Protein AF-A0A016V9F6-F1 (afdb_monomer)

Structure (mmCIF, N/CA/C/O backbone):
data_AF-A0A016V9F6-F1
#
_entry.id   AF-A0A016V9F6-F1
#
loop_
_atom_site.group_PDB
_atom_site.id
_atom_site.type_symbol
_atom_site.label_atom_id
_atom_site.label_alt_id
_atom_site.label_comp_id
_atom_site.label_asym_id
_atom_site.label_entity_id
_atom_site.label_seq_id
_atom_site.pdbx_PDB_ins_code
_atom_site.Cartn_x
_atom_site.Cartn_y
_atom_site.Cartn_z
_atom_site.occupancy
_atom_site.B_iso_or_equiv
_atom_site.auth_seq_id
_atom_site.auth_comp_id
_atom_site.auth_asym_id
_atom_site.auth_atom_id
_atom_site.pdbx_PDB_model_num
ATOM 1 N N . MET A 1 1 ? -0.367 -0.754 9.811 1.00 34.16 1 MET A N 1
ATOM 2 C CA . MET A 1 1 ? 0.838 -0.299 10.542 1.00 34.16 1 MET A CA 1
ATOM 3 C C . MET A 1 1 ? 1.544 -1.482 11.205 1.00 34.16 1 MET A C 1
ATOM 5 O O . MET A 1 1 ? 1.581 -1.570 12.423 1.00 34.16 1 MET A O 1
ATOM 9 N N . LEU A 1 2 ? 2.086 -2.411 10.419 1.00 29.98 2 LEU A N 1
ATOM 10 C CA . LEU A 1 2 ? 2.986 -3.448 10.928 1.00 29.98 2 LEU A CA 1
ATOM 11 C C . LEU A 1 2 ? 4.143 -3.531 9.937 1.00 29.98 2 LEU A C 1
ATOM 13 O O . LEU A 1 2 ? 3.992 -4.063 8.842 1.00 29.98 2 LEU A O 1
ATOM 17 N N . THR A 1 3 ? 5.252 -2.882 10.278 1.00 47.59 3 THR A N 1
ATOM 18 C CA . THR A 1 3 ? 6.504 -2.954 9.521 1.00 47.59 3 THR A CA 1
ATOM 19 C C . THR A 1 3 ? 7.244 -4.230 9.907 1.00 47.59 3 THR A C 1
ATOM 21 O O . THR A 1 3 ? 7.181 -4.657 11.057 1.00 4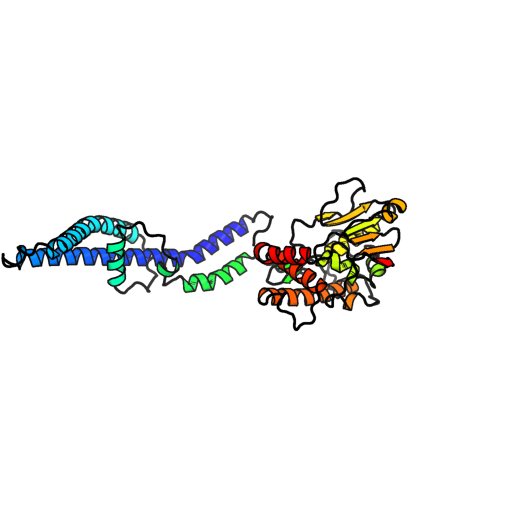7.59 3 THR A O 1
ATOM 24 N N . SER A 1 4 ? 7.976 -4.830 8.969 1.00 40.75 4 SER A N 1
ATOM 25 C CA . SER A 1 4 ? 8.853 -5.980 9.242 1.00 40.75 4 SER A CA 1
ATOM 26 C C . SER A 1 4 ? 10.066 -5.620 10.110 1.00 40.75 4 SER A C 1
ATOM 28 O O . SER A 1 4 ? 10.746 -6.502 10.627 1.00 40.75 4 SER A O 1
ATOM 30 N N . GLU A 1 5 ? 10.352 -4.327 10.266 1.00 51.44 5 GLU A N 1
ATOM 31 C CA . GLU A 1 5 ? 11.409 -3.826 11.136 1.00 51.44 5 GLU A CA 1
ATOM 32 C C . GLU A 1 5 ? 10.956 -3.827 12.598 1.00 51.44 5 GLU A C 1
ATOM 34 O O . GLU A 1 5 ? 9.880 -3.326 12.940 1.00 51.44 5 GLU A O 1
ATOM 39 N N . ARG A 1 6 ? 11.801 -4.394 13.468 1.00 54.88 6 ARG A N 1
ATOM 40 C CA . ARG A 1 6 ? 11.580 -4.412 14.916 1.00 54.88 6 ARG A CA 1
ATOM 41 C C . ARG A 1 6 ? 11.499 -2.966 15.427 1.00 54.88 6 ARG A C 1
ATOM 43 O O . ARG A 1 6 ? 12.432 -2.203 15.174 1.00 54.88 6 ARG A O 1
ATOM 50 N N . PRO A 1 7 ? 10.445 -2.590 16.171 1.00 64.38 7 PRO A N 1
ATOM 51 C CA . PRO A 1 7 ? 10.341 -1.246 16.717 1.00 64.38 7 PRO A CA 1
ATOM 52 C C . PRO A 1 7 ? 11.495 -0.980 17.685 1.00 64.38 7 PRO A C 1
ATOM 54 O O . PRO A 1 7 ? 11.875 -1.833 18.491 1.00 64.38 7 PRO A O 1
ATOM 57 N N . THR A 1 8 ? 12.064 0.218 17.594 1.00 74.88 8 THR A N 1
ATOM 58 C CA . THR A 1 8 ? 13.152 0.648 18.476 1.00 74.88 8 THR A CA 1
ATOM 59 C C . THR A 1 8 ? 12.672 0.787 19.925 1.00 74.88 8 THR A C 1
ATOM 61 O O . THR A 1 8 ? 11.487 0.989 20.200 1.00 74.88 8 THR A O 1
ATOM 64 N N . SER A 1 9 ? 13.604 0.723 20.882 1.00 74.69 9 SER A N 1
ATOM 65 C CA . SER A 1 9 ? 13.296 0.901 22.313 1.00 74.69 9 SER A CA 1
ATOM 66 C C . SER A 1 9 ? 12.624 2.253 22.605 1.00 74.69 9 SER A C 1
ATOM 68 O O . SER A 1 9 ? 11.676 2.334 23.388 1.00 74.69 9 SER A O 1
ATOM 70 N N . SER A 1 10 ? 13.044 3.317 21.913 1.00 72.06 10 SER A N 1
ATOM 71 C CA . SER A 1 10 ? 12.430 4.644 22.015 1.00 72.06 10 SER A CA 1
ATOM 72 C C . SER A 1 10 ? 10.992 4.662 21.487 1.00 72.06 10 SER A C 1
ATOM 74 O O . SER A 1 10 ? 10.120 5.225 22.149 1.00 72.06 10 SER A O 1
ATOM 76 N N . GLN A 1 11 ? 10.716 4.007 20.354 1.00 71.00 11 GLN A N 1
ATOM 77 C CA . GLN A 1 11 ? 9.364 3.883 19.794 1.00 71.00 11 GLN A CA 1
ATOM 78 C C . GLN A 1 11 ? 8.435 3.083 20.710 1.00 71.00 11 GLN A C 1
ATOM 80 O O . GLN A 1 11 ? 7.315 3.517 20.974 1.00 71.00 11 GLN A O 1
ATOM 85 N N . LEU A 1 12 ? 8.911 1.963 21.262 1.00 76.44 12 LEU A N 1
ATOM 86 C CA . LEU A 1 12 ? 8.154 1.163 22.229 1.00 76.44 12 LEU A CA 1
ATOM 87 C C . LEU A 1 12 ? 7.858 1.948 23.512 1.00 76.44 12 LEU A C 1
ATOM 89 O O . LEU A 1 12 ? 6.730 1.924 24.002 1.00 76.44 12 LEU A O 1
ATOM 93 N N . SER A 1 13 ? 8.842 2.685 24.035 1.00 78.75 13 SER A N 1
ATOM 94 C CA . SER A 1 13 ? 8.665 3.540 25.214 1.00 78.75 13 SER A CA 1
ATOM 95 C C . SER A 1 13 ? 7.653 4.664 24.958 1.00 78.75 13 SER A C 1
ATOM 97 O O . SER A 1 13 ? 6.744 4.884 25.764 1.00 78.75 13 SER A O 1
ATOM 99 N N . ARG A 1 14 ? 7.742 5.328 23.797 1.00 76.38 14 ARG A N 1
ATOM 100 C CA . ARG A 1 14 ? 6.819 6.392 23.376 1.00 76.38 14 ARG A CA 1
ATOM 101 C C . ARG A 1 14 ? 5.394 5.875 23.210 1.00 76.38 14 ARG A C 1
ATOM 103 O O . ARG A 1 14 ? 4.471 6.470 23.763 1.00 76.38 14 ARG A O 1
ATOM 110 N N . PHE A 1 15 ? 5.227 4.751 22.514 1.00 80.75 15 PHE A N 1
ATOM 111 C CA . PHE A 1 15 ? 3.939 4.085 22.345 1.00 80.75 15 PHE A CA 1
ATOM 112 C C . PHE A 1 15 ? 3.355 3.670 23.698 1.00 80.75 15 PHE A C 1
ATOM 114 O O . PHE A 1 15 ? 2.237 4.050 24.026 1.00 80.75 15 PHE A O 1
ATOM 121 N N . SER A 1 16 ? 4.132 2.978 24.536 1.00 79.38 16 SER A N 1
ATOM 122 C CA . SER A 1 16 ? 3.697 2.538 25.868 1.00 79.38 16 SER A CA 1
ATOM 123 C C . SER A 1 16 ? 3.287 3.705 26.772 1.00 79.38 16 SER A C 1
ATOM 125 O O . SER A 1 16 ? 2.298 3.617 27.502 1.00 79.38 16 SER A O 1
ATOM 127 N N . SER A 1 17 ? 4.036 4.808 26.744 1.00 83.44 17 SER A N 1
ATOM 128 C CA . SER A 1 17 ? 3.712 6.018 27.503 1.00 83.44 17 SER A CA 1
ATOM 129 C C . SER A 1 17 ? 2.434 6.681 26.981 1.00 83.44 17 SER A C 1
ATOM 131 O O . SER A 1 17 ? 1.561 7.051 27.765 1.00 83.44 17 SER A O 1
ATOM 133 N N . GLY A 1 18 ? 2.282 6.783 25.660 1.00 83.94 18 GLY A N 1
ATOM 134 C CA . GLY A 1 18 ? 1.107 7.391 25.046 1.00 83.94 18 GLY A CA 1
ATOM 135 C C . GLY A 1 18 ? -0.168 6.560 25.202 1.00 83.94 18 GLY A C 1
ATOM 136 O O . GLY A 1 18 ? -1.189 7.125 25.577 1.00 83.94 18 GLY A O 1
ATOM 137 N N . VAL A 1 19 ? -0.104 5.230 25.055 1.00 85.50 19 VAL A N 1
ATOM 138 C CA . VAL A 1 19 ? -1.236 4.331 25.353 1.00 85.50 19 VAL A CA 1
ATOM 139 C C . VAL A 1 19 ? -1.656 4.471 26.811 1.00 85.50 19 VAL A C 1
ATOM 141 O O . VAL A 1 19 ? -2.841 4.617 27.091 1.00 85.50 19 VAL A O 1
ATOM 144 N N . ARG A 1 20 ? -0.700 4.494 27.751 1.00 84.25 20 ARG A N 1
ATOM 145 C CA . ARG A 1 20 ? -1.017 4.696 29.173 1.00 84.25 20 ARG A CA 1
ATOM 146 C C . ARG A 1 20 ? -1.746 6.014 29.416 1.00 84.25 20 ARG A C 1
ATOM 148 O O . ARG A 1 20 ? -2.721 6.025 30.158 1.00 84.25 20 ARG A O 1
ATOM 155 N N . LYS A 1 21 ? -1.319 7.103 28.773 1.00 85.56 21 LYS A N 1
ATOM 156 C CA . LYS A 1 21 ? -2.002 8.404 28.868 1.00 85.56 21 LYS A CA 1
ATOM 157 C C . LYS A 1 21 ? -3.390 8.385 28.228 1.00 85.56 21 LYS A C 1
ATOM 159 O O . LYS A 1 21 ? -4.309 8.956 28.800 1.00 85.56 21 LYS A O 1
ATOM 164 N N . LEU A 1 22 ? -3.534 7.728 27.079 1.00 86.88 22 LEU A N 1
ATOM 165 C CA . LEU A 1 22 ? -4.787 7.651 26.330 1.00 86.88 22 LEU A CA 1
ATOM 166 C C . LEU A 1 22 ? -5.844 6.808 27.060 1.00 86.88 22 LEU A C 1
ATOM 168 O O . LEU A 1 22 ? -7.011 7.177 27.082 1.00 86.88 22 LEU A O 1
ATOM 172 N N . VAL A 1 23 ? -5.438 5.696 27.680 1.00 87.12 23 VAL A N 1
ATOM 173 C CA . VAL A 1 23 ? -6.340 4.745 28.355 1.00 87.12 23 VAL A CA 1
ATOM 174 C C . VAL A 1 23 ? -6.606 5.125 29.819 1.00 87.12 23 VAL A C 1
ATOM 176 O O . VAL A 1 23 ? -7.637 4.749 30.372 1.00 87.12 23 VAL A O 1
ATOM 179 N N . ALA A 1 24 ? -5.731 5.901 30.468 1.00 85.62 24 ALA A N 1
ATOM 180 C CA . ALA A 1 24 ? -5.909 6.295 31.870 1.00 85.62 24 ALA A CA 1
ATOM 181 C C . ALA A 1 24 ? -7.284 6.929 32.197 1.00 85.62 24 ALA A C 1
ATOM 183 O O . ALA A 1 24 ? -7.848 6.564 33.231 1.00 85.62 24 ALA A O 1
ATOM 184 N N . PRO A 1 25 ? -7.865 7.819 31.363 1.00 85.69 25 PRO A N 1
ATOM 185 C CA . PRO A 1 25 ? -9.209 8.351 31.587 1.00 85.69 25 PRO A CA 1
ATOM 186 C C . PRO A 1 25 ? -10.303 7.276 31.578 1.00 85.69 25 PRO A C 1
ATOM 188 O O . PRO A 1 25 ? -11.200 7.336 32.415 1.00 85.69 25 PRO A O 1
ATOM 191 N N . LEU A 1 26 ? -10.202 6.269 30.699 1.00 86.62 26 LEU A N 1
ATOM 192 C CA . LEU A 1 26 ? -11.137 5.138 30.657 1.00 86.62 26 LEU A CA 1
ATOM 193 C C . LEU A 1 26 ? -11.077 4.336 31.959 1.00 86.62 26 LEU A C 1
ATOM 195 O O . LEU A 1 26 ? -12.101 4.095 32.586 1.00 86.62 26 LEU A O 1
ATOM 199 N N . ILE A 1 27 ? -9.868 3.993 32.415 1.00 85.12 27 ILE A N 1
ATOM 200 C CA . ILE A 1 27 ? -9.667 3.244 33.667 1.00 85.12 27 ILE A CA 1
ATOM 201 C C . ILE A 1 27 ? -10.224 4.028 34.864 1.00 85.12 27 ILE A C 1
ATOM 203 O O . ILE A 1 27 ? -10.894 3.458 35.724 1.00 85.12 27 ILE A O 1
ATOM 207 N N . LYS A 1 28 ? -9.965 5.342 34.918 1.00 83.75 28 LYS A N 1
ATOM 208 C CA . LYS A 1 28 ? -10.503 6.235 35.955 1.00 83.75 28 LYS A CA 1
ATOM 209 C C . LYS A 1 28 ? -12.036 6.256 35.941 1.00 83.75 28 LYS A C 1
ATOM 211 O O . LYS A 1 28 ? -12.647 6.091 36.993 1.00 83.75 28 LYS A O 1
ATOM 216 N N . CYS A 1 29 ? -12.636 6.437 34.765 1.00 85.62 29 CYS A N 1
ATOM 217 C CA . CYS A 1 29 ? -14.086 6.483 34.577 1.00 85.62 29 CYS A CA 1
ATOM 218 C C . CYS A 1 29 ? -14.744 5.160 34.986 1.00 85.62 29 CYS A C 1
ATOM 220 O O . CYS A 1 29 ? -15.615 5.174 35.849 1.00 85.62 29 CYS A O 1
ATOM 222 N N . ASN A 1 30 ? -14.246 4.025 34.487 1.00 85.75 30 ASN A N 1
ATOM 223 C CA . ASN A 1 30 ? -14.770 2.702 34.825 1.00 85.75 30 ASN A CA 1
ATOM 224 C C . ASN A 1 30 ? -14.713 2.420 36.328 1.00 85.75 30 ASN A C 1
ATOM 226 O O . ASN A 1 30 ? -15.702 2.012 36.927 1.00 85.75 30 ASN A O 1
ATOM 230 N N . ARG A 1 31 ? -13.570 2.696 36.966 1.00 80.44 31 ARG A N 1
ATOM 231 C CA . ARG A 1 31 ? -13.414 2.473 38.407 1.00 80.44 31 ARG A CA 1
ATOM 232 C C . ARG A 1 31 ? -14.354 3.357 39.226 1.00 80.44 31 ARG A C 1
ATOM 234 O O . ARG A 1 31 ? -14.890 2.899 40.232 1.00 80.44 31 ARG A O 1
ATOM 241 N N . ARG A 1 32 ? -14.567 4.611 38.810 1.00 82.31 32 ARG A N 1
ATOM 242 C CA . ARG A 1 32 ? -15.510 5.520 39.474 1.00 82.31 32 ARG A CA 1
ATOM 243 C C . ARG A 1 32 ? -16.956 5.069 39.287 1.00 82.31 32 ARG A C 1
ATOM 245 O O . ARG A 1 32 ? -17.702 5.088 40.261 1.00 82.31 32 ARG A O 1
ATOM 252 N N . PHE A 1 33 ? -17.321 4.656 38.078 1.00 82.56 33 PHE A N 1
ATOM 253 C CA . PHE A 1 33 ? -18.639 4.117 37.762 1.00 82.56 33 PHE A CA 1
ATOM 254 C C . PHE A 1 33 ? -18.942 2.870 38.597 1.00 82.56 33 PHE A C 1
ATOM 256 O O . PHE A 1 33 ? -19.960 2.814 39.279 1.00 82.56 33 PHE A O 1
ATOM 263 N N . PHE A 1 34 ? -17.992 1.938 38.666 1.00 81.12 34 PHE A N 1
ATOM 264 C CA . PHE A 1 34 ? -18.120 0.730 39.473 1.00 81.12 34 PHE A CA 1
ATOM 265 C C . PHE A 1 34 ? -18.254 1.035 40.973 1.00 81.12 34 PHE A C 1
ATOM 267 O O . PHE A 1 34 ? -19.146 0.515 41.635 1.00 81.12 34 PHE A O 1
ATOM 274 N N . LEU A 1 35 ? -17.423 1.931 41.523 1.00 80.50 35 LEU A N 1
ATOM 275 C CA . LEU A 1 35 ? -17.548 2.379 42.919 1.00 80.50 35 LEU A CA 1
ATOM 276 C C . LEU A 1 35 ? -18.912 3.022 43.208 1.00 80.50 35 LEU A C 1
ATOM 278 O O . LEU A 1 35 ? -19.456 2.842 44.297 1.00 80.50 35 LEU A O 1
ATOM 282 N N . ARG A 1 36 ? -19.462 3.771 42.247 1.00 80.94 36 ARG A N 1
ATOM 283 C CA . ARG A 1 36 ? -20.794 4.367 42.365 1.00 80.94 36 ARG A CA 1
ATOM 284 C C . ARG A 1 36 ? -21.874 3.290 42.410 1.00 80.94 36 ARG A C 1
ATOM 286 O O . ARG A 1 36 ? -22.661 3.295 43.350 1.00 80.94 36 ARG A O 1
ATOM 293 N N . GLN A 1 37 ? -21.845 2.336 41.483 1.00 78.06 37 GLN A N 1
ATOM 294 C CA . GLN A 1 37 ? -22.777 1.205 41.474 1.00 78.06 37 GLN A CA 1
ATOM 295 C C . GLN A 1 37 ? -22.705 0.392 42.772 1.00 78.06 37 GLN A C 1
ATOM 297 O O . GLN A 1 37 ? -23.738 0.080 43.354 1.00 78.06 37 GLN A O 1
ATOM 302 N N . LEU A 1 38 ? -21.500 0.123 43.289 1.00 78.75 38 LEU A N 1
ATOM 303 C CA . LEU A 1 38 ? -21.328 -0.528 44.592 1.00 78.75 38 LEU A CA 1
ATOM 304 C C . LEU A 1 38 ? -21.996 0.263 45.724 1.00 78.75 38 LEU A C 1
ATOM 306 O O . LEU A 1 38 ? -22.672 -0.325 46.564 1.00 78.75 38 LEU A O 1
ATOM 310 N N . SER A 1 39 ? -21.833 1.590 45.745 1.00 82.00 39 SER A N 1
ATOM 311 C CA . SER A 1 39 ? -22.467 2.443 46.754 1.00 82.00 39 SER A CA 1
ATOM 312 C C . SER A 1 39 ? -23.992 2.418 46.661 1.00 82.00 39 SER A C 1
ATOM 314 O O . SER A 1 39 ? -24.650 2.378 47.701 1.00 82.00 39 SER A O 1
ATOM 316 N N . ASP A 1 40 ? -24.550 2.439 45.452 1.00 80.25 40 ASP A N 1
ATOM 317 C CA . ASP A 1 40 ? -25.999 2.406 45.233 1.00 80.25 40 ASP A CA 1
ATOM 318 C C . ASP A 1 40 ? -26.569 1.033 45.623 1.00 80.25 40 ASP A C 1
ATOM 320 O O . ASP A 1 40 ? -27.589 0.955 46.305 1.00 80.25 40 ASP A O 1
ATOM 324 N N . ILE A 1 41 ? -25.841 -0.048 45.330 1.00 76.19 41 ILE A N 1
ATOM 325 C CA . ILE A 1 41 ? -26.182 -1.411 45.755 1.00 76.19 41 ILE A CA 1
ATOM 326 C C . ILE A 1 41 ? -26.195 -1.553 47.281 1.00 76.19 41 ILE A C 1
ATOM 328 O O . ILE A 1 41 ? -27.092 -2.192 47.838 1.00 76.19 41 ILE A O 1
ATOM 332 N N . ILE A 1 42 ? -25.217 -0.963 47.972 1.00 80.19 42 ILE A N 1
ATOM 333 C CA . ILE A 1 42 ? -25.174 -0.959 49.440 1.00 80.19 42 ILE A CA 1
ATOM 334 C C . ILE A 1 42 ? -26.379 -0.188 49.992 1.00 80.19 42 ILE A C 1
ATOM 336 O O . ILE A 1 42 ? -27.083 -0.713 50.846 1.00 80.19 42 ILE A O 1
ATOM 340 N N . LYS A 1 43 ? -26.691 0.997 49.452 1.00 80.69 43 LYS A N 1
ATOM 341 C CA . LYS A 1 43 ? -27.868 1.781 49.868 1.00 80.69 43 LYS A CA 1
ATOM 342 C C . LYS A 1 43 ? -29.182 1.030 49.665 1.00 80.69 43 LYS A C 1
ATOM 344 O O . LYS A 1 43 ? -30.016 1.030 50.564 1.00 80.69 43 LYS A O 1
ATOM 349 N N . ILE A 1 44 ? -29.356 0.377 48.516 1.00 76.31 44 ILE A N 1
ATOM 350 C CA . ILE A 1 44 ? -30.533 -0.457 48.239 1.00 76.31 44 ILE A CA 1
ATOM 351 C C . ILE A 1 44 ? -30.590 -1.627 49.225 1.00 76.31 44 ILE A C 1
ATOM 353 O O . ILE A 1 44 ? -31.652 -1.906 49.773 1.00 76.31 44 ILE A O 1
ATOM 357 N N . SER A 1 45 ? -29.458 -2.283 49.504 1.00 74.38 45 SER A N 1
ATOM 358 C CA . SER A 1 45 ? -29.399 -3.374 50.488 1.00 74.38 45 SER A CA 1
ATOM 359 C C . SER A 1 45 ? -29.836 -2.913 51.879 1.00 74.38 45 SER A C 1
ATOM 361 O O . SER A 1 45 ? -30.606 -3.609 52.540 1.00 74.38 45 SER A O 1
ATOM 363 N N . ASP A 1 46 ? -29.372 -1.736 52.297 1.00 77.50 46 ASP A N 1
ATOM 364 C CA . ASP A 1 46 ? -29.670 -1.131 53.595 1.00 77.50 46 ASP A CA 1
ATOM 365 C C . ASP A 1 46 ? -31.142 -0.712 53.694 1.00 77.50 46 ASP A C 1
ATOM 367 O O . ASP A 1 46 ? -31.785 -0.950 54.716 1.00 77.50 46 ASP A O 1
ATOM 371 N N . ALA A 1 47 ? -31.693 -0.139 52.619 1.00 77.94 47 ALA A N 1
ATOM 372 C CA . ALA A 1 47 ? -33.103 0.229 52.527 1.00 77.94 47 ALA A CA 1
ATOM 373 C C . ALA A 1 47 ? -34.010 -1.008 52.571 1.00 77.94 47 ALA A C 1
ATOM 375 O O . ALA A 1 47 ? -34.939 -1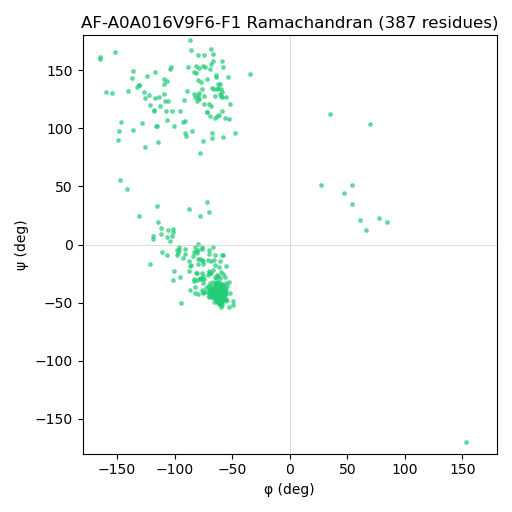.052 53.372 1.00 77.94 47 ALA A O 1
ATOM 376 N N . VAL A 1 48 ? -33.692 -2.053 51.797 1.00 72.50 48 VAL A N 1
ATOM 377 C CA . VAL A 1 48 ? -34.419 -3.330 51.839 1.00 72.50 48 VAL A CA 1
ATOM 378 C C . VAL A 1 48 ? -34.376 -3.916 53.248 1.00 72.50 48 VAL A C 1
ATOM 380 O O . VAL A 1 48 ? -35.407 -4.348 53.752 1.00 72.50 48 VAL A O 1
ATOM 383 N N . GLU A 1 49 ? -33.225 -3.917 53.920 1.00 69.62 49 GLU A N 1
ATOM 384 C CA . GLU A 1 49 ? -33.110 -4.410 55.297 1.00 69.62 49 GLU A CA 1
ATOM 385 C C . GLU A 1 49 ? -33.976 -3.596 56.274 1.00 69.62 49 GLU A C 1
ATOM 387 O O . GLU A 1 49 ? -34.754 -4.186 57.029 1.00 69.62 49 GLU A O 1
ATOM 392 N N . SER A 1 50 ? -33.910 -2.263 56.207 1.00 72.44 50 SER A N 1
ATOM 393 C CA . SER A 1 50 ? -34.723 -1.355 57.025 1.00 72.44 50 SER A CA 1
ATOM 394 C C . SER A 1 50 ? -36.224 -1.560 56.801 1.00 72.44 50 SER A C 1
ATOM 396 O O . SER A 1 50 ? -36.970 -1.741 57.764 1.00 72.44 50 SER A O 1
ATOM 398 N N . ASP A 1 51 ? -36.669 -1.609 55.546 1.00 68.62 51 ASP A N 1
ATOM 399 C CA . ASP A 1 51 ? -38.079 -1.762 55.184 1.00 68.62 51 ASP A CA 1
ATOM 400 C C . ASP A 1 51 ? -38.606 -3.155 55.539 1.00 68.62 51 ASP A C 1
ATOM 402 O O . ASP A 1 51 ? -39.743 -3.289 55.994 1.00 68.62 51 ASP A O 1
ATOM 406 N N . THR A 1 52 ? -37.787 -4.205 55.403 1.00 64.00 52 THR A N 1
ATOM 407 C CA . THR A 1 52 ? -38.169 -5.569 55.810 1.00 64.00 52 THR A CA 1
ATOM 408 C C . THR A 1 52 ? -38.354 -5.650 57.326 1.00 64.00 52 THR A C 1
ATOM 410 O O . THR A 1 52 ? -39.320 -6.248 57.799 1.00 64.00 52 THR A O 1
ATOM 413 N N . ILE A 1 53 ? -37.455 -5.024 58.095 1.00 61.09 53 ILE A N 1
ATOM 414 C CA . ILE A 1 53 ? -37.551 -4.923 59.557 1.00 61.09 53 ILE A CA 1
ATOM 415 C C . ILE A 1 53 ? -38.798 -4.123 59.943 1.00 61.09 53 ILE A C 1
ATOM 417 O O . ILE A 1 53 ? -39.605 -4.585 60.747 1.00 61.09 53 ILE A O 1
ATOM 421 N N . GLN A 1 54 ? -39.003 -2.956 59.337 1.00 59.47 54 GLN A N 1
ATOM 422 C CA . GLN A 1 54 ? -40.145 -2.095 59.624 1.00 59.47 54 GLN A CA 1
ATOM 423 C C . GLN A 1 54 ? -41.468 -2.791 59.290 1.00 59.47 54 GLN A C 1
ATOM 425 O O . GLN A 1 54 ? -42.376 -2.781 60.114 1.00 59.47 54 GLN A O 1
ATOM 430 N N . THR A 1 55 ? -41.555 -3.482 58.153 1.00 59.34 55 THR A N 1
ATOM 431 C CA . THR A 1 55 ? -42.716 -4.296 57.754 1.00 59.34 55 THR A CA 1
ATOM 432 C C . THR A 1 55 ? -42.959 -5.449 58.735 1.00 59.34 55 THR A C 1
ATOM 434 O O . THR A 1 55 ? -44.093 -5.685 59.140 1.00 59.34 55 THR A O 1
ATOM 437 N N . TYR A 1 56 ? -41.910 -6.133 59.204 1.00 55.62 56 TYR A N 1
ATOM 438 C CA . TYR A 1 56 ? -42.038 -7.196 60.210 1.00 55.62 56 TYR A CA 1
ATOM 439 C C . TYR A 1 56 ? -42.618 -6.692 61.544 1.00 55.62 56 TYR A C 1
ATOM 441 O O . TYR A 1 56 ? -43.410 -7.391 62.171 1.00 55.62 56 TYR A O 1
ATOM 449 N N . TYR A 1 57 ? -42.263 -5.473 61.960 1.00 55.84 57 TYR A N 1
ATOM 450 C CA . TYR A 1 57 ? -42.73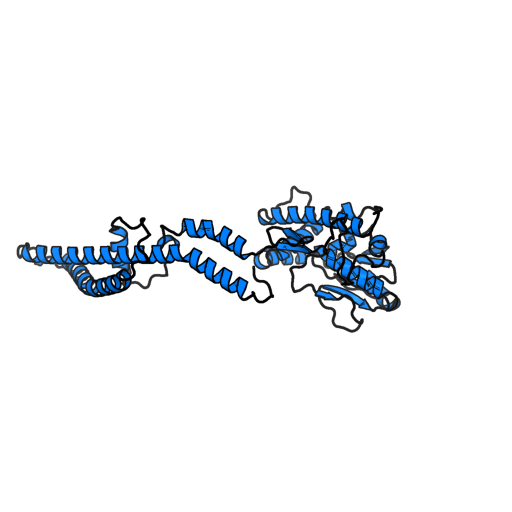7 -4.869 63.212 1.00 55.84 57 TYR A CA 1
ATOM 451 C C . TYR A 1 57 ? -44.027 -4.038 63.076 1.00 55.84 57 TYR A C 1
ATOM 453 O O . TYR A 1 57 ? -44.580 -3.624 64.093 1.00 55.84 57 TYR A O 1
ATOM 461 N N . THR A 1 58 ? -44.523 -3.793 61.856 1.00 60.12 58 THR A N 1
ATOM 462 C CA . THR A 1 58 ? -45.746 -2.999 61.597 1.00 60.12 58 THR A CA 1
ATOM 463 C C . THR A 1 58 ? -46.933 -3.813 61.077 1.00 60.12 58 THR A C 1
ATOM 465 O O . THR A 1 58 ? -48.031 -3.268 60.974 1.00 60.12 58 THR A O 1
ATOM 468 N N . LEU A 1 59 ? -46.762 -5.105 60.775 1.00 50.81 59 LEU A N 1
ATOM 469 C CA . LEU A 1 59 ? -47.841 -5.942 60.249 1.00 50.81 59 LEU A CA 1
ATOM 470 C C . LEU A 1 59 ? -48.674 -6.646 61.332 1.00 50.81 59 LEU A C 1
ATOM 472 O O . LEU A 1 59 ? -48.156 -7.337 62.208 1.00 50.81 59 LEU A O 1
ATOM 476 N N . ASP A 1 60 ? -49.993 -6.527 61.170 1.00 54.16 60 ASP A N 1
ATOM 477 C CA . ASP A 1 60 ? -51.030 -7.354 61.788 1.00 54.16 60 ASP A CA 1
ATOM 478 C C . ASP A 1 60 ? -50.920 -8.817 61.298 1.00 54.16 60 ASP A C 1
ATOM 480 O O . ASP A 1 60 ? -50.570 -9.080 60.139 1.00 54.16 60 ASP A O 1
ATOM 484 N N . ALA A 1 61 ? -51.225 -9.785 62.167 1.00 53.12 61 ALA A N 1
ATOM 485 C CA . ALA A 1 61 ? -50.918 -11.215 61.991 1.00 53.12 61 ALA A CA 1
ATOM 486 C C . ALA A 1 61 ? -51.557 -11.870 60.741 1.00 53.12 61 ALA A C 1
ATOM 488 O O . ALA A 1 61 ? -51.166 -12.963 60.322 1.00 53.12 61 ALA A O 1
ATOM 489 N N . GLU A 1 62 ? -52.533 -11.204 60.125 1.00 52.19 62 GLU A N 1
ATOM 490 C CA . GLU A 1 62 ? -53.256 -11.636 58.925 1.00 52.19 62 GLU A CA 1
ATOM 491 C C . GLU A 1 62 ? -52.443 -11.460 57.623 1.00 52.19 62 GLU A C 1
ATOM 493 O O . GLU A 1 62 ? -52.583 -12.263 56.698 1.00 52.19 62 GLU A O 1
ATOM 498 N N . VAL A 1 63 ? -51.534 -10.478 57.540 1.00 54.56 63 VAL A N 1
ATOM 499 C CA . VAL A 1 63 ? -50.761 -10.186 56.307 1.00 54.56 63 VAL A CA 1
ATOM 500 C C . VAL A 1 63 ? -49.633 -11.203 56.073 1.00 54.56 63 VAL A C 1
ATOM 502 O O . VAL A 1 63 ? -49.263 -11.497 54.932 1.00 54.56 63 VAL A O 1
ATOM 505 N N . LEU A 1 64 ? -49.157 -11.849 57.141 1.00 51.69 64 LEU A N 1
ATOM 506 C CA . LEU A 1 64 ? -48.181 -12.945 57.087 1.00 51.69 64 LEU A CA 1
ATOM 507 C C . LEU A 1 64 ? -48.727 -14.216 56.400 1.00 51.69 64 LEU A C 1
ATOM 509 O O . LEU A 1 64 ? -47.944 -15.093 56.033 1.00 51.69 64 LEU A O 1
ATOM 513 N N . LYS A 1 65 ? -50.048 -14.326 56.177 1.00 52.50 65 LYS A N 1
ATOM 514 C CA . LYS A 1 65 ? -50.693 -15.506 55.566 1.00 52.50 65 LYS A CA 1
ATOM 515 C C . LYS A 1 65 ? -50.673 -15.522 54.027 1.00 52.50 65 LYS A C 1
ATOM 517 O O . LYS A 1 65 ? -50.996 -16.553 53.436 1.00 52.50 65 LYS A O 1
ATOM 522 N N . GLN A 1 66 ? -50.278 -14.440 53.345 1.00 52.59 66 GLN A N 1
ATOM 523 C CA . GLN A 1 66 ? -50.194 -14.412 51.874 1.00 52.59 66 GLN A CA 1
ATOM 524 C C . GLN A 1 66 ? -48.843 -14.969 51.379 1.00 52.59 66 GLN A C 1
ATOM 526 O O . GLN A 1 66 ? -47.817 -14.291 51.347 1.00 52.59 66 GLN A O 1
ATOM 531 N N . SER A 1 67 ? -48.840 -16.245 50.992 1.00 52.78 67 SER A N 1
ATOM 532 C CA . SER A 1 67 ? -47.646 -17.091 50.818 1.00 52.78 67 SER A CA 1
ATOM 533 C C . SER A 1 67 ? -46.873 -16.936 49.492 1.00 52.78 67 SER A C 1
ATOM 535 O O . SER A 1 67 ? -45.799 -17.519 49.341 1.00 52.78 67 SER A O 1
ATOM 537 N N . GLY A 1 68 ? -47.367 -16.144 48.532 1.00 54.19 68 GLY A N 1
ATOM 538 C CA . GLY A 1 68 ? -46.754 -16.004 47.198 1.00 54.19 68 GLY A CA 1
ATOM 539 C C . GLY A 1 68 ? -45.788 -14.820 47.036 1.00 54.19 68 GLY A C 1
ATOM 540 O O . GLY A 1 68 ? -44.662 -14.997 46.571 1.00 54.19 68 GLY A O 1
ATOM 541 N N . SER A 1 69 ? -46.214 -13.612 47.423 1.00 52.38 69 SER A N 1
ATOM 542 C CA . SER A 1 69 ? -45.440 -12.364 47.250 1.00 52.38 69 SER A CA 1
ATOM 543 C C . SER A 1 69 ? -44.301 -12.233 48.275 1.00 52.38 69 SER A C 1
ATOM 545 O O . SER A 1 69 ? -43.167 -11.898 47.924 1.00 52.38 69 SER A O 1
ATOM 547 N N . ASN A 1 70 ? -44.560 -12.642 49.524 1.00 57.53 70 ASN A N 1
ATOM 548 C CA . ASN A 1 70 ? -43.590 -12.599 50.623 1.00 57.53 70 ASN A CA 1
ATOM 549 C C . ASN A 1 70 ? -42.335 -13.447 50.370 1.00 57.53 70 ASN A C 1
ATOM 551 O O . ASN A 1 70 ? -41.255 -13.106 50.843 1.00 57.53 70 ASN A O 1
ATOM 555 N N . ARG A 1 71 ? -42.434 -14.527 49.584 1.00 58.41 71 ARG A N 1
ATOM 556 C CA . ARG A 1 71 ? -41.281 -15.388 49.280 1.00 58.41 71 ARG A CA 1
ATOM 557 C C . ARG A 1 71 ? -40.273 -14.708 48.350 1.00 58.41 71 ARG A C 1
ATOM 559 O O . ARG A 1 71 ? -39.075 -14.889 48.525 1.00 58.41 71 ARG A O 1
ATOM 566 N N . LYS A 1 72 ? -40.738 -13.901 47.388 1.00 56.94 72 LYS A N 1
ATOM 567 C CA . LYS A 1 72 ? -39.851 -13.127 46.500 1.00 56.94 72 LYS A CA 1
ATOM 568 C C . LYS A 1 72 ? -39.159 -11.998 47.262 1.00 56.94 72 LYS A C 1
ATOM 570 O O . LYS A 1 72 ? -37.945 -11.877 47.159 1.00 56.94 72 LYS A O 1
ATOM 575 N N . LEU A 1 73 ? -39.909 -11.255 48.077 1.00 59.25 73 LEU A N 1
ATOM 576 C CA . LEU A 1 73 ? -39.366 -10.220 48.967 1.00 59.25 73 LEU A CA 1
ATOM 577 C C . LEU A 1 73 ? -38.337 -10.794 49.951 1.00 59.25 73 LEU A C 1
ATOM 579 O O . LEU A 1 73 ? -37.244 -10.257 50.086 1.00 59.25 73 LEU A O 1
ATOM 583 N N . SER A 1 74 ? -38.639 -11.940 50.566 1.00 60.69 74 SER A N 1
ATOM 584 C CA . SER A 1 74 ? -37.717 -12.641 51.466 1.00 60.69 74 SER A CA 1
ATOM 585 C C . SER A 1 74 ? -36.433 -13.088 50.757 1.00 60.69 74 SER A C 1
ATOM 587 O O . SER A 1 74 ? -35.344 -12.882 51.292 1.00 60.69 74 SER A O 1
ATOM 589 N N . ASN A 1 75 ? -36.536 -13.615 49.532 1.00 63.00 75 ASN A N 1
ATOM 590 C CA . ASN A 1 75 ? -35.370 -13.998 48.732 1.00 63.00 75 ASN A CA 1
ATOM 591 C C . ASN A 1 75 ? -34.494 -12.787 48.368 1.00 63.00 75 ASN A C 1
ATOM 593 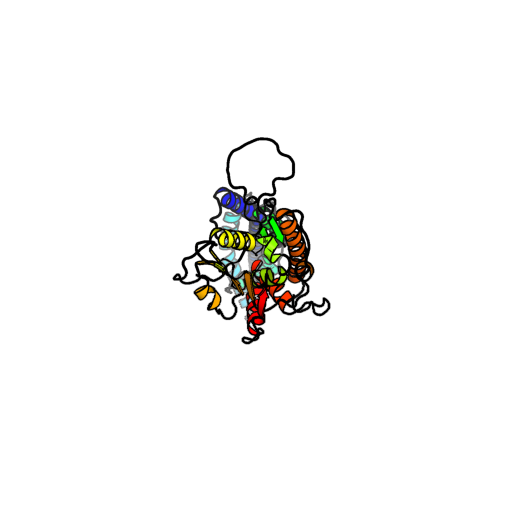O O . ASN A 1 75 ? -33.273 -12.874 48.479 1.00 63.00 75 ASN A O 1
ATOM 597 N N . VAL A 1 76 ? -35.099 -11.662 47.969 1.00 64.06 76 VAL A N 1
ATOM 598 C CA . VAL A 1 76 ? -34.375 -10.414 47.661 1.00 64.06 76 VAL A CA 1
ATOM 599 C C . VAL A 1 76 ? -33.684 -9.871 48.915 1.00 64.06 76 VAL A C 1
ATOM 601 O O . VAL A 1 76 ? -32.496 -9.562 48.875 1.00 64.06 76 VAL A O 1
ATOM 604 N N . ALA A 1 77 ? -34.373 -9.851 50.058 1.00 65.25 77 ALA A N 1
ATOM 605 C CA . ALA A 1 77 ? -33.805 -9.412 51.332 1.00 65.25 77 ALA A CA 1
ATOM 606 C C . ALA A 1 77 ? -32.674 -10.328 51.841 1.00 65.25 77 ALA A C 1
ATOM 608 O O . ALA A 1 77 ? -31.730 -9.870 52.487 1.00 65.25 77 ALA A O 1
ATOM 609 N N . GLU A 1 78 ? -32.741 -11.637 51.586 1.00 68.19 78 GLU A N 1
ATOM 610 C CA . GLU A 1 78 ? -31.655 -12.567 51.914 1.00 68.19 78 GLU A CA 1
ATOM 611 C C . GLU A 1 78 ? -30.448 -12.393 50.978 1.00 68.19 78 GLU A C 1
ATOM 613 O O . GLU A 1 78 ? -29.299 -12.459 51.423 1.00 68.19 78 GLU A O 1
ATOM 618 N N . GLN A 1 79 ? -30.686 -12.126 49.692 1.00 67.81 79 GLN A N 1
ATOM 619 C CA . GLN A 1 79 ? -29.627 -11.835 48.724 1.00 67.81 79 GLN A CA 1
ATOM 620 C C . GLN A 1 79 ? -28.918 -10.513 49.030 1.00 67.81 79 GLN A C 1
ATOM 622 O O . GLN A 1 79 ? -27.687 -10.494 49.066 1.00 67.81 79 GLN A O 1
ATOM 627 N N . ALA A 1 80 ? -29.668 -9.454 49.343 1.00 68.56 80 ALA A N 1
ATOM 628 C CA . ALA A 1 80 ? -29.128 -8.170 49.785 1.00 68.56 80 ALA A CA 1
ATOM 629 C C . ALA A 1 80 ? -28.198 -8.339 51.000 1.00 68.56 80 ALA A C 1
ATOM 631 O O . ALA A 1 80 ? -27.044 -7.905 50.971 1.00 68.56 80 ALA A O 1
ATOM 632 N N . ARG A 1 81 ? -28.634 -9.094 52.021 1.00 71.31 81 ARG A N 1
ATOM 633 C CA . ARG A 1 81 ? -27.813 -9.407 53.208 1.00 71.31 81 ARG A CA 1
ATOM 634 C C . ARG A 1 81 ? -26.529 -10.173 52.880 1.00 71.31 81 ARG A C 1
ATOM 636 O O . ARG A 1 81 ? -25.501 -9.934 53.508 1.00 71.31 81 ARG A O 1
ATOM 643 N N . LYS A 1 82 ? -26.554 -11.086 51.903 1.00 72.94 82 LYS A N 1
ATOM 644 C CA . LYS A 1 82 ? -25.363 -11.850 51.478 1.00 72.94 82 LYS A CA 1
ATOM 645 C C . LYS A 1 82 ? -24.393 -11.024 50.630 1.00 72.94 82 LYS A C 1
ATOM 647 O O . LYS A 1 82 ? -23.186 -11.259 50.695 1.00 72.94 82 LYS A O 1
ATOM 652 N N . LEU A 1 83 ? -24.901 -10.093 49.822 1.00 71.06 83 LEU A N 1
ATOM 653 C CA . LEU A 1 83 ? -24.095 -9.277 48.911 1.00 71.06 83 LEU A CA 1
ATOM 654 C C . LEU A 1 83 ? -23.460 -8.074 49.615 1.00 71.06 83 LEU A C 1
ATOM 656 O O . LEU A 1 83 ? -22.298 -7.775 49.341 1.00 71.06 83 LEU A O 1
ATOM 660 N N . ARG A 1 84 ? -24.159 -7.444 50.567 1.00 80.06 84 ARG A N 1
ATOM 661 C CA . ARG A 1 84 ? -23.707 -6.227 51.261 1.00 80.06 84 ARG A CA 1
ATOM 662 C C . ARG A 1 84 ? -22.269 -6.308 51.808 1.00 80.06 84 ARG A C 1
ATOM 664 O O . ARG A 1 84 ? -21.475 -5.446 51.436 1.00 80.06 84 ARG A O 1
ATOM 671 N N . PRO A 1 85 ? -21.853 -7.329 52.592 1.00 78.62 85 PRO A N 1
ATOM 672 C CA . PRO A 1 85 ? -20.488 -7.381 53.127 1.00 78.62 85 PRO A CA 1
ATOM 673 C C . PRO A 1 85 ? -19.419 -7.507 52.034 1.00 78.62 85 PRO A C 1
ATOM 675 O O . PRO A 1 85 ? -18.325 -6.964 52.166 1.00 78.62 85 PRO A O 1
ATOM 678 N N . ARG A 1 86 ? -19.736 -8.211 50.937 1.00 78.81 86 ARG A N 1
ATOM 679 C CA . ARG A 1 86 ? -18.824 -8.387 49.795 1.00 78.81 86 ARG A CA 1
ATOM 680 C C . ARG A 1 86 ? -18.649 -7.082 49.026 1.00 78.81 86 ARG A C 1
ATOM 682 O O . ARG A 1 86 ? -17.522 -6.722 48.701 1.00 78.81 86 ARG A O 1
ATOM 689 N N . MET A 1 87 ? -19.749 -6.372 48.777 1.00 79.25 87 MET A N 1
ATOM 690 C CA . MET A 1 87 ? -19.729 -5.084 48.082 1.00 79.25 87 MET A CA 1
ATOM 691 C C . MET A 1 87 ? -19.030 -4.011 48.914 1.00 79.25 87 MET A C 1
ATOM 693 O O . MET A 1 87 ? -18.226 -3.264 48.365 1.00 79.25 87 MET A O 1
ATOM 697 N N . GLN A 1 88 ? -19.246 -3.997 50.234 1.00 80.06 88 GLN A N 1
ATOM 698 C CA . GLN A 1 88 ? -18.543 -3.097 51.149 1.00 80.06 88 GLN A CA 1
ATOM 699 C C . GLN A 1 88 ? -17.030 -3.347 51.129 1.00 80.06 88 GLN A C 1
ATOM 701 O O . GLN A 1 88 ? -16.262 -2.416 50.925 1.00 80.06 88 GLN A O 1
ATOM 706 N N . ALA A 1 89 ? -16.595 -4.607 51.231 1.00 81.50 89 ALA A N 1
ATOM 707 C CA . ALA A 1 89 ? -15.172 -4.943 51.177 1.00 81.50 89 ALA A CA 1
ATOM 708 C C . ALA A 1 89 ? -14.521 -4.536 49.839 1.00 81.50 89 ALA A C 1
ATOM 710 O O . ALA A 1 89 ? -13.407 -4.015 49.820 1.00 81.50 89 ALA A O 1
ATOM 711 N N . MET A 1 90 ? -15.214 -4.744 48.710 1.00 78.69 90 MET A N 1
ATOM 712 C CA . MET A 1 90 ? -14.736 -4.303 47.392 1.00 78.69 90 MET A CA 1
ATOM 713 C C . MET A 1 90 ? -14.686 -2.776 47.286 1.00 78.69 90 MET A C 1
ATOM 715 O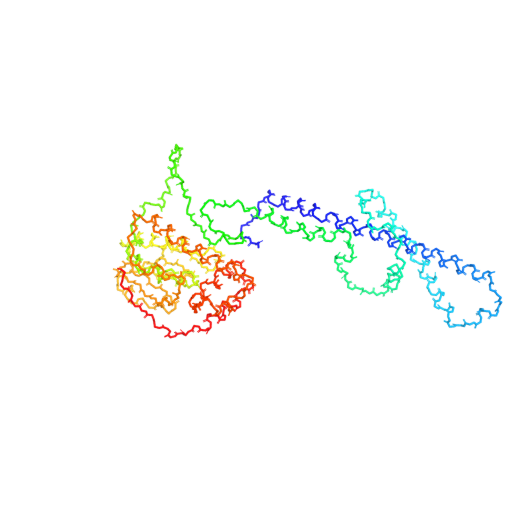 O . MET A 1 90 ? -13.727 -2.235 46.735 1.00 78.69 90 MET A O 1
ATOM 719 N N . TYR A 1 91 ? -15.692 -2.086 47.824 1.00 81.00 91 TYR A N 1
ATOM 720 C CA . TYR A 1 91 ? -15.739 -0.630 47.868 1.00 81.00 91 TYR A CA 1
ATOM 721 C C . TYR A 1 91 ? -14.562 -0.070 48.671 1.00 81.00 91 TYR A C 1
ATOM 723 O O . TYR A 1 91 ? -13.836 0.781 48.159 1.00 81.00 91 TYR A O 1
ATOM 731 N N . ASP A 1 92 ? -14.307 -0.599 49.868 1.00 80.62 92 ASP A N 1
ATOM 732 C CA . ASP A 1 92 ? -13.234 -0.145 50.755 1.00 80.62 92 ASP A CA 1
ATOM 733 C C . ASP A 1 92 ? -11.866 -0.266 50.063 1.00 80.62 92 ASP A C 1
ATOM 735 O O . ASP A 1 92 ? -11.181 0.742 49.878 1.00 80.62 92 ASP A O 1
ATOM 739 N N . VAL A 1 93 ? -11.536 -1.448 49.524 1.00 79.38 93 VAL A N 1
ATOM 740 C CA . VAL A 1 93 ? -10.281 -1.701 48.783 1.00 79.38 93 VAL A CA 1
ATOM 741 C C . VAL A 1 93 ? -10.116 -0.764 47.583 1.00 79.38 93 VAL A C 1
ATOM 743 O O . VAL A 1 93 ? -9.021 -0.280 47.282 1.00 79.38 93 VAL A O 1
ATOM 746 N N . LEU A 1 94 ? -11.198 -0.508 46.847 1.00 72.88 94 LEU A N 1
ATOM 747 C CA . LEU A 1 94 ? -11.133 0.308 45.641 1.00 72.88 94 LEU A CA 1
ATOM 748 C C . LEU A 1 94 ? -11.126 1.812 45.944 1.00 72.88 94 LEU A C 1
ATOM 750 O O . LEU A 1 94 ? -10.590 2.566 45.123 1.00 72.88 94 LEU A O 1
ATOM 754 N N . SER A 1 95 ? -11.661 2.226 47.095 1.00 72.50 95 SER A N 1
ATOM 755 C CA . SER A 1 95 ? -11.806 3.622 47.523 1.00 72.50 95 SER A CA 1
ATOM 756 C C . SER A 1 95 ? -10.537 4.237 48.125 1.00 72.50 95 SER A C 1
ATOM 758 O O . SER A 1 95 ? -10.352 5.451 48.027 1.00 72.50 95 SER A O 1
ATOM 760 N N . GLU A 1 96 ? -9.618 3.430 48.669 1.00 66.19 96 GLU A N 1
ATOM 761 C CA . GLU A 1 96 ? -8.362 3.909 49.280 1.00 66.19 96 GLU A CA 1
ATOM 762 C C . GLU A 1 96 ? -7.445 4.656 48.296 1.00 66.19 96 GLU A C 1
ATOM 764 O O . GLU A 1 96 ? -6.578 5.446 48.682 1.00 66.19 96 GLU A O 1
ATOM 769 N N . SER A 1 97 ? -7.651 4.465 46.995 1.00 62.12 97 SER A N 1
ATOM 770 C CA . SER A 1 97 ? -6.838 5.104 45.973 1.00 62.12 97 SER A CA 1
ATOM 771 C C . SER A 1 97 ? -7.427 6.451 45.533 1.00 62.12 97 SER A C 1
ATOM 773 O O . SER A 1 97 ? -8.290 6.540 44.662 1.00 62.12 97 SER A O 1
ATOM 775 N N . ARG A 1 98 ? -6.923 7.541 46.130 1.00 56.09 98 ARG A N 1
ATOM 776 C CA . ARG A 1 98 ? -7.358 8.932 45.862 1.00 56.09 98 ARG A CA 1
ATOM 777 C C . ARG A 1 98 ? -7.082 9.443 44.437 1.00 56.09 98 ARG A C 1
ATOM 779 O O . ARG A 1 98 ? -7.549 10.516 44.076 1.00 56.09 98 ARG A O 1
ATOM 786 N N . THR A 1 99 ? -6.339 8.709 43.612 1.00 56.09 99 THR A N 1
ATOM 787 C CA . THR A 1 99 ? -5.909 9.122 42.260 1.00 56.09 99 THR A CA 1
ATOM 788 C C . THR A 1 99 ? -7.002 9.038 41.185 1.00 56.09 99 THR A C 1
ATOM 790 O O . THR A 1 99 ? -6.761 9.429 40.039 1.00 56.09 99 THR A O 1
ATOM 793 N N . TYR A 1 100 ? -8.198 8.545 41.526 1.00 55.62 100 TYR A N 1
ATOM 794 C CA . TYR A 1 100 ? -9.282 8.243 40.578 1.00 55.62 100 TYR A CA 1
ATOM 795 C C . TYR A 1 100 ? -10.513 9.164 40.701 1.00 55.62 100 TYR A C 1
ATOM 797 O O . TYR A 1 100 ? -11.535 8.907 40.070 1.00 55.62 100 TYR A O 1
ATOM 805 N N . LEU A 1 101 ? -10.427 10.236 41.495 1.00 55.59 101 LEU A N 1
ATOM 806 C CA . LEU A 1 101 ? -11.565 11.098 41.852 1.00 55.59 101 LEU A CA 1
ATOM 807 C C . LEU A 1 101 ? -11.931 12.172 40.806 1.00 55.59 101 LEU A C 1
ATOM 809 O O . LEU A 1 101 ? -12.925 12.866 40.985 1.00 55.59 101 LEU A O 1
ATOM 813 N N . ASP A 1 102 ? -11.193 12.288 39.699 1.00 60.53 102 ASP A N 1
ATOM 814 C CA . ASP A 1 102 ? -11.376 13.375 38.715 1.00 60.53 102 ASP A CA 1
ATOM 815 C C . ASP A 1 102 ? -12.556 13.168 37.739 1.00 60.53 102 ASP A C 1
ATOM 817 O O . ASP A 1 102 ? -12.767 13.979 36.839 1.00 60.53 102 ASP A O 1
ATOM 821 N N . CYS A 1 103 ? -13.312 12.071 37.856 1.00 71.00 103 CYS A N 1
ATOM 822 C CA . CYS A 1 103 ? -14.465 11.813 36.992 1.00 71.00 103 CYS A CA 1
ATOM 823 C C . CYS A 1 103 ? -15.748 12.376 37.625 1.00 71.00 103 CYS A C 1
ATOM 825 O O . CYS A 1 103 ? -16.280 11.814 38.584 1.00 71.00 103 CYS A O 1
ATOM 827 N N . THR A 1 104 ? -16.249 13.489 37.081 1.00 66.38 104 THR A N 1
ATOM 828 C CA . THR A 1 104 ? -17.420 14.219 37.602 1.00 66.38 104 THR A CA 1
ATOM 829 C C . THR A 1 104 ? -18.762 13.724 37.059 1.00 66.38 104 THR A C 1
ATOM 831 O O . THR A 1 104 ? -19.799 14.041 37.636 1.00 66.38 104 THR A O 1
ATOM 834 N N . GLY A 1 105 ? -18.770 12.924 35.988 1.00 66.94 105 GLY A N 1
ATOM 835 C CA . GLY A 1 105 ? -20.006 12.494 35.320 1.00 66.94 105 GLY A CA 1
ATOM 836 C C . GLY A 1 105 ? -20.800 11.395 36.039 1.00 66.94 105 GLY A C 1
ATOM 837 O O . GLY A 1 105 ? -21.882 11.046 35.587 1.00 66.94 105 GLY A O 1
ATOM 838 N N . HIS A 1 106 ? -20.310 10.885 37.174 1.00 73.81 106 HIS A N 1
ATOM 839 C CA . HIS A 1 106 ? -20.961 9.829 37.968 1.00 73.81 106 HIS A CA 1
ATOM 840 C C . HIS A 1 106 ? -21.391 10.309 39.367 1.00 73.81 106 HIS A C 1
ATOM 842 O O . HIS A 1 106 ? -21.297 9.570 40.346 1.00 73.81 106 HIS A O 1
ATOM 848 N N . ALA A 1 107 ? -21.782 11.582 39.495 1.00 61.91 107 ALA A N 1
ATOM 849 C CA . ALA A 1 107 ? -22.193 12.166 40.775 1.00 61.91 107 ALA A CA 1
ATOM 850 C C . ALA A 1 107 ? -23.646 11.823 41.170 1.00 61.91 107 ALA A C 1
ATOM 852 O O . ALA A 1 107 ? -23.940 11.707 42.359 1.00 61.91 107 ALA A O 1
ATOM 853 N N . GLY A 1 108 ? -24.546 11.629 40.198 1.00 64.12 108 GLY A N 1
ATOM 854 C CA . GLY A 1 108 ? -25.957 11.271 40.425 1.00 64.12 108 GLY A CA 1
ATOM 855 C C . GLY A 1 108 ? -26.150 9.804 40.819 1.00 64.12 108 GLY A C 1
ATOM 856 O O . GLY A 1 108 ? -25.274 8.984 40.550 1.00 64.12 108 GLY A O 1
ATOM 857 N N . GLU A 1 109 ? -27.230 9.501 41.543 1.00 69.12 109 GLU A N 1
ATOM 858 C CA . GLU A 1 109 ? -27.654 8.117 41.833 1.00 69.12 109 GLU A CA 1
ATOM 859 C C . GLU A 1 109 ? -28.325 7.537 40.590 1.00 69.12 109 GLU A C 1
ATOM 861 O O . GLU A 1 109 ? -29.078 8.252 39.928 1.00 69.12 109 GLU A O 1
ATOM 866 N N . ASP A 1 110 ? -28.064 6.266 40.287 1.00 70.62 110 ASP A N 1
ATOM 867 C CA . ASP A 1 110 ? -28.696 5.559 39.169 1.00 70.62 110 ASP A CA 1
ATOM 868 C C . ASP A 1 110 ? -29.344 4.266 39.672 1.00 70.62 110 ASP A C 1
ATOM 870 O O . ASP A 1 110 ? -28.757 3.181 39.660 1.00 70.62 110 ASP A O 1
ATOM 874 N N . GLN A 1 111 ? -30.567 4.411 40.185 1.00 66.94 111 GLN A N 1
ATOM 875 C CA . GLN A 1 111 ? -31.327 3.300 40.759 1.00 66.94 111 GLN A CA 1
ATOM 876 C C . GLN A 1 111 ? -31.639 2.218 39.722 1.00 66.94 111 GLN A C 1
ATOM 878 O O . GLN A 1 111 ? -31.526 1.039 40.041 1.00 66.94 111 GLN A O 1
ATOM 883 N N . ALA A 1 112 ? -31.961 2.595 38.482 1.00 69.75 112 ALA A N 1
ATOM 884 C CA . ALA A 1 112 ? -32.305 1.639 37.433 1.00 69.75 112 ALA A CA 1
ATOM 885 C C . ALA A 1 112 ? -31.107 0.746 37.069 1.00 69.75 112 ALA A C 1
ATOM 887 O O . ALA A 1 112 ? -31.244 -0.476 37.012 1.00 69.75 112 ALA A O 1
ATOM 888 N N . ALA A 1 113 ? -29.918 1.336 36.904 1.00 68.81 113 ALA A N 1
ATOM 889 C CA . ALA A 1 113 ? -28.702 0.572 36.633 1.00 68.81 113 ALA A CA 1
ATOM 890 C C . ALA A 1 113 ? -28.294 -0.320 37.821 1.00 68.81 113 ALA A C 1
ATOM 892 O O . ALA A 1 113 ? -27.820 -1.441 37.630 1.00 68.81 113 ALA A O 1
ATOM 893 N N . ALA A 1 114 ? -28.484 0.151 39.058 1.00 67.56 114 ALA A N 1
ATOM 894 C CA . ALA A 1 114 ? -28.197 -0.637 40.255 1.00 67.56 114 ALA A CA 1
ATOM 895 C C . ALA A 1 114 ? -29.158 -1.832 40.413 1.00 67.56 114 ALA A C 1
ATOM 897 O O . ALA A 1 114 ? -28.722 -2.927 40.774 1.00 67.56 114 ALA A O 1
ATOM 898 N N . GLU A 1 115 ? -30.445 -1.648 40.109 1.00 67.50 115 GLU A N 1
ATOM 899 C CA . GLU A 1 115 ? -31.455 -2.714 40.090 1.00 67.50 115 GLU A CA 1
ATOM 900 C C . GLU A 1 115 ? -31.155 -3.770 39.018 1.00 67.50 115 GLU A C 1
ATOM 902 O O . GLU A 1 115 ? -31.190 -4.970 39.303 1.00 67.50 115 GLU A O 1
ATOM 907 N N . GLU A 1 116 ? -30.794 -3.346 37.805 1.00 70.50 116 GLU A N 1
ATOM 908 C CA . GLU A 1 116 ? -30.389 -4.249 36.723 1.00 70.50 116 GLU A CA 1
ATOM 909 C C . GLU A 1 116 ? -29.155 -5.074 37.114 1.00 70.50 116 GLU A C 1
ATOM 911 O O . GLU A 1 116 ? -29.127 -6.295 36.928 1.00 70.50 116 GLU A O 1
ATOM 916 N N . MET A 1 117 ? -28.166 -4.436 37.744 1.00 66.88 117 MET A N 1
ATOM 917 C CA . MET A 1 117 ? -26.969 -5.108 38.246 1.00 66.88 117 MET A CA 1
ATOM 918 C C . MET A 1 117 ? -27.303 -6.139 39.335 1.00 66.88 117 MET A C 1
ATOM 920 O O . MET A 1 117 ? -26.788 -7.257 39.318 1.00 66.88 117 MET A O 1
ATOM 924 N N . PHE A 1 118 ? -28.211 -5.805 40.258 1.00 64.56 118 PHE A N 1
ATOM 925 C CA . PHE A 1 118 ? -28.713 -6.729 41.281 1.00 64.56 118 PHE A CA 1
ATOM 926 C C . PHE A 1 118 ? -29.324 -8.000 40.683 1.00 64.56 118 PHE A C 1
ATOM 928 O O . PHE A 1 118 ? -29.118 -9.096 41.211 1.00 64.56 118 PHE A O 1
ATOM 935 N N . LEU A 1 119 ? -30.061 -7.860 39.580 1.00 66.75 119 LEU A N 1
ATOM 936 C CA . LEU A 1 119 ? -30.709 -8.970 38.884 1.00 66.75 119 LEU A CA 1
ATOM 937 C C . LEU A 1 119 ? -29.723 -9.782 38.026 1.00 66.75 119 LEU A C 1
ATOM 939 O O . LEU A 1 119 ? -29.918 -10.989 37.850 1.00 66.75 119 LEU A O 1
ATOM 943 N N . SER A 1 120 ? -28.653 -9.156 37.526 1.00 64.12 120 SER A N 1
ATOM 944 C CA . SER A 1 120 ? -27.670 -9.784 36.635 1.00 64.12 120 SER A CA 1
ATOM 945 C C . SER A 1 120 ? -26.550 -10.548 37.354 1.00 64.12 120 SER A C 1
ATOM 947 O O . SER A 1 120 ? -25.959 -11.437 36.746 1.00 64.12 120 SER A O 1
ATOM 949 N N . PHE A 1 121 ? -26.314 -10.321 38.656 1.00 61.91 121 PHE A N 1
ATOM 950 C CA . PHE A 1 121 ? -25.287 -11.020 39.463 1.00 61.91 121 PHE A CA 1
ATOM 951 C C . PHE A 1 121 ? -25.381 -12.560 39.468 1.00 61.91 121 PHE A C 1
ATOM 953 O O . PHE A 1 121 ? -24.423 -13.238 39.844 1.00 61.91 121 PHE A O 1
ATOM 960 N N . LEU A 1 122 ? -26.537 -13.120 39.102 1.00 56.50 122 LEU A N 1
ATOM 961 C CA . LEU A 1 122 ? -26.784 -14.567 39.042 1.00 56.50 122 LEU A CA 1
ATOM 962 C C . LEU A 1 122 ? -26.622 -15.158 37.637 1.00 56.50 122 LEU A C 1
ATOM 964 O O . LEU A 1 122 ? -26.694 -16.376 37.470 1.00 56.50 122 LEU A O 1
ATOM 968 N N . GLN A 1 123 ? -26.428 -14.313 36.632 1.00 59.28 123 GLN A N 1
ATOM 969 C CA . GLN A 1 123 ? -26.191 -14.713 35.254 1.00 59.28 123 GLN A CA 1
ATOM 970 C C . GLN A 1 123 ? -24.696 -14.552 34.956 1.00 59.28 123 GLN A C 1
ATOM 972 O O . GLN A 1 123 ? -24.029 -13.755 35.601 1.00 59.28 123 GLN A O 1
ATOM 977 N N . ASN A 1 124 ? -24.146 -15.333 34.022 1.00 55.12 124 ASN A N 1
ATOM 978 C CA . ASN A 1 124 ? -22.813 -15.082 33.462 1.00 55.12 124 ASN A CA 1
ATOM 979 C C . ASN A 1 124 ? -23.009 -14.182 32.239 1.00 55.12 124 ASN A C 1
ATOM 981 O O . ASN A 1 124 ? -23.297 -14.720 31.164 1.00 55.12 124 ASN A O 1
ATOM 985 N N . PRO A 1 125 ? -22.923 -12.847 32.359 1.00 60.41 125 PRO A N 1
ATOM 986 C CA . PRO A 1 125 ? -23.150 -11.980 31.223 1.00 60.41 125 PRO A CA 1
ATOM 987 C C . PRO A 1 125 ? -21.886 -11.978 30.358 1.00 60.41 125 PRO A C 1
ATOM 989 O O . PRO A 1 125 ? -20.765 -12.179 30.839 1.00 60.41 125 PRO A O 1
ATOM 992 N N . SER A 1 126 ? -22.055 -11.754 29.059 1.00 67.81 126 SER A N 1
ATOM 993 C CA . SER A 1 126 ? -20.953 -11.309 28.207 1.00 67.81 126 SER A CA 1
ATOM 994 C C . SER A 1 126 ? -20.377 -9.994 28.741 1.00 67.81 126 SER A C 1
ATOM 996 O O . SER A 1 126 ? -21.094 -9.223 29.367 1.00 67.81 126 SER A O 1
ATOM 998 N N . LEU A 1 127 ? -19.096 -9.723 28.480 1.00 74.19 127 LEU A N 1
ATOM 999 C CA . LEU A 1 127 ? -18.495 -8.429 28.817 1.00 74.19 127 LEU A CA 1
ATOM 1000 C C . LEU A 1 127 ? -19.235 -7.290 28.102 1.00 74.19 127 LEU A C 1
ATOM 1002 O O . LEU A 1 127 ? -19.453 -7.376 26.891 1.00 74.19 127 LEU A O 1
ATOM 1006 N N . ASP A 1 128 ? -19.553 -6.229 28.840 1.00 76.75 128 ASP A N 1
ATOM 1007 C CA . ASP A 1 128 ? -20.203 -5.043 28.286 1.00 76.75 128 ASP A CA 1
ATOM 1008 C C . ASP A 1 128 ? -19.263 -4.246 27.361 1.00 76.75 128 ASP A C 1
ATOM 1010 O O . ASP A 1 128 ? -18.034 -4.248 27.547 1.00 76.75 128 ASP A O 1
ATOM 1014 N N . PRO A 1 129 ? -19.811 -3.533 26.361 1.00 83.31 129 PRO A N 1
ATOM 1015 C CA . PRO A 1 129 ? -19.057 -2.585 25.552 1.00 83.31 129 PRO A CA 1
ATOM 1016 C C . PRO A 1 129 ? -18.313 -1.543 26.402 1.00 83.31 129 PRO A C 1
ATOM 1018 O O . PRO A 1 129 ? -18.818 -1.036 27.401 1.00 83.31 129 PRO A O 1
ATOM 1021 N N . ILE A 1 130 ? -17.112 -1.146 25.959 1.00 82.88 130 ILE A N 1
ATOM 1022 C CA . ILE A 1 130 ? -16.288 -0.143 26.666 1.00 82.88 130 ILE A CA 1
ATOM 1023 C C . ILE A 1 130 ? -17.033 1.193 26.817 1.00 82.88 130 ILE A C 1
ATOM 1025 O O . ILE A 1 130 ? -16.861 1.867 27.832 1.00 82.88 130 ILE A O 1
ATOM 1029 N N . SER A 1 131 ? -17.860 1.570 25.837 1.00 86.12 131 SER A N 1
ATOM 1030 C CA . SER A 1 131 ? -18.700 2.775 25.880 1.00 86.12 131 SER A CA 1
ATOM 1031 C C . SER A 1 131 ? -19.605 2.816 27.105 1.00 86.12 131 SER A C 1
ATOM 1033 O O . SER A 1 131 ? -19.739 3.864 27.731 1.00 86.12 131 SER A O 1
ATOM 1035 N N . ASP A 1 132 ? -20.146 1.664 27.483 1.00 83.25 132 ASP A N 1
ATOM 1036 C CA . ASP A 1 132 ? -21.206 1.550 28.482 1.00 83.25 132 ASP A CA 1
ATOM 1037 C C . ASP A 1 132 ? -20.600 1.565 29.887 1.00 83.25 132 ASP A C 1
ATOM 1039 O O . ASP A 1 132 ? -21.150 2.137 30.824 1.00 83.25 132 ASP A O 1
ATOM 1043 N N . VAL A 1 133 ? -19.382 1.034 30.012 1.00 83.88 133 VAL A N 1
ATOM 1044 C CA . VAL A 1 133 ? -18.626 1.017 31.267 1.00 83.88 133 VAL A CA 1
ATOM 1045 C C . VAL A 1 133 ? -17.709 2.233 31.455 1.00 83.88 133 VAL A C 1
ATOM 1047 O O . VAL A 1 133 ? -17.060 2.343 32.499 1.00 83.88 133 VAL A O 1
ATOM 1050 N N . THR A 1 134 ? -17.610 3.134 30.463 1.00 88.12 134 THR A N 1
ATOM 1051 C CA . THR A 1 134 ? -16.815 4.382 30.525 1.00 88.12 134 THR A CA 1
ATOM 1052 C C . THR A 1 134 ? -17.475 5.600 29.853 1.00 88.12 134 THR A C 1
ATOM 1054 O O . THR A 1 134 ? -16.808 6.347 29.122 1.00 88.12 134 THR A O 1
ATOM 1057 N N . PRO A 1 135 ? -18.760 5.886 30.111 1.00 85.25 135 PRO A N 1
ATOM 1058 C CA . PRO A 1 135 ? -19.532 6.843 29.314 1.00 85.25 135 PRO A CA 1
ATOM 1059 C C . PRO A 1 135 ? -18.981 8.277 29.374 1.00 85.25 135 PRO A C 1
ATOM 1061 O O . PRO A 1 135 ? -19.118 9.037 28.423 1.00 85.25 135 PRO A O 1
ATOM 1064 N N . CYS A 1 136 ? -18.282 8.664 30.447 1.00 86.69 136 CYS A N 1
ATOM 1065 C CA . CYS A 1 136 ? -17.706 10.009 30.566 1.00 86.69 136 CYS A CA 1
ATOM 1066 C C . CYS A 1 136 ? -16.389 10.200 29.799 1.00 86.69 136 CYS A C 1
ATOM 1068 O O . CYS A 1 136 ? -15.937 11.331 29.631 1.00 86.69 136 CYS A O 1
ATOM 1070 N N . ALA A 1 137 ? -15.725 9.112 29.404 1.00 87.31 137 ALA A N 1
ATOM 1071 C CA . ALA A 1 137 ? -14.384 9.150 28.822 1.00 87.31 137 ALA A CA 1
ATOM 1072 C C . ALA A 1 137 ? -14.313 8.537 27.416 1.00 87.31 137 ALA A C 1
ATOM 1074 O O . ALA A 1 137 ? -13.345 8.809 26.702 1.00 87.31 137 ALA A O 1
ATOM 1075 N N . TYR A 1 138 ? -15.312 7.749 27.011 1.00 87.94 138 TYR A N 1
ATOM 1076 C CA . TYR A 1 138 ? -15.316 7.014 25.749 1.00 87.94 138 TYR A CA 1
ATOM 1077 C C . TYR A 1 138 ? -15.193 7.919 24.515 1.00 87.94 138 TYR A C 1
ATOM 1079 O O . TYR A 1 138 ? -14.262 7.749 23.726 1.00 87.94 138 TYR A O 1
ATOM 1087 N N . ASP A 1 139 ? -16.053 8.930 24.378 1.00 86.62 139 ASP A N 1
ATOM 1088 C CA . ASP A 1 139 ? -16.039 9.818 23.204 1.00 86.62 139 ASP A CA 1
ATOM 1089 C C . ASP A 1 139 ? -14.716 10.581 23.082 1.00 86.62 139 ASP A C 1
ATOM 1091 O O . ASP A 1 139 ? -14.127 10.692 22.005 1.00 86.62 139 ASP A O 1
ATOM 1095 N N . CYS A 1 140 ? -14.193 11.046 24.219 1.00 84.56 140 CYS A N 1
ATOM 1096 C CA . CYS A 1 140 ? -12.897 11.712 24.288 1.00 84.56 140 CYS A CA 1
ATOM 1097 C C . CYS A 1 140 ? -11.752 10.753 23.919 1.00 84.56 140 CYS A C 1
ATOM 1099 O O . CYS A 1 140 ? -10.828 11.137 23.199 1.00 84.56 140 CYS A O 1
ATOM 1101 N N . PHE A 1 141 ? -11.807 9.495 24.362 1.00 88.75 141 PHE A N 1
ATOM 1102 C CA . PHE A 1 141 ? -10.841 8.469 23.975 1.00 88.75 141 PHE A CA 1
ATOM 1103 C C . PHE A 1 141 ? -10.853 8.223 22.461 1.00 88.75 141 PHE A C 1
ATOM 1105 O O . PHE A 1 141 ? -9.793 8.277 21.835 1.00 88.75 141 PHE A O 1
ATOM 1112 N N . ILE A 1 142 ? -12.030 8.020 21.859 1.00 86.62 142 ILE A N 1
ATOM 1113 C CA . ILE A 1 142 ? -12.171 7.775 20.417 1.00 86.62 142 ILE A CA 1
ATOM 1114 C C . ILE A 1 142 ? -11.680 8.977 19.603 1.00 86.62 142 ILE A C 1
ATOM 1116 O O . ILE A 1 142 ? -10.896 8.803 18.666 1.00 86.62 142 ILE A O 1
ATOM 1120 N N . ALA A 1 143 ? -12.053 10.198 19.996 1.00 84.25 143 ALA A N 1
ATOM 1121 C CA . ALA A 1 143 ? -11.605 11.422 19.332 1.00 84.25 143 ALA A CA 1
ATOM 1122 C C . ALA A 1 143 ? -10.071 11.574 19.352 1.00 84.25 143 ALA A C 1
ATOM 1124 O O . ALA A 1 143 ? -9.463 12.006 18.370 1.00 84.25 143 ALA A O 1
ATOM 1125 N N . ASN A 1 144 ? -9.422 11.177 20.451 1.00 83.06 144 ASN A N 1
ATOM 1126 C CA . ASN A 1 144 ? -7.973 11.290 20.609 1.00 83.06 144 ASN A CA 1
ATOM 1127 C C . ASN A 1 144 ? -7.186 10.096 20.049 1.00 83.06 144 ASN A C 1
ATOM 1129 O O . ASN A 1 144 ? -5.990 10.235 19.776 1.00 83.06 144 ASN A O 1
ATOM 1133 N N . LEU A 1 145 ? -7.832 8.948 19.824 1.00 82.88 145 LEU A N 1
ATOM 1134 C CA . LEU A 1 145 ? -7.191 7.736 19.311 1.00 82.88 145 LEU A CA 1
ATOM 1135 C C . LEU A 1 145 ? -6.548 7.975 17.942 1.00 82.88 145 LEU A C 1
ATOM 1137 O O . LEU A 1 145 ? -5.393 7.609 17.734 1.00 82.88 145 LEU A O 1
ATOM 1141 N N . HIS A 1 146 ? -7.253 8.644 17.026 1.00 73.31 146 HIS A N 1
ATOM 1142 C CA . HIS A 1 146 ? -6.712 8.937 15.698 1.00 73.31 146 HIS A CA 1
ATOM 1143 C C . HIS A 1 146 ? -5.469 9.836 15.777 1.00 73.31 146 HIS A C 1
ATOM 1145 O O . HIS A 1 146 ? -4.440 9.531 15.178 1.00 73.31 146 HIS A O 1
ATOM 1151 N N . SER A 1 147 ? -5.530 10.914 16.564 1.00 76.25 147 SER A N 1
ATOM 1152 C CA . SER A 1 147 ? -4.392 11.821 16.772 1.00 76.25 147 SER A CA 1
ATOM 1153 C C . SER A 1 147 ? -3.190 11.095 17.386 1.00 76.25 147 SER A C 1
ATOM 1155 O O . SER A 1 147 ? -2.060 11.246 16.919 1.00 76.25 147 SER A O 1
ATOM 1157 N N . PHE A 1 148 ? -3.429 10.230 18.375 1.00 80.12 148 PHE A N 1
ATOM 1158 C CA . PHE A 1 148 ? -2.394 9.400 18.986 1.00 80.12 148 PHE A CA 1
ATOM 1159 C C . PHE A 1 148 ? -1.746 8.434 17.984 1.00 80.12 148 PHE A C 1
ATOM 1161 O O . PHE A 1 148 ? -0.518 8.338 17.933 1.00 80.12 148 PHE A O 1
ATOM 1168 N N . LEU A 1 149 ? -2.544 7.752 17.158 1.00 72.50 149 LEU A N 1
ATOM 1169 C CA . LEU A 1 149 ? -2.041 6.849 16.120 1.00 72.50 149 LEU A CA 1
ATOM 1170 C C . LEU A 1 149 ? -1.214 7.605 15.073 1.00 72.50 149 LEU A C 1
ATOM 1172 O O . LEU A 1 149 ? -0.152 7.130 14.676 1.00 72.50 149 LEU A O 1
ATOM 1176 N N . VAL A 1 150 ? -1.634 8.815 14.691 1.00 68.62 150 VAL A N 1
ATOM 1177 C CA . VAL A 1 150 ? -0.858 9.701 13.809 1.00 68.62 150 VAL A CA 1
ATOM 1178 C C . VAL A 1 150 ? 0.466 10.113 14.461 1.00 68.62 150 VAL A C 1
ATOM 1180 O O . VAL A 1 150 ? 1.507 10.041 13.813 1.00 68.62 150 VAL A O 1
ATOM 1183 N N . GLN A 1 151 ? 0.480 10.478 15.744 1.00 68.31 151 GLN A N 1
ATOM 1184 C CA . GLN A 1 151 ? 1.719 10.817 16.460 1.00 68.31 151 GLN A CA 1
ATOM 1185 C C . GLN A 1 151 ? 2.666 9.620 16.606 1.00 68.31 151 GLN A C 1
ATOM 1187 O O . GLN A 1 151 ? 3.882 9.780 16.501 1.00 68.31 151 GLN A O 1
ATOM 1192 N N . CYS A 1 152 ? 2.121 8.421 16.823 1.00 63.06 152 CYS A N 1
ATOM 1193 C CA . CYS A 1 152 ? 2.893 7.179 16.851 1.00 63.06 152 CYS A CA 1
ATOM 1194 C C . CYS A 1 152 ? 3.409 6.779 15.477 1.00 63.06 152 CYS A C 1
ATOM 1196 O O . CYS A 1 152 ? 4.390 6.047 15.392 1.00 63.06 152 CYS A O 1
ATOM 1198 N N . SER A 1 153 ? 2.762 7.254 14.410 1.00 62.62 153 SER A N 1
ATOM 1199 C CA . SER A 1 153 ? 3.123 6.861 13.058 1.00 62.62 153 SER A CA 1
ATOM 1200 C C . SER A 1 153 ? 4.463 7.405 12.579 1.00 62.62 153 SER A C 1
ATOM 1202 O O . SER A 1 153 ? 4.861 7.003 11.494 1.00 62.62 153 SER A O 1
ATOM 1204 N N . GLU A 1 154 ? 5.144 8.264 13.364 1.00 52.09 154 GLU A N 1
ATOM 1205 C CA . GLU A 1 154 ? 6.477 8.836 13.090 1.00 52.09 154 GLU A CA 1
ATOM 1206 C C . GLU A 1 154 ? 6.785 8.927 11.592 1.00 52.09 154 GLU A C 1
ATOM 1208 O O . GLU A 1 154 ? 7.835 8.502 11.113 1.00 52.09 154 GLU A O 1
ATOM 1213 N N . ASN A 1 155 ? 5.872 9.516 10.821 1.00 52.59 155 ASN A N 1
ATOM 1214 C CA . ASN A 1 155 ? 6.191 9.879 9.460 1.00 52.59 155 ASN A CA 1
ATOM 1215 C C . ASN A 1 155 ? 7.010 11.157 9.542 1.00 52.59 155 ASN A C 1
ATOM 1217 O O . ASN A 1 155 ? 6.518 12.256 9.292 1.00 52.59 155 ASN A O 1
ATOM 1221 N N . GLN A 1 156 ? 8.295 11.016 9.870 1.00 49.38 156 GLN A N 1
ATOM 1222 C CA . GLN A 1 156 ? 9.264 11.897 9.244 1.00 49.38 156 GLN A CA 1
ATOM 1223 C C . GLN A 1 156 ? 9.094 11.670 7.744 1.00 49.38 156 GLN A C 1
ATOM 1225 O O . GLN A 1 156 ? 9.638 10.716 7.193 1.00 49.38 156 GLN A O 1
ATOM 1230 N N . LEU A 1 157 ? 8.250 12.491 7.112 1.00 51.31 157 LEU A N 1
ATOM 1231 C CA . LEU A 1 157 ? 8.084 12.509 5.670 1.00 51.31 157 LEU A CA 1
ATOM 1232 C C . LEU A 1 157 ? 9.487 12.661 5.089 1.00 51.31 157 LEU A C 1
ATOM 1234 O O . LEU A 1 157 ? 10.141 13.696 5.241 1.00 51.31 157 LEU A O 1
ATOM 1238 N N . GLN A 1 158 ? 9.998 11.584 4.506 1.00 48.88 158 GLN A N 1
ATOM 1239 C CA . GLN A 1 158 ? 11.343 11.568 3.977 1.00 48.88 158 GLN A CA 1
ATOM 1240 C C . GLN A 1 158 ? 11.329 12.372 2.682 1.00 48.88 158 GLN A C 1
ATOM 1242 O O . GLN A 1 158 ? 10.506 12.143 1.792 1.00 48.88 158 GLN A O 1
ATOM 1247 N N . LYS A 1 159 ? 12.241 13.345 2.568 1.00 45.72 159 LYS A N 1
ATOM 1248 C CA . LYS A 1 159 ? 12.428 14.085 1.316 1.00 45.72 159 LYS A CA 1
ATOM 1249 C C . LYS A 1 159 ? 12.703 13.091 0.194 1.00 45.72 159 LYS A C 1
ATOM 1251 O O . LYS A 1 159 ? 13.618 12.278 0.299 1.00 45.72 159 LYS A O 1
ATOM 1256 N N . GLY A 1 160 ? 11.928 13.200 -0.878 1.00 48.00 160 GLY A N 1
ATOM 1257 C CA . GLY A 1 160 ? 11.983 12.246 -1.972 1.00 48.00 160 GLY A CA 1
ATOM 1258 C C . GLY A 1 160 ? 11.121 11.012 -1.742 1.00 48.00 160 GLY A C 1
ATOM 1259 O O . GLY A 1 160 ? 11.332 10.036 -2.418 1.00 48.00 160 GLY A O 1
ATOM 1260 N N . VAL A 1 161 ? 10.135 10.996 -0.854 1.00 50.81 161 VAL A N 1
ATOM 1261 C CA . VAL A 1 161 ? 9.179 9.882 -0.778 1.00 50.81 161 VAL A CA 1
ATOM 1262 C C . VAL A 1 161 ? 7.785 10.409 -1.099 1.00 50.81 161 VAL A C 1
ATOM 1264 O O . VAL A 1 161 ? 7.349 11.401 -0.520 1.00 50.81 161 VAL A O 1
ATOM 1267 N N . LEU A 1 162 ? 7.113 9.796 -2.075 1.00 52.47 162 LEU A N 1
ATOM 1268 C CA . LEU A 1 162 ? 5.711 10.053 -2.372 1.00 52.47 162 LEU A CA 1
ATOM 1269 C C . LEU A 1 162 ? 4.864 9.259 -1.388 1.00 52.47 162 LEU A C 1
ATOM 1271 O O . LEU A 1 162 ? 4.979 8.034 -1.313 1.00 52.47 162 LEU A O 1
ATOM 1275 N N . TYR A 1 163 ? 4.000 9.957 -0.665 1.00 55.00 163 TYR A N 1
ATOM 1276 C CA . TYR A 1 163 ? 3.074 9.357 0.279 1.00 55.00 163 TYR A CA 1
ATOM 1277 C C . TYR A 1 163 ? 1.652 9.442 -0.266 1.00 55.00 163 TYR A C 1
ATOM 1279 O O . TYR A 1 163 ? 1.263 10.462 -0.830 1.00 55.00 163 TYR A O 1
ATOM 1287 N N . SER A 1 164 ? 0.861 8.404 -0.026 1.00 44.81 164 SER A N 1
ATOM 1288 C CA . SER A 1 164 ? -0.598 8.489 -0.067 1.00 44.81 164 SER A CA 1
ATOM 1289 C C . SER A 1 164 ? -1.121 8.046 1.280 1.00 44.81 164 SER A C 1
ATOM 1291 O O . SER A 1 164 ? -0.705 7.008 1.792 1.00 44.81 164 SER A O 1
ATOM 1293 N N . ALA A 1 165 ? -1.988 8.859 1.883 1.00 46.56 165 ALA A N 1
ATOM 1294 C CA . ALA A 1 165 ? -2.557 8.578 3.197 1.00 46.56 165 ALA A CA 1
ATOM 1295 C C . ALA A 1 165 ? -1.515 8.154 4.248 1.00 46.56 165 ALA A C 1
ATOM 1297 O O . ALA A 1 165 ? -1.733 7.192 4.981 1.00 46.56 165 ALA A O 1
ATOM 1298 N N . ASN A 1 166 ? -0.376 8.855 4.312 1.00 47.28 166 ASN A N 1
ATOM 1299 C CA . ASN A 1 166 ? 0.701 8.567 5.264 1.00 47.28 166 ASN A CA 1
ATOM 1300 C C . ASN A 1 166 ? 1.419 7.215 5.043 1.00 47.28 166 ASN A C 1
ATOM 1302 O O . ASN A 1 166 ? 2.209 6.796 5.885 1.00 47.28 166 ASN A O 1
ATOM 1306 N N . THR A 1 167 ? 1.213 6.544 3.907 1.00 45.16 167 THR A N 1
ATOM 1307 C CA . THR A 1 167 ? 1.966 5.351 3.489 1.00 45.16 167 THR A CA 1
ATOM 1308 C C . THR A 1 167 ? 2.886 5.701 2.316 1.00 45.16 167 THR A C 1
ATOM 1310 O O . THR A 1 167 ? 2.425 6.319 1.353 1.00 45.16 167 THR A O 1
ATOM 1313 N N . PRO A 1 168 ? 4.188 5.365 2.376 1.00 50.62 168 PRO A N 1
ATOM 1314 C CA . PRO A 1 168 ? 5.113 5.641 1.283 1.00 50.62 168 PRO A CA 1
ATOM 1315 C C . PRO A 1 168 ? 4.781 4.752 0.079 1.00 50.62 168 PRO A C 1
ATOM 1317 O O . PRO A 1 168 ? 5.008 3.548 0.126 1.00 50.62 168 PRO A O 1
ATOM 1320 N N . ILE A 1 169 ? 4.270 5.346 -1.000 1.00 52.81 169 ILE A N 1
ATOM 1321 C CA . ILE A 1 169 ? 3.970 4.637 -2.252 1.00 52.81 169 ILE A CA 1
ATOM 1322 C C . ILE A 1 169 ? 5.212 4.578 -3.153 1.00 52.81 169 ILE A C 1
ATOM 1324 O O . ILE A 1 169 ? 5.479 3.540 -3.751 1.00 52.81 169 ILE A O 1
ATOM 1328 N N . LEU A 1 170 ? 6.017 5.649 -3.222 1.00 51.34 170 LEU A N 1
ATOM 1329 C CA . LEU A 1 170 ? 7.247 5.691 -4.034 1.00 51.34 170 LEU A CA 1
ATOM 1330 C C . LEU A 1 170 ? 8.395 6.341 -3.267 1.00 51.34 170 LEU A C 1
ATOM 1332 O O . LEU A 1 170 ? 8.186 7.313 -2.553 1.00 51.34 170 LEU A O 1
ATOM 1336 N N . ARG A 1 171 ? 9.628 5.854 -3.442 1.00 49.75 171 ARG A N 1
ATOM 1337 C CA . ARG A 1 171 ? 10.838 6.474 -2.868 1.00 49.75 171 ARG A CA 1
ATOM 1338 C C . ARG A 1 171 ? 11.770 6.959 -3.982 1.00 49.75 171 ARG A C 1
ATOM 1340 O O . ARG A 1 171 ? 12.496 6.148 -4.554 1.00 49.75 171 ARG A O 1
ATOM 1347 N N . PHE A 1 172 ? 11.759 8.266 -4.234 1.00 44.84 172 PHE A N 1
ATOM 1348 C CA . PHE A 1 172 ? 12.776 9.043 -4.948 1.00 44.84 172 PHE A CA 1
ATOM 1349 C C . PHE A 1 172 ? 14.127 9.044 -4.184 1.00 44.84 172 PHE A C 1
ATOM 1351 O O . PHE A 1 172 ? 14.096 9.059 -2.950 1.00 44.84 172 PHE A O 1
ATOM 1358 N N . PRO A 1 173 ? 15.335 9.025 -4.803 1.00 39.91 173 PRO A N 1
ATOM 1359 C CA . PRO A 1 173 ? 16.561 9.054 -4.035 1.00 39.91 173 PRO A CA 1
ATOM 1360 C C . PRO A 1 173 ? 16.678 10.494 -3.531 1.00 39.91 173 PRO A C 1
ATOM 1362 O O . PRO A 1 173 ? 16.005 11.401 -4.034 1.00 39.91 173 PRO A O 1
ATOM 1365 N N . LYS A 1 174 ? 17.524 10.721 -2.531 1.00 40.94 174 LYS A N 1
ATOM 1366 C CA . LYS A 1 174 ? 17.808 12.054 -1.992 1.00 40.94 174 LYS A CA 1
ATOM 1367 C C . LYS A 1 174 ? 18.081 13.042 -3.135 1.00 40.94 174 LYS A C 1
ATOM 1369 O O . LYS A 1 174 ? 19.204 13.141 -3.616 1.00 40.94 174 LYS A O 1
ATOM 1374 N N . ARG A 1 175 ? 17.060 13.794 -3.562 1.00 34.78 175 ARG A N 1
ATOM 1375 C CA . ARG A 1 175 ? 17.241 14.980 -4.391 1.00 34.78 175 ARG A CA 1
ATOM 1376 C C . ARG A 1 175 ? 17.936 15.982 -3.494 1.00 34.78 175 ARG A C 1
ATOM 1378 O O . ARG A 1 175 ? 17.306 16.647 -2.672 1.00 34.78 175 ARG A O 1
ATOM 1385 N N . THR A 1 176 ? 19.253 16.040 -3.610 1.00 30.61 176 THR A N 1
ATOM 1386 C CA . THR A 1 176 ? 20.010 17.217 -3.225 1.00 30.61 176 THR A CA 1
ATOM 1387 C C . THR A 1 176 ? 19.418 18.387 -4.014 1.00 30.61 176 THR A C 1
ATOM 1389 O O . THR A 1 176 ? 19.480 18.452 -5.238 1.00 30.61 176 THR A O 1
ATOM 1392 N N . SER A 1 177 ? 18.723 19.257 -3.283 1.00 26.02 177 SER A N 1
ATOM 1393 C CA . SER A 1 177 ? 18.219 20.548 -3.757 1.00 26.02 177 SER A CA 1
ATOM 1394 C C . SER A 1 177 ? 19.399 21.419 -4.243 1.00 26.02 177 SER A C 1
ATOM 1396 O O . SER A 1 177 ? 20.529 21.184 -3.807 1.00 26.02 177 SER A O 1
ATOM 1398 N N . PRO A 1 178 ? 19.185 22.427 -5.110 1.00 29.06 178 PRO A N 1
ATOM 1399 C CA . PRO A 1 178 ? 20.163 22.959 -6.064 1.00 29.06 178 PRO A CA 1
ATOM 1400 C C . PRO A 1 178 ? 21.219 23.905 -5.467 1.00 29.06 178 PRO A C 1
ATOM 1402 O O . PRO A 1 178 ? 21.807 24.712 -6.179 1.00 29.06 178 PRO A O 1
ATOM 1405 N N . MET A 1 179 ? 21.515 23.802 -4.175 1.00 25.25 179 MET A N 1
ATOM 1406 C CA . MET A 1 179 ? 22.592 24.562 -3.550 1.00 25.25 179 MET A CA 1
ATOM 1407 C C . MET A 1 179 ? 23.668 23.606 -3.051 1.00 25.25 179 MET A C 1
ATOM 1409 O O . MET A 1 179 ? 23.542 22.978 -2.001 1.00 25.25 179 MET A O 1
ATOM 1413 N N . LYS A 1 180 ? 24.765 23.513 -3.811 1.00 40.62 180 LYS A N 1
ATOM 1414 C CA . LYS A 1 180 ? 26.049 23.075 -3.262 1.00 40.62 180 LYS A CA 1
ATOM 1415 C C . LYS A 1 180 ? 26.352 23.917 -2.020 1.00 40.62 180 LYS A C 1
ATOM 1417 O O . LYS A 1 180 ? 26.551 25.121 -2.136 1.00 40.62 180 LYS A O 1
ATOM 1422 N N . ALA A 1 181 ? 26.511 23.266 -0.874 1.00 28.42 181 ALA A N 1
ATOM 1423 C CA . ALA A 1 181 ? 27.396 23.740 0.179 1.00 28.42 181 ALA A CA 1
ATOM 1424 C C . ALA A 1 181 ? 27.985 22.544 0.945 1.00 28.42 181 ALA A C 1
ATOM 1426 O O . ALA A 1 181 ? 27.372 21.996 1.850 1.00 28.42 181 ALA A O 1
ATOM 1427 N N . LYS A 1 182 ? 29.213 22.204 0.533 1.00 29.52 182 LYS A N 1
ATOM 1428 C CA . LYS A 1 182 ? 30.317 21.622 1.317 1.00 29.52 182 LYS A CA 1
ATOM 1429 C C . LYS A 1 182 ? 30.200 20.167 1.813 1.00 29.52 182 LYS A C 1
ATOM 1431 O O . LYS A 1 182 ? 29.558 19.851 2.801 1.00 29.52 182 LYS A O 1
ATOM 1436 N N . SER A 1 183 ? 30.949 19.330 1.089 1.00 35.72 183 SER A N 1
ATOM 1437 C CA . SER A 1 183 ? 31.743 18.166 1.513 1.00 35.72 183 SER A CA 1
ATOM 1438 C C . SER A 1 183 ? 31.238 17.289 2.665 1.00 35.72 183 SER A C 1
ATOM 1440 O O . SER A 1 183 ? 31.390 17.617 3.838 1.00 35.72 183 SER A O 1
ATOM 1442 N N . SER A 1 184 ? 30.878 16.056 2.326 1.00 26.83 184 SER A N 1
ATOM 1443 C CA . SER A 1 184 ? 31.479 14.881 2.969 1.00 26.83 184 SER A CA 1
ATOM 1444 C C . SER A 1 184 ? 31.398 13.696 2.006 1.00 26.83 184 SER A C 1
ATOM 1446 O O . SER A 1 184 ? 30.376 13.453 1.366 1.00 26.83 184 SER A O 1
ATOM 1448 N N . ASN A 1 185 ? 32.535 13.026 1.833 1.00 33.91 185 ASN A N 1
ATOM 1449 C CA . ASN A 1 185 ? 32.729 11.909 0.921 1.00 33.91 185 ASN A CA 1
ATOM 1450 C C . ASN A 1 185 ? 31.839 10.722 1.310 1.00 33.91 185 ASN A C 1
ATOM 1452 O O . ASN A 1 185 ? 32.092 10.046 2.300 1.00 33.91 185 ASN A O 1
ATOM 1456 N N . SER A 1 186 ? 30.837 10.431 0.486 1.00 28.78 186 SER A N 1
ATOM 1457 C CA . SER A 1 186 ? 30.372 9.063 0.254 1.00 28.78 186 SER A CA 1
ATOM 1458 C C . SER A 1 186 ? 29.897 8.974 -1.195 1.00 28.78 186 SER A C 1
ATOM 1460 O O . SER A 1 186 ? 28.885 9.547 -1.597 1.00 28.78 186 SER A O 1
ATOM 1462 N N . SER A 1 187 ? 30.706 8.325 -2.022 1.00 33.78 187 SER A N 1
ATOM 1463 C CA . SER A 1 187 ? 30.434 8.059 -3.429 1.00 33.78 187 SER A CA 1
ATOM 1464 C C . SER A 1 187 ? 29.268 7.076 -3.555 1.00 33.78 187 SER A C 1
ATOM 1466 O O . SER A 1 187 ? 29.457 5.866 -3.537 1.00 33.78 187 SER A O 1
ATOM 1468 N N . SER A 1 188 ? 28.049 7.596 -3.660 1.00 32.47 188 SER A N 1
ATOM 1469 C CA . SER A 1 188 ? 26.887 6.863 -4.181 1.00 32.47 188 SER A CA 1
ATOM 1470 C C . SER A 1 188 ? 25.956 7.834 -4.910 1.00 32.47 188 SER A C 1
ATOM 1472 O O . SER A 1 188 ? 24.782 8.004 -4.593 1.00 32.47 188 SER A O 1
ATOM 1474 N N . SER A 1 189 ? 26.507 8.542 -5.895 1.00 33.69 189 SER A N 1
ATOM 1475 C CA . SER A 1 189 ? 25.709 9.298 -6.855 1.00 33.69 189 SER A CA 1
ATOM 1476 C C . SER A 1 189 ? 25.072 8.326 -7.853 1.00 33.69 189 SER A C 1
ATOM 1478 O O . SER A 1 189 ? 25.634 8.073 -8.917 1.00 33.69 189 SER A O 1
ATOM 1480 N N . SER A 1 190 ? 23.881 7.810 -7.547 1.00 43.50 190 SER A N 1
ATOM 1481 C CA . SER A 1 190 ? 23.031 7.029 -8.468 1.00 43.50 190 SER A CA 1
ATOM 1482 C C . SER A 1 190 ? 22.411 7.867 -9.605 1.00 43.50 190 SER A C 1
ATOM 1484 O O . SER A 1 190 ? 21.355 7.558 -10.143 1.00 43.50 190 SER A O 1
ATOM 1486 N N . THR A 1 191 ? 23.079 8.949 -10.003 1.00 43.12 191 THR A N 1
ATOM 1487 C CA . THR A 1 191 ? 22.724 9.812 -11.141 1.00 43.12 191 THR A CA 1
ATOM 1488 C C . THR A 1 191 ? 23.816 9.853 -12.213 1.00 43.12 191 THR A C 1
ATOM 1490 O O . THR A 1 191 ? 23.711 10.649 -13.138 1.00 43.12 191 THR A O 1
ATOM 1493 N N . GLY A 1 192 ? 24.861 9.024 -12.090 1.00 38.72 192 GLY A N 1
ATOM 1494 C CA . GLY A 1 192 ? 25.954 8.901 -13.067 1.00 38.72 192 GLY A CA 1
ATOM 1495 C C . GLY A 1 192 ? 25.914 7.631 -13.929 1.00 38.72 192 GLY A C 1
ATOM 1496 O O . GLY A 1 192 ? 26.921 7.306 -14.546 1.00 38.72 192 GLY A O 1
ATOM 1497 N N . GLY A 1 193 ? 24.802 6.888 -13.923 1.00 50.34 193 GLY A N 1
ATOM 1498 C CA . GLY A 1 193 ? 24.612 5.694 -14.754 1.00 50.34 193 GLY A CA 1
ATOM 1499 C C . GLY A 1 193 ? 24.199 6.042 -16.185 1.00 50.34 193 GLY A C 1
ATOM 1500 O O . GLY A 1 193 ? 23.615 7.101 -16.416 1.00 50.34 193 GLY A O 1
ATOM 1501 N N . GLU A 1 194 ? 24.515 5.143 -17.121 1.00 55.84 194 GLU A N 1
ATOM 1502 C CA . GLU A 1 194 ? 24.182 5.184 -18.553 1.00 55.84 194 GLU A CA 1
ATOM 1503 C C . GLU A 1 194 ? 22.803 5.820 -18.855 1.00 55.84 194 GLU A C 1
ATOM 1505 O O . GLU A 1 194 ? 21.838 5.661 -18.106 1.00 55.84 194 GLU A O 1
ATOM 1510 N N . GLU A 1 195 ? 22.655 6.508 -19.991 1.00 64.38 195 GLU A N 1
ATOM 1511 C CA . GLU A 1 195 ? 21.385 7.110 -20.449 1.00 64.38 195 GLU A CA 1
ATOM 1512 C C . GLU A 1 195 ? 20.346 6.066 -20.931 1.00 64.38 195 GLU A C 1
ATOM 1514 O O . GLU A 1 195 ? 19.578 6.292 -21.860 1.00 64.38 195 GLU A O 1
ATOM 1519 N N . THR A 1 196 ? 20.280 4.902 -20.288 1.00 71.69 196 THR A N 1
ATOM 1520 C CA . THR A 1 196 ? 19.447 3.750 -20.680 1.00 71.69 196 THR A CA 1
ATOM 1521 C C . THR A 1 196 ? 17.953 4.055 -20.722 1.00 71.69 196 THR A C 1
ATOM 1523 O O . THR A 1 196 ? 17.245 3.553 -21.581 1.00 71.69 196 THR A O 1
ATOM 1526 N N . LEU A 1 197 ? 17.441 4.926 -19.847 1.00 69.62 197 LEU A N 1
ATOM 1527 C CA . LEU A 1 197 ? 16.028 5.311 -19.898 1.00 69.62 197 LEU A CA 1
ATOM 1528 C C . LEU A 1 197 ? 15.697 6.136 -21.147 1.00 69.62 197 LEU A C 1
ATOM 1530 O O . LEU A 1 197 ? 14.544 6.130 -21.577 1.00 69.62 197 LEU A O 1
ATOM 1534 N N . HIS A 1 198 ? 16.682 6.819 -21.746 1.00 72.31 198 HIS A N 1
ATOM 1535 C CA . HIS A 1 198 ? 16.447 7.573 -22.972 1.00 72.31 198 HIS A CA 1
ATOM 1536 C C . HIS A 1 198 ? 16.114 6.655 -24.151 1.00 72.31 198 HIS A C 1
ATOM 1538 O O . HIS A 1 198 ? 15.279 7.032 -24.979 1.00 72.31 198 HIS A O 1
ATOM 1544 N N . THR A 1 199 ? 16.676 5.442 -24.193 1.00 73.06 199 THR A N 1
ATOM 1545 C CA . THR A 1 199 ? 16.395 4.475 -25.265 1.00 73.06 199 THR A CA 1
ATOM 1546 C C . THR A 1 199 ? 14.972 3.932 -25.197 1.00 73.06 199 THR A C 1
ATOM 1548 O O . THR A 1 199 ? 14.414 3.591 -26.225 1.00 73.06 199 THR A O 1
ATOM 1551 N N . ILE A 1 200 ? 14.335 3.941 -24.023 1.00 78.81 200 ILE A N 1
ATOM 1552 C CA . ILE A 1 200 ? 12.972 3.414 -23.837 1.00 78.81 200 ILE A CA 1
ATOM 1553 C C . ILE A 1 200 ? 11.902 4.504 -23.661 1.00 78.81 200 ILE A C 1
ATOM 1555 O O . ILE A 1 200 ? 10.740 4.192 -23.411 1.00 78.81 200 ILE A O 1
ATOM 1559 N N . THR A 1 201 ? 12.265 5.785 -23.817 1.00 81.50 201 THR A N 1
ATOM 1560 C CA . THR A 1 201 ? 11.400 6.945 -23.498 1.00 81.50 201 THR A CA 1
ATOM 1561 C C . THR A 1 201 ? 10.036 6.916 -24.190 1.00 81.50 201 THR A C 1
ATOM 1563 O O . THR A 1 201 ? 9.051 7.376 -23.626 1.00 81.50 201 THR A O 1
ATOM 1566 N N . GLN A 1 202 ? 9.980 6.410 -25.422 1.00 82.81 202 GLN A N 1
ATOM 1567 C CA . GLN A 1 202 ? 8.769 6.385 -26.252 1.00 82.81 202 GLN A CA 1
ATOM 1568 C C . GLN A 1 202 ? 7.804 5.236 -25.905 1.00 82.81 202 GLN A C 1
ATOM 1570 O O . GLN A 1 202 ? 6.691 5.202 -26.417 1.00 82.81 202 GLN A O 1
ATOM 1575 N N . HIS A 1 203 ? 8.213 4.312 -25.030 1.00 88.75 203 HIS A N 1
ATOM 1576 C CA . HIS A 1 203 ? 7.435 3.132 -24.637 1.00 88.75 203 HIS A CA 1
ATOM 1577 C C . HIS A 1 203 ? 7.367 2.961 -23.112 1.00 88.75 203 HIS A C 1
ATOM 1579 O O . HIS A 1 203 ? 7.188 1.853 -22.604 1.00 88.75 203 HIS A O 1
ATOM 1585 N N . LEU A 1 204 ? 7.528 4.057 -22.361 1.00 89.19 204 LEU A N 1
ATOM 1586 C CA . LEU A 1 204 ? 7.540 4.024 -20.897 1.00 89.19 204 LEU A CA 1
ATOM 1587 C C . LEU A 1 204 ? 6.207 3.579 -20.299 1.00 89.19 204 LEU A C 1
ATOM 1589 O O . LEU A 1 204 ? 6.200 2.984 -19.229 1.00 89.19 204 LEU A O 1
ATOM 1593 N N . ASP A 1 205 ? 5.096 3.825 -20.984 1.00 92.56 205 ASP A N 1
ATOM 1594 C CA . ASP A 1 205 ? 3.786 3.280 -20.635 1.00 92.56 205 ASP A CA 1
ATOM 1595 C C . ASP A 1 205 ? 3.816 1.743 -20.555 1.00 92.56 205 ASP A C 1
ATOM 1597 O O . ASP A 1 205 ? 3.435 1.160 -19.542 1.00 92.56 205 ASP A O 1
ATOM 1601 N N . ASN A 1 206 ? 4.373 1.094 -21.576 1.00 93.25 206 ASN A N 1
ATOM 1602 C CA . ASN A 1 206 ? 4.455 -0.359 -21.698 1.00 93.25 206 ASN A CA 1
ATOM 1603 C C . ASN A 1 206 ? 5.527 -0.974 -20.787 1.00 93.25 206 ASN A C 1
ATOM 1605 O O . ASN A 1 206 ? 5.395 -2.127 -20.378 1.00 93.25 206 ASN A O 1
ATOM 1609 N N . VAL A 1 207 ? 6.578 -0.217 -20.453 1.00 91.44 207 VAL A N 1
ATOM 1610 C CA . VAL A 1 207 ? 7.599 -0.632 -19.476 1.00 91.44 207 VAL A CA 1
ATOM 1611 C C . VAL A 1 207 ? 7.070 -0.515 -18.044 1.00 91.44 207 VAL A C 1
ATOM 1613 O O . VAL A 1 207 ? 7.307 -1.395 -17.221 1.00 91.44 207 VAL A O 1
ATOM 1616 N N . LEU A 1 208 ? 6.350 0.559 -17.718 1.00 90.75 208 LEU A N 1
ATOM 1617 C CA . LEU A 1 208 ? 5.891 0.806 -16.352 1.00 90.75 208 LEU A CA 1
ATOM 1618 C C . LEU A 1 208 ? 4.604 0.065 -16.011 1.00 90.75 208 LEU A C 1
ATOM 1620 O O . LEU A 1 208 ? 4.427 -0.299 -14.851 1.00 90.75 208 LEU A O 1
ATOM 1624 N N . PHE A 1 209 ? 3.726 -0.190 -16.982 1.00 92.00 209 PHE A N 1
ATOM 1625 C CA . PHE A 1 209 ? 2.453 -0.859 -16.728 1.00 92.00 209 PHE A CA 1
ATOM 1626 C C . PHE A 1 209 ? 2.595 -2.197 -15.979 1.00 92.00 209 PHE A C 1
ATOM 1628 O O . PHE A 1 209 ? 1.986 -2.304 -14.912 1.00 92.00 209 PHE A O 1
ATOM 1635 N N . PRO A 1 210 ? 3.416 -3.175 -16.427 1.00 90.00 210 PRO A N 1
ATOM 1636 C CA . PRO A 1 210 ? 3.557 -4.452 -15.722 1.00 90.00 210 PRO A CA 1
ATOM 1637 C C . PRO A 1 210 ? 3.977 -4.245 -14.265 1.00 90.00 210 PRO A C 1
ATOM 1639 O O . PRO A 1 210 ? 3.415 -4.825 -13.345 1.00 90.00 210 PRO A O 1
ATOM 1642 N N . VAL A 1 211 ? 4.909 -3.323 -14.041 1.00 88.44 211 VAL A N 1
ATOM 1643 C CA . VAL A 1 211 ? 5.477 -3.028 -12.726 1.00 88.44 211 VAL A CA 1
ATOM 1644 C C . VAL A 1 211 ? 4.448 -2.369 -11.799 1.00 88.44 211 VAL A C 1
ATOM 1646 O O . VAL A 1 211 ? 4.346 -2.725 -10.626 1.00 88.44 211 VAL A O 1
ATOM 1649 N N . LEU A 1 212 ? 3.658 -1.427 -12.315 1.00 88.44 212 LEU A N 1
ATOM 1650 C CA . LEU A 1 212 ? 2.626 -0.713 -11.558 1.00 88.44 212 LEU A CA 1
ATOM 1651 C C . LEU A 1 212 ? 1.386 -1.577 -11.299 1.00 88.44 212 LEU A C 1
ATOM 1653 O O . LEU A 1 212 ? 0.745 -1.414 -10.262 1.00 88.44 212 LEU A O 1
ATOM 1657 N N . ALA A 1 213 ? 1.079 -2.513 -12.197 1.00 88.69 213 ALA A N 1
ATOM 1658 C CA . ALA A 1 213 ? 0.020 -3.508 -12.040 1.00 88.69 213 ALA A CA 1
ATOM 1659 C C . ALA A 1 213 ? 0.434 -4.703 -11.154 1.00 88.69 213 ALA A C 1
ATOM 1661 O O . ALA A 1 213 ? -0.402 -5.553 -10.849 1.00 88.69 213 ALA A O 1
ATOM 1662 N N . GLY A 1 214 ? 1.699 -4.764 -10.718 1.00 84.12 214 GLY A N 1
ATOM 1663 C CA . GLY A 1 214 ? 2.218 -5.829 -9.854 1.00 84.12 214 GLY A CA 1
ATOM 1664 C C . GLY A 1 214 ? 2.520 -7.139 -10.586 1.00 84.12 214 GLY A C 1
ATOM 1665 O O . GLY A 1 214 ? 2.528 -8.195 -9.958 1.00 84.12 214 GLY A O 1
ATOM 1666 N N . GLU A 1 215 ? 2.739 -7.081 -11.900 1.00 87.38 215 GLU A N 1
ATOM 1667 C CA . GLU A 1 215 ? 3.201 -8.195 -12.726 1.00 87.38 215 GLU A CA 1
ATOM 1668 C C . GLU A 1 215 ? 4.722 -8.401 -12.612 1.00 87.38 215 GLU A C 1
ATOM 1670 O O . GLU A 1 215 ? 5.480 -7.527 -12.175 1.00 87.38 215 GLU A O 1
ATOM 1675 N N . ASP A 1 216 ? 5.178 -9.580 -13.033 1.00 88.25 216 ASP A N 1
ATOM 1676 C CA . ASP A 1 216 ? 6.599 -9.904 -13.097 1.00 88.25 216 ASP A CA 1
ATOM 1677 C C . ASP A 1 216 ? 7.239 -9.303 -14.358 1.00 88.25 216 ASP A C 1
ATOM 1679 O O . ASP A 1 216 ? 6.659 -9.316 -15.451 1.00 88.25 216 ASP A O 1
ATOM 1683 N N . MET A 1 217 ? 8.470 -8.816 -14.213 1.00 91.44 217 MET A N 1
ATOM 1684 C CA . MET A 1 217 ? 9.272 -8.299 -15.317 1.00 91.44 217 MET A CA 1
ATOM 1685 C C . MET A 1 217 ? 10.687 -8.874 -15.278 1.00 91.44 217 MET A C 1
ATOM 1687 O O . MET A 1 217 ? 11.342 -8.910 -14.238 1.00 91.44 217 MET A O 1
ATOM 1691 N N . VAL A 1 218 ? 11.177 -9.278 -16.443 1.00 92.75 218 VAL A N 1
ATOM 1692 C CA . VAL A 1 218 ? 12.545 -9.746 -16.649 1.00 92.75 218 VAL A CA 1
ATOM 1693 C C . VAL A 1 218 ? 13.274 -8.755 -17.531 1.00 92.75 218 VAL A C 1
ATOM 1695 O O . VAL A 1 218 ? 12.810 -8.448 -18.625 1.00 92.75 218 VAL A O 1
ATOM 1698 N N . VAL A 1 219 ? 14.427 -8.289 -17.073 1.00 93.06 219 VAL A N 1
ATOM 1699 C CA . VAL A 1 219 ? 15.366 -7.519 -17.886 1.00 93.06 219 VAL A CA 1
ATOM 1700 C C . VAL A 1 219 ? 16.542 -8.437 -18.182 1.00 93.06 219 VAL A C 1
ATOM 1702 O O . VAL A 1 219 ? 17.227 -8.870 -17.261 1.00 93.06 219 VAL A O 1
ATOM 1705 N N . CYS A 1 220 ? 16.757 -8.798 -19.441 1.00 92.56 220 CYS A N 1
ATOM 1706 C CA . CYS A 1 220 ? 17.811 -9.738 -19.808 1.00 92.56 220 CYS A CA 1
ATOM 1707 C C . CYS A 1 220 ? 18.861 -9.102 -20.714 1.00 92.56 220 CYS A C 1
ATOM 1709 O O . CYS A 1 220 ? 18.573 -8.209 -21.511 1.00 92.56 220 CYS A O 1
ATOM 1711 N N . GLY A 1 221 ? 20.094 -9.572 -20.578 1.00 92.62 221 GLY A N 1
ATOM 1712 C CA . GLY A 1 221 ? 21.229 -9.143 -21.383 1.00 92.62 221 GLY A CA 1
ATOM 1713 C C . GLY A 1 221 ? 22.386 -10.118 -21.227 1.00 92.62 221 GLY A C 1
ATOM 1714 O O . GLY A 1 221 ? 22.435 -10.868 -20.254 1.00 92.62 221 GLY A O 1
ATOM 1715 N N . SER A 1 222 ? 23.311 -10.116 -22.182 1.00 93.00 222 SER A N 1
ATOM 1716 C CA . SER A 1 222 ? 24.550 -10.885 -22.065 1.00 93.00 222 SER A CA 1
ATOM 1717 C C . SER A 1 222 ? 25.442 -10.299 -20.969 1.00 93.00 222 SER A C 1
ATOM 1719 O O . SER A 1 222 ? 25.232 -9.165 -20.529 1.00 93.00 222 SER A O 1
ATOM 1721 N N . GLU A 1 223 ? 26.498 -11.012 -20.573 1.00 91.44 223 GLU A N 1
ATOM 1722 C CA . GLU A 1 223 ? 27.492 -10.482 -19.622 1.00 91.44 223 GLU A CA 1
ATOM 1723 C C . GLU A 1 223 ? 28.066 -9.119 -20.059 1.00 91.44 223 GLU A C 1
ATOM 1725 O O . GLU A 1 223 ? 28.306 -8.237 -19.237 1.00 91.44 223 GLU A O 1
ATOM 1730 N N . GLN A 1 224 ? 28.184 -8.873 -21.369 1.00 90.88 224 GLN A N 1
ATOM 1731 C CA . GLN A 1 224 ? 28.629 -7.578 -21.907 1.00 90.88 224 GLN A CA 1
ATOM 1732 C C . GLN A 1 224 ? 27.633 -6.433 -21.649 1.00 90.88 224 GLN A C 1
ATOM 1734 O O . GLN A 1 224 ? 28.013 -5.265 -21.675 1.00 90.88 224 GLN A O 1
ATOM 1739 N N . ARG A 1 225 ? 26.354 -6.750 -21.416 1.00 89.25 225 ARG A N 1
ATOM 1740 C CA . ARG A 1 225 ? 25.260 -5.803 -21.139 1.00 89.25 225 ARG A CA 1
ATOM 1741 C C . ARG A 1 225 ? 24.882 -5.738 -19.661 1.00 89.25 225 ARG A C 1
ATOM 1743 O O . ARG A 1 225 ? 23.918 -5.055 -19.315 1.00 89.25 225 ARG A O 1
ATOM 1750 N N . LYS A 1 226 ? 25.641 -6.394 -18.781 1.00 90.88 226 LYS A N 1
ATOM 1751 C CA . LYS A 1 226 ? 25.371 -6.464 -17.341 1.00 90.88 226 LYS A CA 1
ATOM 1752 C C . LYS A 1 226 ? 25.103 -5.106 -16.702 1.00 90.88 226 LYS A C 1
ATOM 1754 O O . LYS A 1 226 ? 24.106 -4.942 -16.005 1.00 90.88 226 LYS A O 1
ATOM 1759 N N . GLN A 1 227 ? 25.949 -4.111 -16.974 1.00 89.88 227 GLN A N 1
ATOM 1760 C CA . GLN A 1 227 ? 25.798 -2.787 -16.368 1.00 89.88 227 GLN A CA 1
ATOM 1761 C C . GLN A 1 227 ? 24.527 -2.065 -16.840 1.00 89.88 227 GLN A C 1
ATOM 1763 O O . GLN A 1 227 ? 23.849 -1.444 -16.023 1.00 89.88 227 GLN A O 1
ATOM 1768 N N . THR A 1 228 ? 24.170 -2.208 -18.119 1.00 89.50 228 THR A N 1
ATOM 1769 C CA . THR A 1 228 ? 22.925 -1.684 -18.697 1.00 89.50 228 THR A CA 1
ATOM 1770 C C . THR A 1 228 ? 21.700 -2.332 -18.050 1.00 89.50 228 THR A C 1
ATOM 1772 O O . THR A 1 228 ? 20.760 -1.636 -17.679 1.00 89.50 228 THR A O 1
ATOM 1775 N N . VAL A 1 229 ? 21.710 -3.657 -17.871 1.00 90.88 229 VAL A N 1
ATOM 1776 C CA . VAL A 1 229 ? 20.611 -4.384 -17.214 1.00 90.88 229 VAL A CA 1
ATOM 1777 C C . VAL A 1 229 ? 20.463 -3.949 -15.760 1.00 90.88 229 VAL A C 1
ATOM 1779 O O . VAL A 1 229 ? 19.358 -3.596 -15.354 1.00 90.88 229 VAL A O 1
ATOM 1782 N N . ILE A 1 230 ? 21.560 -3.909 -14.998 1.00 89.75 230 ILE A N 1
ATOM 1783 C CA . ILE A 1 230 ? 21.556 -3.456 -13.598 1.00 89.75 230 ILE A CA 1
ATOM 1784 C C . ILE A 1 230 ? 20.976 -2.042 -13.494 1.00 89.75 230 ILE A C 1
ATOM 1786 O O . ILE A 1 230 ? 20.118 -1.787 -12.652 1.00 89.75 230 ILE A O 1
ATOM 1790 N N . ASP A 1 231 ? 21.417 -1.133 -14.364 1.00 87.31 231 ASP A N 1
ATOM 1791 C CA . ASP A 1 231 ? 20.976 0.259 -14.372 1.00 87.31 231 ASP A CA 1
ATOM 1792 C C . ASP A 1 231 ? 19.484 0.401 -14.732 1.00 87.31 231 ASP A C 1
ATOM 1794 O O . ASP A 1 231 ? 18.757 1.138 -14.064 1.00 87.31 231 ASP A O 1
ATOM 1798 N N . ILE A 1 232 ? 18.984 -0.360 -15.712 1.00 88.62 232 ILE A N 1
ATOM 1799 C CA . ILE A 1 232 ? 17.552 -0.411 -16.044 1.00 88.62 232 ILE A CA 1
ATOM 1800 C C . ILE A 1 232 ? 16.737 -0.963 -14.868 1.00 88.62 232 ILE A C 1
ATOM 1802 O O . ILE A 1 232 ? 15.734 -0.359 -14.488 1.00 88.62 232 ILE A O 1
ATOM 1806 N N . VAL A 1 233 ? 17.148 -2.090 -14.277 1.00 89.38 233 VAL A N 1
ATOM 1807 C CA . VAL A 1 233 ? 16.424 -2.721 -13.160 1.00 89.38 233 VAL A CA 1
ATOM 1808 C C . VAL A 1 233 ? 16.379 -1.791 -11.951 1.00 89.38 233 VAL A C 1
ATOM 1810 O O . VAL A 1 233 ? 15.316 -1.628 -11.352 1.00 89.38 233 VAL A O 1
ATOM 1813 N N . ASP A 1 234 ? 17.488 -1.130 -11.616 1.00 85.75 234 ASP A N 1
ATOM 1814 C CA . ASP A 1 234 ? 17.534 -0.170 -10.511 1.00 85.75 234 ASP A CA 1
ATOM 1815 C C . ASP A 1 234 ? 16.609 1.034 -10.771 1.00 85.75 234 ASP A C 1
ATOM 1817 O O . ASP A 1 234 ? 15.824 1.439 -9.907 1.00 85.75 234 ASP A O 1
ATOM 1821 N N . LYS A 1 235 ? 16.592 1.543 -12.009 1.00 83.81 235 LYS A N 1
ATOM 1822 C CA . LYS A 1 235 ? 15.687 2.620 -12.442 1.00 83.81 235 LYS A CA 1
ATOM 1823 C C . LYS A 1 235 ? 14.218 2.198 -12.542 1.00 83.81 235 LYS A C 1
ATOM 1825 O O . LYS A 1 235 ? 13.343 3.047 -12.420 1.00 83.81 235 LYS A O 1
ATOM 1830 N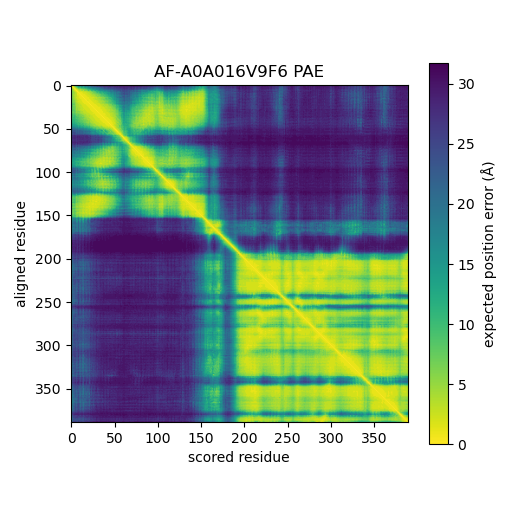 N . ILE A 1 236 ? 13.903 0.921 -12.729 1.00 84.81 236 ILE A N 1
ATOM 1831 C CA . ILE A 1 236 ? 12.523 0.416 -12.654 1.00 84.81 236 ILE A CA 1
ATOM 1832 C C . ILE A 1 236 ? 12.106 0.222 -11.194 1.00 84.81 236 ILE A C 1
ATOM 1834 O O . ILE A 1 236 ? 11.021 0.643 -10.794 1.00 84.81 236 ILE A O 1
ATOM 1838 N N . ASN A 1 237 ? 12.990 -0.333 -10.361 1.00 82.12 237 ASN A N 1
ATOM 1839 C CA . ASN A 1 237 ? 12.803 -0.437 -8.911 1.00 82.12 237 ASN A CA 1
ATOM 1840 C C . ASN A 1 237 ? 12.560 0.932 -8.260 1.00 82.12 237 ASN A C 1
ATOM 1842 O O . ASN A 1 237 ? 11.893 1.076 -7.235 1.00 82.12 237 ASN A O 1
ATOM 1846 N N . PHE A 1 238 ? 13.096 1.972 -8.873 1.00 73.12 238 PHE A N 1
ATOM 1847 C CA . PHE A 1 238 ? 12.830 3.340 -8.503 1.00 73.12 238 PHE A CA 1
ATOM 1848 C C . PHE A 1 238 ? 11.368 3.778 -8.692 1.00 73.12 238 PHE A C 1
ATOM 1850 O O . PHE A 1 238 ? 10.825 4.510 -7.862 1.00 73.12 238 PHE A O 1
ATOM 1857 N N . LEU A 1 239 ? 10.751 3.328 -9.783 1.00 76.12 239 LEU A N 1
ATOM 1858 C CA . LEU A 1 239 ? 9.438 3.759 -10.263 1.00 76.12 239 LEU A CA 1
ATOM 1859 C C . LEU A 1 239 ? 8.301 2.828 -9.817 1.00 76.12 239 LEU A C 1
ATOM 1861 O O . LEU A 1 239 ? 7.136 3.131 -10.069 1.00 76.12 239 LEU A O 1
ATOM 1865 N N . LYS A 1 240 ? 8.627 1.718 -9.146 1.00 75.12 240 LYS A N 1
ATOM 1866 C CA . LYS A 1 240 ? 7.654 0.732 -8.671 1.00 75.12 240 LYS A CA 1
ATOM 1867 C C . LYS A 1 240 ? 7.106 1.036 -7.268 1.00 75.12 240 LYS A C 1
ATOM 1869 O O . LYS A 1 240 ? 7.846 1.575 -6.438 1.00 75.12 240 LYS A O 1
ATOM 1874 N N . PRO A 1 241 ? 5.875 0.596 -6.946 1.00 67.75 241 PRO A N 1
ATOM 1875 C CA . PRO A 1 241 ? 5.381 0.550 -5.571 1.00 67.75 241 PRO A CA 1
ATOM 1876 C C . PRO A 1 241 ? 6.251 -0.378 -4.701 1.00 67.75 241 PRO A C 1
ATOM 1878 O O . PRO A 1 241 ? 6.681 -1.439 -5.156 1.00 67.75 241 PRO A O 1
ATOM 1881 N N . LYS A 1 242 ? 6.564 0.030 -3.461 1.00 66.19 242 LYS A N 1
ATOM 1882 C CA . LYS A 1 242 ? 7.599 -0.622 -2.617 1.00 66.19 242 LYS A CA 1
ATOM 1883 C C . LYS A 1 242 ? 7.075 -1.366 -1.380 1.00 66.19 242 LYS A C 1
ATOM 1885 O O . LYS A 1 242 ? 7.868 -1.665 -0.490 1.00 66.19 242 LYS A O 1
ATOM 1890 N N . SER A 1 243 ? 5.779 -1.629 -1.277 1.00 53.09 243 SER A N 1
ATOM 1891 C CA . SER A 1 243 ? 5.140 -2.084 -0.029 1.00 53.09 243 SER A CA 1
ATOM 1892 C C . SER A 1 243 ? 4.876 -3.592 0.022 1.00 53.09 243 SER A C 1
ATOM 1894 O O . SER A 1 243 ? 4.843 -4.136 1.126 1.00 53.09 243 SER A O 1
ATOM 1896 N N . HIS A 1 244 ? 4.773 -4.302 -1.109 1.00 50.66 244 HIS A N 1
ATOM 1897 C CA . HIS A 1 244 ? 4.598 -5.754 -1.077 1.00 50.66 244 HIS A CA 1
ATOM 1898 C C . HIS A 1 244 ? 5.914 -6.502 -0.820 1.00 50.66 244 HIS A C 1
ATOM 1900 O O . HIS A 1 244 ? 6.839 -6.418 -1.632 1.00 50.66 244 HIS A O 1
ATOM 1906 N N . PRO A 1 245 ? 5.975 -7.374 0.202 1.00 53.81 245 PRO A N 1
ATOM 1907 C CA . PRO A 1 245 ? 7.128 -8.248 0.433 1.00 53.81 245 PRO A CA 1
ATOM 1908 C C . PRO A 1 245 ? 7.293 -9.369 -0.614 1.00 53.81 245 PRO A C 1
ATOM 1910 O O . PRO A 1 245 ? 8.310 -10.052 -0.611 1.00 53.81 245 PRO A O 1
ATOM 1913 N N . ASN A 1 246 ? 6.324 -9.557 -1.523 1.00 53.50 246 ASN A N 1
ATOM 1914 C CA . ASN A 1 246 ? 6.308 -10.675 -2.482 1.00 53.50 246 ASN A CA 1
ATOM 1915 C C . ASN A 1 246 ? 6.878 -10.308 -3.862 1.00 53.50 246 ASN A C 1
ATOM 1917 O O . ASN A 1 246 ? 6.923 -11.165 -4.741 1.00 53.50 246 ASN A O 1
ATOM 1921 N N . HIS A 1 247 ? 7.283 -9.050 -4.068 1.00 70.25 247 HIS A N 1
ATOM 1922 C CA . HIS A 1 247 ? 7.849 -8.576 -5.332 1.00 70.25 247 HIS A CA 1
ATOM 1923 C C . HIS A 1 247 ? 9.306 -8.180 -5.111 1.00 70.25 247 HIS A C 1
ATOM 1925 O O . HIS A 1 247 ? 9.630 -7.038 -4.766 1.00 70.25 247 HIS A O 1
ATOM 1931 N N . SER A 1 248 ? 10.185 -9.166 -5.261 1.00 77.75 248 SER A N 1
ATOM 1932 C CA . SER A 1 248 ? 11.625 -8.981 -5.107 1.00 77.75 248 SER A CA 1
ATOM 1933 C C . SER A 1 248 ? 12.193 -8.125 -6.240 1.00 77.75 248 SER A C 1
ATOM 1935 O O . SER A 1 248 ? 11.617 -8.021 -7.325 1.00 77.75 248 SER A O 1
ATOM 1937 N N . VAL A 1 249 ? 13.320 -7.473 -5.974 1.00 84.12 249 VAL A N 1
ATOM 1938 C CA . VAL A 1 249 ? 14.133 -6.870 -7.027 1.00 84.12 249 VAL A CA 1
ATOM 1939 C C . VAL A 1 249 ? 15.503 -7.492 -6.957 1.00 84.12 249 VAL A C 1
ATOM 1941 O O . VAL A 1 249 ? 16.182 -7.388 -5.938 1.00 84.12 249 VAL A O 1
ATOM 1944 N N . VAL A 1 250 ? 15.893 -8.126 -8.052 1.00 87.75 250 VAL A N 1
ATOM 1945 C CA . VAL A 1 250 ? 17.205 -8.744 -8.205 1.00 87.75 250 VAL A CA 1
ATOM 1946 C C . VAL A 1 250 ? 17.888 -8.034 -9.357 1.00 87.75 250 VAL A C 1
ATOM 1948 O O . VAL A 1 250 ? 17.397 -8.071 -10.480 1.00 87.75 250 VAL A O 1
ATOM 1951 N N . LEU A 1 251 ? 18.988 -7.335 -9.074 1.00 87.50 251 LEU A N 1
ATOM 1952 C CA . LEU A 1 251 ? 19.672 -6.507 -10.074 1.00 87.50 251 LEU A CA 1
ATOM 1953 C C . LEU A 1 251 ? 20.343 -7.349 -11.165 1.00 87.50 251 LEU A C 1
ATOM 1955 O O . LEU A 1 251 ? 20.417 -6.920 -12.313 1.00 87.50 251 LEU A O 1
ATOM 1959 N N . TRP A 1 252 ? 20.834 -8.532 -10.795 1.00 89.69 252 TRP A N 1
ATOM 1960 C CA . TRP A 1 252 ? 21.503 -9.469 -11.687 1.00 89.69 252 TRP A CA 1
ATOM 1961 C C . TRP A 1 252 ? 21.482 -10.871 -11.078 1.00 89.69 252 TRP A C 1
ATOM 1963 O O . TRP A 1 252 ? 21.846 -11.027 -9.913 1.00 89.69 252 TRP A O 1
ATOM 1973 N N . ALA A 1 253 ? 21.077 -11.864 -11.861 1.00 89.00 253 ALA A N 1
ATOM 1974 C CA . ALA A 1 253 ? 21.117 -13.279 -11.524 1.00 89.00 253 ALA A CA 1
ATOM 1975 C C . ALA A 1 253 ? 21.646 -14.082 -12.714 1.00 89.00 253 ALA A C 1
ATOM 1977 O O . ALA A 1 253 ? 21.413 -13.722 -13.875 1.00 89.00 253 ALA A O 1
ATOM 1978 N N . ASP A 1 254 ? 22.312 -15.191 -12.418 1.00 82.31 254 ASP A N 1
ATOM 1979 C CA . ASP A 1 254 ? 22.730 -16.140 -13.440 1.00 82.31 254 ASP A CA 1
ATOM 1980 C C . ASP A 1 254 ? 21.496 -16.887 -13.974 1.00 82.31 254 ASP A C 1
ATOM 1982 O O . ASP A 1 254 ? 20.566 -17.200 -13.225 1.00 82.31 254 ASP A O 1
ATOM 1986 N N . GLY A 1 255 ? 21.461 -17.173 -15.280 1.00 70.06 255 GLY A N 1
ATOM 1987 C CA . GLY A 1 255 ? 20.282 -17.711 -15.980 1.00 70.06 255 GLY A CA 1
ATOM 1988 C C . GLY A 1 255 ? 19.726 -19.047 -15.455 1.00 70.06 255 GLY A C 1
ATOM 1989 O O . GLY A 1 255 ? 18.631 -19.441 -15.854 1.00 70.06 255 GLY A O 1
ATOM 1990 N N . ASN A 1 256 ? 20.444 -19.718 -14.546 1.00 61.09 256 ASN A N 1
ATOM 1991 C CA . ASN A 1 256 ? 20.115 -21.030 -13.982 1.00 61.09 256 ASN A CA 1
ATOM 1992 C C . ASN A 1 256 ? 19.427 -20.992 -12.605 1.00 61.09 256 ASN A C 1
ATOM 1994 O O . ASN A 1 256 ? 19.049 -22.048 -12.096 1.00 61.09 256 ASN A O 1
ATOM 1998 N N . GLU A 1 257 ? 19.257 -19.825 -11.978 1.00 60.09 257 GLU A N 1
ATOM 1999 C CA . GLU A 1 257 ? 18.599 -19.741 -10.669 1.00 60.09 257 GLU A CA 1
ATOM 2000 C C . GLU A 1 257 ? 17.067 -19.715 -10.773 1.00 60.09 257 GLU A C 1
ATOM 2002 O O . GLU A 1 257 ? 16.476 -19.183 -11.718 1.00 60.09 257 GLU A O 1
ATOM 2007 N N . SER A 1 258 ? 16.391 -20.274 -9.762 1.00 65.94 258 SER A N 1
ATOM 2008 C CA . SER A 1 258 ? 14.936 -20.174 -9.641 1.00 65.94 258 SER A CA 1
ATOM 2009 C C . SER A 1 258 ? 14.529 -18.704 -9.560 1.00 65.94 258 SER A C 1
ATOM 2011 O O . SER A 1 258 ? 14.866 -18.013 -8.596 1.00 65.94 258 SER A O 1
ATOM 2013 N N . ARG A 1 259 ? 13.795 -18.223 -10.566 1.00 71.94 259 ARG A N 1
ATOM 2014 C CA . ARG A 1 259 ? 13.447 -16.807 -10.673 1.00 71.94 259 ARG A CA 1
ATOM 2015 C C . ARG A 1 259 ? 12.437 -16.404 -9.593 1.00 71.94 259 ARG A C 1
ATOM 2017 O O . ARG A 1 259 ? 11.331 -16.952 -9.577 1.00 71.94 259 ARG A O 1
ATOM 2024 N N . PRO A 1 260 ? 12.760 -15.431 -8.727 1.00 77.56 260 PRO A N 1
ATOM 2025 C CA . PRO A 1 260 ? 11.786 -14.930 -7.774 1.00 77.56 260 PRO A CA 1
ATOM 2026 C C . PRO A 1 260 ? 10.740 -14.057 -8.486 1.00 77.56 260 PRO A C 1
ATOM 2028 O O . PRO A 1 260 ? 11.022 -13.440 -9.514 1.00 77.56 260 PRO A O 1
ATOM 2031 N N . LYS A 1 261 ? 9.526 -13.983 -7.925 1.00 81.88 261 LYS A N 1
ATOM 2032 C CA . LYS A 1 261 ? 8.501 -13.023 -8.373 1.00 81.88 261 LYS A CA 1
ATOM 2033 C C . LYS A 1 261 ? 9.019 -11.606 -8.153 1.00 81.88 261 LYS A C 1
ATOM 2035 O O . LYS A 1 261 ? 9.611 -11.329 -7.099 1.00 81.88 261 LYS A O 1
ATOM 2040 N N . GLY A 1 262 ? 8.860 -10.715 -9.123 1.00 85.62 262 GLY A N 1
ATOM 2041 C CA . GLY A 1 262 ? 9.643 -9.489 -9.099 1.00 85.62 262 GLY A CA 1
ATOM 2042 C C . GLY A 1 262 ? 9.948 -8.806 -10.417 1.00 85.62 262 GLY A C 1
ATOM 2043 O O . GLY A 1 262 ? 9.478 -9.171 -11.493 1.00 85.62 262 GLY A O 1
ATOM 2044 N N . VAL A 1 263 ? 10.836 -7.823 -10.278 1.00 88.81 263 VAL A N 1
ATOM 2045 C CA . VAL A 1 263 ? 11.640 -7.280 -11.372 1.00 88.81 263 VAL A CA 1
ATOM 2046 C C . VAL A 1 263 ? 13.038 -7.879 -11.245 1.00 88.81 263 VAL A C 1
ATOM 2048 O O . VAL A 1 263 ? 13.725 -7.637 -10.251 1.00 88.81 263 VAL A O 1
ATOM 2051 N N . VAL A 1 264 ? 13.453 -8.682 -12.221 1.00 91.00 264 VAL A N 1
ATOM 2052 C CA . VAL A 1 264 ? 14.698 -9.462 -12.150 1.00 91.00 264 VAL A CA 1
ATOM 2053 C C . VAL A 1 264 ? 15.573 -9.174 -13.365 1.00 91.00 264 VAL A C 1
ATOM 2055 O O . VAL A 1 264 ? 15.130 -9.329 -14.502 1.00 91.00 264 VAL A O 1
ATOM 2058 N N . GLY A 1 265 ? 16.822 -8.786 -13.119 1.00 92.56 265 GLY A N 1
ATOM 2059 C CA . GLY A 1 265 ? 17.896 -8.754 -14.105 1.00 92.56 265 GLY A CA 1
ATOM 2060 C C . GLY A 1 265 ? 18.511 -10.141 -14.270 1.00 92.56 265 GLY A C 1
ATOM 2061 O O . GLY A 1 265 ? 18.885 -10.745 -13.269 1.00 92.56 265 GLY A O 1
ATOM 2062 N N . VAL A 1 266 ? 18.610 -10.663 -15.494 1.00 92.44 266 VAL A N 1
ATOM 2063 C CA . VAL A 1 266 ? 19.115 -12.026 -15.754 1.00 92.44 266 VAL A CA 1
ATOM 2064 C C . VAL A 1 266 ? 20.174 -12.029 -16.852 1.00 92.44 266 VAL A C 1
ATOM 2066 O O . VAL A 1 266 ? 19.983 -11.406 -17.901 1.00 92.44 266 VAL A O 1
ATOM 2069 N N . CYS A 1 267 ? 21.250 -12.786 -16.632 1.00 92.50 267 CYS A N 1
ATOM 2070 C CA . CYS A 1 267 ? 22.231 -13.085 -17.664 1.00 92.50 267 CYS A CA 1
ATOM 2071 C C . CYS A 1 267 ? 21.651 -14.065 -18.689 1.00 92.50 267 CYS A C 1
ATOM 2073 O O . CYS A 1 267 ? 21.388 -15.222 -18.363 1.00 92.50 267 CYS A O 1
ATOM 2075 N N . HIS A 1 268 ? 21.484 -13.599 -19.925 1.00 91.56 268 HIS A N 1
ATOM 2076 C CA . HIS A 1 268 ? 21.135 -14.432 -21.070 1.00 91.56 268 HIS A CA 1
ATOM 2077 C C . HIS A 1 268 ? 21.903 -13.989 -22.307 1.00 91.56 268 HIS A C 1
ATOM 2079 O O . HIS A 1 268 ? 21.896 -12.809 -22.682 1.00 91.56 268 HIS A O 1
ATOM 2085 N N . ASP A 1 269 ? 22.494 -14.958 -22.995 1.00 89.56 269 ASP A N 1
ATOM 2086 C CA . ASP A 1 269 ? 23.078 -14.713 -24.306 1.00 89.56 269 ASP A CA 1
ATOM 2087 C C . ASP A 1 269 ? 22.000 -14.380 -25.340 1.00 89.56 269 ASP A C 1
ATOM 2089 O O . ASP A 1 269 ? 20.807 -14.607 -25.145 1.00 89.56 269 ASP A O 1
ATOM 2093 N N . ARG A 1 270 ? 22.411 -13.825 -26.482 1.00 87.69 270 ARG A N 1
ATOM 2094 C CA . ARG A 1 270 ? 21.479 -13.332 -27.508 1.00 87.69 270 ARG A CA 1
ATOM 2095 C C . ARG A 1 270 ? 20.534 -14.416 -28.045 1.00 87.69 270 ARG A C 1
ATOM 2097 O O . ARG A 1 270 ? 19.390 -14.118 -28.377 1.00 87.69 270 ARG A O 1
ATOM 2104 N N . SER A 1 271 ? 21.006 -15.655 -28.164 1.00 88.06 271 SER A N 1
ATOM 2105 C CA . SER A 1 271 ? 20.187 -16.804 -28.574 1.00 88.06 271 SER A CA 1
ATOM 2106 C C . SER A 1 271 ? 19.166 -17.184 -27.501 1.00 88.06 271 SER A C 1
ATOM 2108 O O . SER A 1 271 ? 18.000 -17.420 -27.815 1.00 88.06 271 SER A O 1
ATOM 2110 N N . GLU A 1 272 ? 19.583 -17.194 -26.236 1.00 88.12 272 GLU A N 1
ATOM 2111 C CA . GLU A 1 272 ? 18.725 -17.501 -25.091 1.00 88.12 272 GLU A CA 1
ATOM 2112 C C . GLU A 1 272 ? 17.665 -16.419 -24.885 1.00 88.12 272 GLU A C 1
ATOM 2114 O O . GLU A 1 272 ? 16.483 -16.727 -24.737 1.00 88.12 272 GLU A O 1
ATOM 2119 N N . SER A 1 273 ? 18.062 -15.145 -24.955 1.00 86.06 273 SER A N 1
ATOM 2120 C CA . SER A 1 273 ? 17.150 -14.010 -24.834 1.00 86.06 273 SER A CA 1
ATOM 2121 C C . SER A 1 273 ? 16.129 -14.009 -25.973 1.00 86.06 273 SER A C 1
ATOM 2123 O O . SER A 1 273 ? 14.940 -13.800 -25.734 1.00 86.06 273 SER A O 1
ATOM 2125 N N . ALA A 1 274 ? 16.537 -14.337 -27.205 1.00 84.81 274 ALA A N 1
ATOM 2126 C CA . ALA A 1 274 ? 15.636 -14.505 -28.346 1.00 84.81 274 ALA A CA 1
ATOM 2127 C C . ALA A 1 274 ? 14.600 -15.622 -28.122 1.00 84.81 274 ALA A C 1
ATOM 2129 O O . ALA A 1 274 ? 13.421 -15.418 -28.417 1.00 84.81 274 ALA A O 1
ATOM 2130 N N . ALA A 1 275 ? 15.013 -16.757 -27.555 1.00 84.88 275 ALA A N 1
ATOM 2131 C CA . ALA A 1 275 ? 14.140 -17.893 -27.259 1.00 84.88 275 ALA A CA 1
ATOM 2132 C C . ALA A 1 275 ? 13.281 -17.711 -25.992 1.00 84.88 275 ALA A C 1
ATOM 2134 O O . ALA A 1 275 ? 12.334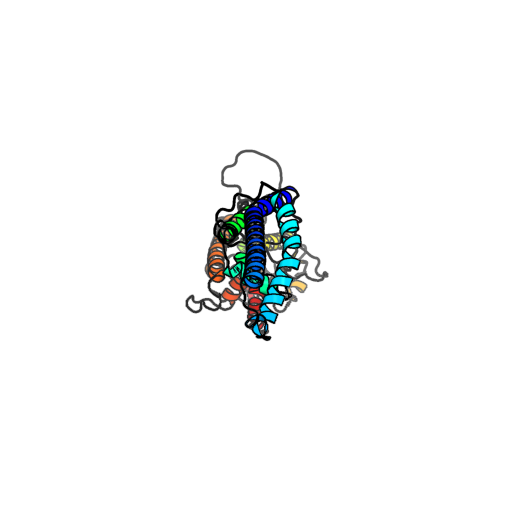 -18.471 -25.778 1.00 84.88 275 ALA A O 1
ATOM 2135 N N . LEU A 1 276 ? 13.580 -16.707 -25.160 1.00 83.62 276 LEU A N 1
ATOM 2136 C CA . LEU A 1 276 ? 12.883 -16.469 -23.903 1.00 83.62 276 LEU A CA 1
ATOM 2137 C C . LEU A 1 276 ? 11.417 -16.088 -24.157 1.00 83.62 276 LEU A C 1
ATOM 2139 O O . LEU A 1 276 ? 11.097 -14.991 -24.626 1.00 83.62 276 LEU A O 1
ATOM 2143 N N . ASN A 1 277 ? 10.516 -17.009 -23.820 1.00 79.12 277 ASN A N 1
ATOM 2144 C CA . ASN A 1 277 ? 9.076 -16.807 -23.887 1.00 79.12 277 ASN A CA 1
ATOM 2145 C C . ASN A 1 277 ? 8.444 -17.186 -22.549 1.00 79.12 277 ASN A C 1
ATOM 2147 O O . ASN A 1 277 ? 8.315 -18.362 -22.207 1.00 79.12 277 ASN A O 1
ATOM 2151 N N . LEU A 1 278 ? 8.069 -16.167 -21.785 1.00 79.81 278 LEU A N 1
ATOM 2152 C CA . LEU A 1 278 ? 7.500 -16.314 -20.457 1.00 79.81 278 LEU A CA 1
ATOM 2153 C C . LEU A 1 278 ? 6.050 -15.858 -20.516 1.00 79.81 278 LEU A C 1
ATOM 2155 O O . LEU A 1 278 ? 5.758 -14.710 -20.853 1.00 79.81 278 LEU A O 1
ATOM 2159 N N . ARG A 1 279 ? 5.129 -16.768 -20.201 1.00 74.38 279 ARG A N 1
ATOM 2160 C CA . ARG A 1 279 ? 3.706 -16.426 -20.156 1.00 74.38 279 ARG A CA 1
ATOM 2161 C C . ARG A 1 279 ? 3.462 -15.440 -19.020 1.00 74.38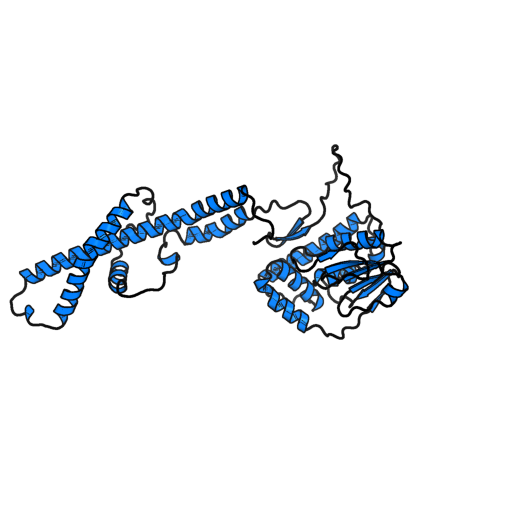 279 ARG A C 1
ATOM 2163 O O . ARG A 1 279 ? 3.921 -15.670 -17.906 1.00 74.38 279 ARG A O 1
ATOM 2170 N N . SER A 1 280 ? 2.709 -14.381 -19.305 1.00 74.81 280 SER A N 1
ATOM 2171 C CA . SER A 1 280 ? 2.290 -13.385 -18.309 1.00 74.81 280 SER A CA 1
ATOM 2172 C C . SER A 1 280 ? 3.440 -12.636 -17.614 1.00 74.81 280 SER A C 1
ATOM 2174 O O . SER A 1 280 ? 3.238 -12.083 -16.536 1.00 74.81 280 SER A O 1
ATOM 2176 N N . THR A 1 281 ? 4.628 -12.597 -18.226 1.00 87.56 281 THR A N 1
ATOM 2177 C CA . THR A 1 281 ? 5.801 -11.858 -17.738 1.00 87.56 281 THR A CA 1
ATOM 2178 C C . THR A 1 281 ? 6.306 -10.941 -18.842 1.00 87.56 281 THR A C 1
ATOM 2180 O O . THR A 1 281 ? 6.510 -11.384 -19.974 1.00 87.56 281 THR A O 1
ATOM 2183 N N . ALA A 1 282 ? 6.539 -9.672 -18.519 1.00 91.19 282 ALA A N 1
ATOM 2184 C CA . ALA A 1 282 ? 7.140 -8.740 -19.464 1.00 91.19 282 ALA A CA 1
ATOM 2185 C C . ALA A 1 282 ? 8.648 -9.007 -19.585 1.00 91.19 282 ALA A C 1
ATOM 2187 O O . ALA A 1 282 ? 9.335 -9.152 -18.575 1.00 91.19 282 ALA A O 1
ATOM 2188 N N . VAL A 1 283 ? 9.175 -9.058 -20.809 1.00 93.44 283 VAL A N 1
ATOM 2189 C CA . VAL A 1 283 ? 10.603 -9.292 -21.077 1.00 93.44 283 VAL A CA 1
ATOM 2190 C C . VAL A 1 283 ? 11.200 -8.089 -21.786 1.00 93.44 283 VAL A C 1
ATOM 2192 O O . VAL A 1 283 ? 10.842 -7.797 -22.924 1.00 93.44 283 VAL A O 1
ATOM 2195 N N . LEU A 1 284 ? 12.132 -7.416 -21.126 1.00 93.25 284 LEU A N 1
ATOM 2196 C CA . LEU A 1 284 ? 12.931 -6.330 -21.669 1.00 93.25 284 LEU A CA 1
ATOM 2197 C C . LEU A 1 284 ? 14.317 -6.867 -22.045 1.00 93.25 284 LEU A C 1
ATOM 2199 O O . LEU A 1 284 ? 15.164 -7.101 -21.187 1.00 93.25 284 LEU A O 1
ATOM 2203 N N . ASP A 1 285 ? 14.527 -7.091 -23.337 1.00 92.62 285 ASP A N 1
ATOM 2204 C CA . ASP A 1 285 ? 15.752 -7.653 -23.897 1.00 92.62 285 ASP A CA 1
ATOM 2205 C C . ASP A 1 285 ? 16.719 -6.530 -24.296 1.00 92.62 285 ASP A C 1
ATOM 2207 O O . ASP A 1 285 ? 16.529 -5.852 -25.312 1.00 92.62 285 ASP A O 1
ATOM 2211 N N . ALA A 1 286 ? 17.771 -6.339 -23.498 1.00 91.44 286 ALA A N 1
ATOM 2212 C CA . ALA A 1 286 ? 18.822 -5.354 -23.739 1.00 91.44 286 ALA A CA 1
ATOM 2213 C C . ALA A 1 286 ? 19.797 -5.769 -24.860 1.00 91.44 286 ALA A C 1
ATOM 2215 O O . ALA A 1 286 ? 20.515 -4.918 -25.387 1.00 91.44 286 ALA A O 1
ATOM 2216 N N . ASN A 1 287 ? 19.831 -7.049 -25.258 1.00 90.50 287 ASN A N 1
ATOM 2217 C CA . ASN A 1 287 ? 20.643 -7.509 -26.389 1.00 90.50 287 ASN A CA 1
ATOM 2218 C C . ASN A 1 287 ? 20.003 -7.109 -27.724 1.00 90.50 287 ASN A C 1
ATOM 2220 O O . ASN A 1 287 ? 20.708 -6.722 -28.658 1.00 90.50 287 ASN A O 1
ATOM 2224 N N . ALA A 1 288 ? 18.676 -7.230 -27.816 1.00 90.06 288 ALA A N 1
ATOM 2225 C CA . ALA A 1 288 ? 17.904 -6.935 -29.024 1.00 90.06 288 ALA A CA 1
ATOM 2226 C C . ALA A 1 288 ? 17.252 -5.538 -29.027 1.00 90.06 288 ALA A C 1
ATOM 2228 O O . ALA A 1 288 ? 16.725 -5.123 -30.061 1.00 90.06 288 ALA A O 1
ATOM 2229 N N . CYS A 1 289 ? 17.285 -4.820 -27.899 1.00 89.25 289 CYS A N 1
ATOM 2230 C CA . CYS A 1 289 ? 16.534 -3.579 -27.671 1.00 89.25 289 CYS A CA 1
ATOM 2231 C C . CYS A 1 289 ? 15.034 -3.767 -27.941 1.00 89.25 289 CYS A C 1
ATOM 2233 O O . CYS A 1 289 ? 14.418 -3.027 -28.706 1.00 89.25 289 CYS A O 1
ATOM 2235 N N . VAL A 1 290 ? 14.456 -4.803 -27.336 1.00 91.94 290 VAL A N 1
ATOM 2236 C CA . VAL A 1 290 ? 13.070 -5.214 -27.572 1.00 91.94 290 VAL A CA 1
ATOM 2237 C C . VAL A 1 290 ? 12.343 -5.404 -26.250 1.00 91.94 290 VAL A C 1
ATOM 2239 O O . VAL A 1 290 ? 12.855 -6.048 -25.339 1.00 91.94 290 VAL A O 1
ATOM 2242 N N . LEU A 1 291 ? 11.106 -4.921 -26.175 1.00 92.12 291 LEU A N 1
ATOM 2243 C CA . LEU A 1 291 ? 10.175 -5.217 -25.092 1.00 92.12 291 LEU A CA 1
ATOM 2244 C C . LEU A 1 291 ? 9.101 -6.193 -25.581 1.00 92.12 291 LEU A C 1
ATOM 2246 O O . LEU A 1 291 ? 8.383 -5.912 -26.538 1.00 92.12 291 LEU A O 1
ATOM 2250 N N . ARG A 1 292 ? 8.960 -7.333 -24.906 1.00 92.62 292 ARG A N 1
ATOM 2251 C CA . ARG A 1 292 ? 7.889 -8.310 -25.128 1.00 92.62 292 ARG A CA 1
ATOM 2252 C C . ARG A 1 292 ? 6.914 -8.204 -23.973 1.00 92.62 292 ARG A C 1
ATOM 2254 O O . ARG A 1 292 ? 7.237 -8.596 -22.856 1.00 92.62 292 ARG A O 1
ATOM 2261 N N . THR A 1 293 ? 5.745 -7.634 -24.222 1.00 91.44 293 THR A N 1
ATOM 2262 C CA . THR A 1 293 ? 4.737 -7.405 -23.181 1.00 91.44 293 THR A CA 1
ATOM 2263 C C . THR A 1 293 ? 3.332 -7.402 -23.773 1.00 91.44 293 THR A C 1
ATOM 2265 O O . THR A 1 293 ? 3.162 -7.304 -24.992 1.00 91.44 293 THR A O 1
ATOM 2268 N N . VAL A 1 294 ? 2.317 -7.507 -22.919 1.00 89.56 294 VAL A N 1
ATOM 2269 C CA . VAL A 1 294 ? 0.949 -7.152 -23.305 1.00 89.56 294 VAL A CA 1
ATOM 2270 C C . VAL A 1 294 ? 0.883 -5.621 -23.362 1.00 89.56 294 VAL A C 1
ATOM 2272 O O . VAL A 1 294 ? 1.191 -4.980 -22.356 1.00 89.56 294 VAL A O 1
ATOM 2275 N N . PRO A 1 295 ? 0.542 -5.013 -24.514 1.00 91.06 295 PRO A N 1
ATOM 2276 C CA . PRO A 1 295 ? 0.519 -3.562 -24.629 1.00 91.06 295 PRO A CA 1
ATOM 2277 C C . PRO A 1 295 ? -0.523 -2.949 -23.707 1.00 91.06 295 PRO A C 1
ATOM 2279 O O . PRO A 1 295 ? -1.675 -3.387 -23.714 1.00 91.06 295 PRO A O 1
ATOM 2282 N N . TYR A 1 296 ? -0.122 -1.904 -22.996 1.00 92.62 296 TYR A N 1
ATOM 2283 C CA . TYR A 1 296 ? -1.004 -1.116 -22.152 1.00 92.62 296 TYR A CA 1
ATOM 2284 C C . TYR A 1 296 ? -2.024 -0.345 -23.001 1.00 92.62 296 TYR A C 1
ATOM 2286 O O . TYR A 1 296 ? -1.676 0.250 -24.024 1.00 92.62 296 TYR A O 1
ATOM 2294 N N . ARG A 1 297 ? -3.295 -0.366 -22.588 1.00 90.25 297 ARG A N 1
ATOM 2295 C CA . ARG A 1 297 ? -4.420 0.266 -23.306 1.00 90.25 297 ARG A CA 1
ATOM 2296 C C . ARG A 1 297 ? -5.131 1.352 -22.504 1.00 90.25 297 ARG A C 1
ATOM 2298 O O . ARG A 1 297 ? -6.149 1.866 -22.963 1.00 90.25 297 ARG A O 1
ATOM 2305 N N . GLY A 1 298 ? -4.626 1.671 -21.318 1.00 89.75 298 GLY A N 1
ATOM 2306 C CA . GLY A 1 298 ? -5.249 2.632 -20.419 1.00 89.75 298 GLY A CA 1
ATOM 2307 C C . GLY A 1 298 ? -4.864 4.087 -20.656 1.00 89.75 298 GLY A C 1
ATOM 2308 O O . GLY A 1 298 ? -4.014 4.423 -21.486 1.00 89.75 298 GLY A O 1
ATOM 2309 N N . PHE A 1 299 ? -5.501 4.968 -19.889 1.00 89.62 299 PHE A N 1
ATOM 2310 C CA . PHE A 1 299 ? -5.294 6.412 -19.975 1.00 89.62 299 PHE A CA 1
ATOM 2311 C C . PHE A 1 299 ? -4.268 6.943 -18.972 1.00 89.62 299 PHE A C 1
ATOM 2313 O O . PHE A 1 299 ? -3.595 7.933 -19.278 1.00 89.62 299 PHE A O 1
ATOM 2320 N N . LEU A 1 300 ? -4.089 6.300 -17.813 1.00 90.00 300 LEU A N 1
ATOM 2321 C CA . LEU A 1 300 ? -3.234 6.803 -16.729 1.00 90.00 300 LEU A CA 1
ATOM 2322 C C . LEU A 1 300 ? -1.767 6.998 -17.141 1.00 90.00 300 LEU A C 1
ATOM 2324 O O . LEU A 1 300 ? -1.123 7.949 -16.696 1.00 90.00 300 LEU A O 1
ATOM 2328 N N . LEU A 1 301 ? -1.241 6.131 -18.010 1.00 91.69 301 LEU A N 1
ATOM 2329 C CA . LEU A 1 301 ? 0.135 6.213 -18.517 1.00 91.69 301 LEU A CA 1
ATOM 2330 C C . LEU A 1 301 ? 0.220 6.747 -19.953 1.00 91.69 301 LEU A C 1
ATOM 2332 O O . LEU A 1 301 ? 1.320 6.852 -20.490 1.00 91.69 301 LEU A O 1
ATOM 2336 N N . SER A 1 302 ? -0.898 7.133 -20.576 1.00 89.25 302 SER A N 1
ATOM 2337 C CA . SER A 1 302 ? -0.939 7.577 -21.983 1.00 89.25 302 SER A CA 1
ATOM 2338 C C . SER A 1 302 ? 0.023 8.735 -22.286 1.00 89.25 302 SER A C 1
ATOM 2340 O O . SER A 1 302 ? 0.642 8.778 -23.346 1.00 89.25 302 SER A O 1
ATOM 2342 N N . ASN A 1 303 ? 0.252 9.634 -21.324 1.00 87.44 303 ASN A N 1
ATOM 2343 C CA . ASN A 1 303 ? 1.209 10.736 -21.459 1.00 87.44 303 ASN A CA 1
ATOM 2344 C C . ASN A 1 303 ? 2.679 10.286 -21.587 1.00 87.44 303 ASN A C 1
ATOM 2346 O O . ASN A 1 303 ? 3.519 11.081 -22.024 1.00 87.44 303 ASN A O 1
ATOM 2350 N N . LEU A 1 304 ? 2.989 9.041 -21.205 1.00 88.44 304 LEU A N 1
ATOM 2351 C CA . LEU A 1 304 ? 4.321 8.431 -21.246 1.00 88.44 304 LEU A CA 1
ATOM 2352 C C . LEU A 1 304 ? 4.595 7.665 -22.552 1.00 88.44 304 LEU A C 1
ATOM 2354 O O . LEU A 1 304 ? 5.747 7.333 -22.811 1.00 88.44 304 LEU A O 1
ATOM 2358 N N . SER A 1 305 ? 3.580 7.418 -23.388 1.00 87.31 305 SER A N 1
ATOM 2359 C CA . SER A 1 305 ? 3.748 6.788 -24.713 1.00 87.31 305 SER A CA 1
ATOM 2360 C C . SER A 1 305 ? 4.232 7.777 -25.782 1.00 87.31 305 SER A C 1
ATOM 2362 O O . SER A 1 305 ? 4.624 7.414 -26.890 1.00 87.31 305 SER A O 1
ATOM 2364 N N . THR A 1 306 ? 4.199 9.076 -25.470 1.00 84.50 306 THR A N 1
ATOM 2365 C CA . THR A 1 306 ? 4.564 10.120 -26.423 1.00 84.50 306 THR A CA 1
ATOM 2366 C C . THR A 1 306 ? 6.073 10.303 -26.448 1.00 84.50 306 THR A C 1
ATOM 2368 O O . THR A 1 306 ? 6.695 10.564 -25.416 1.00 84.50 306 THR A O 1
ATOM 2371 N N . LYS A 1 307 ? 6.666 10.284 -27.644 1.00 81.94 307 LYS A N 1
ATOM 2372 C CA . LYS A 1 307 ? 8.080 10.614 -27.820 1.00 81.94 307 LYS A CA 1
ATOM 2373 C C . LYS A 1 307 ? 8.346 12.055 -27.377 1.00 81.94 307 LYS A C 1
ATOM 2375 O O . LYS A 1 307 ? 7.923 13.009 -28.026 1.00 81.94 307 LYS A O 1
ATOM 2380 N N . ARG A 1 308 ? 9.078 12.211 -26.274 1.00 83.12 308 ARG A N 1
ATOM 2381 C CA . ARG A 1 308 ? 9.495 13.506 -25.720 1.00 83.12 308 ARG A CA 1
ATOM 2382 C C . ARG A 1 308 ? 11.008 13.540 -25.575 1.00 83.12 308 ARG A C 1
ATOM 2384 O O . ARG A 1 308 ? 11.637 12.531 -25.265 1.00 83.12 308 ARG A O 1
ATOM 2391 N N . ARG A 1 309 ? 11.598 14.715 -25.789 1.00 83.00 309 ARG A N 1
ATOM 2392 C CA . ARG A 1 309 ? 13.007 14.961 -25.468 1.00 83.00 309 ARG A CA 1
ATOM 2393 C C . ARG A 1 309 ? 13.084 15.519 -24.056 1.00 83.00 309 ARG A C 1
ATOM 2395 O O . ARG A 1 309 ? 12.461 16.537 -23.769 1.00 83.00 309 ARG A O 1
ATOM 2402 N N . PHE A 1 310 ? 13.852 14.862 -23.197 1.00 81.50 310 PHE A N 1
ATOM 2403 C CA . PHE A 1 310 ? 14.141 15.356 -21.856 1.00 81.50 310 PHE A CA 1
ATOM 2404 C C . PHE A 1 310 ? 15.583 15.860 -21.806 1.00 81.50 310 PHE A C 1
ATOM 2406 O O . PHE A 1 310 ? 16.454 15.224 -22.392 1.00 81.50 310 PHE A O 1
ATOM 2413 N N . PRO A 1 311 ? 15.854 16.976 -21.108 1.00 78.88 311 PRO A N 1
ATOM 2414 C CA . PRO A 1 311 ? 17.200 17.542 -21.013 1.00 78.88 311 PRO A CA 1
ATOM 2415 C C . PRO A 1 311 ? 18.149 16.701 -20.144 1.00 78.88 311 PRO A C 1
ATOM 2417 O O . PRO A 1 311 ? 19.345 16.957 -20.123 1.00 78.88 311 PRO A O 1
ATOM 2420 N N . SER A 1 312 ? 17.618 15.749 -19.372 1.00 79.00 312 SER A N 1
ATOM 2421 C CA . SER A 1 312 ? 18.386 14.774 -18.594 1.00 79.00 312 SER A CA 1
ATOM 2422 C C . SER A 1 312 ? 17.491 13.618 -18.140 1.00 79.00 312 SER A C 1
ATOM 2424 O O . SER A 1 312 ? 16.270 13.776 -18.021 1.00 79.00 312 SER A O 1
ATOM 2426 N N . VAL A 1 313 ? 18.105 12.494 -17.758 1.00 73.75 313 VAL A N 1
ATOM 2427 C CA . VAL A 1 313 ? 17.417 11.377 -17.082 1.00 73.75 313 VAL A CA 1
ATOM 2428 C C . VAL A 1 313 ? 16.725 11.844 -15.795 1.00 73.75 313 VAL A C 1
ATOM 2430 O O . VAL A 1 313 ? 15.626 11.396 -15.484 1.00 73.75 313 VAL A O 1
ATOM 2433 N N . ALA A 1 314 ? 17.303 12.801 -15.063 1.00 74.06 314 ALA A N 1
ATOM 2434 C CA . ALA A 1 314 ? 16.680 13.355 -13.861 1.00 74.06 314 ALA A CA 1
ATOM 2435 C C . ALA A 1 314 ? 15.367 14.100 -14.163 1.00 74.06 314 ALA A C 1
ATOM 2437 O O . ALA A 1 314 ? 14.409 13.991 -13.391 1.00 74.06 314 ALA A O 1
ATOM 2438 N N . ALA A 1 315 ? 15.308 14.830 -15.283 1.00 78.81 315 ALA A N 1
ATOM 2439 C CA . ALA A 1 315 ? 14.093 15.492 -15.752 1.00 78.81 315 ALA A CA 1
ATOM 2440 C C . ALA A 1 315 ? 13.046 14.476 -16.231 1.00 78.81 315 ALA A C 1
ATOM 2442 O O . ALA A 1 315 ? 11.868 14.623 -15.909 1.00 78.81 315 ALA A O 1
ATOM 2443 N N . LEU A 1 316 ? 13.477 13.413 -16.917 1.00 83.19 316 LEU A N 1
ATOM 2444 C CA . LEU A 1 316 ? 12.602 12.301 -17.285 1.00 83.19 316 LEU A CA 1
ATOM 2445 C C . LEU A 1 316 ? 11.996 11.630 -16.042 1.00 83.19 316 LEU A C 1
ATOM 2447 O O . LEU A 1 316 ? 10.780 11.503 -15.935 1.00 83.19 316 LEU A O 1
ATOM 2451 N N . LEU A 1 317 ? 12.822 11.279 -15.054 1.00 80.81 317 LEU A N 1
ATOM 2452 C CA . LEU A 1 317 ? 12.353 10.706 -13.792 1.00 80.81 317 LEU A CA 1
ATOM 2453 C C . LEU A 1 317 ? 11.419 11.661 -13.035 1.00 80.81 317 LEU A C 1
ATOM 2455 O O . LEU A 1 317 ? 10.459 11.209 -12.421 1.00 80.81 317 LEU A O 1
ATOM 2459 N N . ALA A 1 318 ? 11.655 12.979 -13.092 1.00 77.19 318 ALA A N 1
ATOM 2460 C CA . ALA A 1 318 ? 10.741 13.980 -12.532 1.00 77.19 318 ALA A CA 1
ATOM 2461 C C . ALA A 1 318 ? 9.369 13.964 -13.217 1.00 77.19 318 ALA A C 1
ATOM 2463 O O . ALA A 1 318 ? 8.342 14.092 -12.555 1.00 77.19 318 ALA A O 1
ATOM 2464 N N . PHE A 1 319 ? 9.361 13.819 -14.538 1.00 84.25 319 PHE A N 1
ATOM 2465 C CA . PHE A 1 319 ? 8.143 13.781 -15.331 1.00 84.25 319 PHE A CA 1
ATOM 2466 C C . PHE A 1 319 ? 7.327 12.510 -15.061 1.00 84.25 319 PHE A C 1
ATOM 2468 O O . PHE A 1 319 ? 6.116 12.583 -14.834 1.00 84.25 319 PHE A O 1
ATOM 2475 N N . VAL A 1 320 ? 7.994 11.354 -14.982 1.00 84.88 320 VAL A N 1
ATOM 2476 C CA . VAL A 1 320 ? 7.345 10.101 -14.570 1.00 84.88 320 VAL A CA 1
ATOM 2477 C C . VAL A 1 320 ? 6.811 10.224 -13.139 1.00 84.88 320 VAL A C 1
ATOM 2479 O O . VAL A 1 320 ? 5.656 9.897 -12.888 1.00 84.88 320 VAL A O 1
ATOM 2482 N N . ALA A 1 321 ? 7.596 10.780 -12.212 1.00 80.56 321 ALA A N 1
ATOM 2483 C CA . ALA A 1 321 ? 7.176 11.024 -10.831 1.00 80.56 321 ALA A CA 1
ATOM 2484 C C . ALA A 1 321 ? 5.900 11.873 -10.723 1.00 80.56 321 ALA A C 1
ATOM 2486 O O . ALA A 1 321 ? 5.017 11.565 -9.922 1.00 80.56 321 ALA A O 1
ATOM 2487 N N . ALA A 1 322 ? 5.790 12.933 -11.528 1.00 81.00 322 ALA A N 1
ATOM 2488 C CA . ALA A 1 322 ? 4.596 13.771 -11.576 1.00 81.00 322 ALA A CA 1
ATOM 2489 C C . ALA A 1 322 ? 3.375 12.980 -12.076 1.00 81.00 322 ALA A C 1
ATOM 2491 O O . ALA A 1 322 ? 2.300 13.068 -11.488 1.00 81.00 322 ALA A O 1
ATOM 2492 N N . THR A 1 323 ? 3.561 12.134 -13.093 1.00 85.31 323 THR A N 1
ATOM 2493 C CA . THR A 1 323 ? 2.502 11.242 -13.598 1.00 85.31 323 THR A CA 1
ATOM 2494 C C . THR A 1 323 ? 2.031 10.276 -12.507 1.00 85.31 323 THR A C 1
ATOM 2496 O O . THR A 1 323 ? 0.837 10.179 -12.231 1.00 85.31 323 THR A O 1
ATOM 2499 N N . LEU A 1 324 ? 2.967 9.634 -11.803 1.00 84.12 324 LEU A N 1
ATOM 2500 C CA . LEU A 1 324 ? 2.657 8.726 -10.695 1.00 84.12 324 LEU A CA 1
ATOM 2501 C C . LEU A 1 324 ? 2.007 9.439 -9.496 1.00 84.12 324 LEU A C 1
ATOM 2503 O O . LEU A 1 324 ? 1.218 8.833 -8.771 1.00 84.12 324 LEU A O 1
ATOM 2507 N N . THR A 1 325 ? 2.295 10.727 -9.294 1.00 79.19 325 THR A N 1
ATOM 2508 C CA . THR A 1 325 ? 1.646 11.552 -8.263 1.00 79.19 325 THR A CA 1
ATOM 2509 C C . THR A 1 325 ? 0.159 11.741 -8.555 1.00 79.19 325 THR A C 1
ATOM 2511 O O . THR A 1 325 ? -0.659 11.574 -7.652 1.00 79.19 325 THR A O 1
ATOM 2514 N N . ASN A 1 326 ? -0.205 11.998 -9.814 1.00 81.12 326 ASN A N 1
ATOM 2515 C CA . ASN A 1 326 ? -1.610 12.099 -10.218 1.00 81.12 326 ASN A CA 1
ATOM 2516 C C . ASN A 1 326 ? -2.348 10.768 -10.022 1.00 81.12 326 ASN A C 1
ATOM 2518 O O . ASN A 1 326 ? -3.439 10.745 -9.456 1.00 81.12 326 ASN A O 1
ATOM 2522 N N . ILE A 1 327 ? -1.719 9.649 -10.398 1.00 85.56 327 ILE A N 1
ATOM 2523 C CA . ILE A 1 327 ? -2.270 8.307 -10.151 1.00 85.56 327 ILE A CA 1
ATOM 2524 C C . ILE A 1 327 ? -2.448 8.068 -8.646 1.00 85.56 327 ILE A C 1
ATOM 2526 O O . ILE A 1 327 ? -3.478 7.565 -8.212 1.00 85.56 327 ILE A O 1
ATOM 2530 N N . SER A 1 328 ? -1.487 8.490 -7.822 1.00 78.12 328 SER A N 1
ATOM 2531 C CA . SER A 1 328 ? -1.562 8.336 -6.362 1.00 78.12 328 SER A CA 1
ATOM 2532 C C . SER A 1 328 ? -2.710 9.134 -5.734 1.00 78.12 328 SER A C 1
ATOM 2534 O O . SER A 1 328 ? -3.301 8.681 -4.752 1.00 78.12 328 SER A O 1
ATOM 2536 N N . ALA A 1 329 ? -3.052 10.298 -6.296 1.00 76.12 329 ALA A N 1
ATOM 2537 C CA . ALA A 1 329 ? -4.228 11.063 -5.885 1.00 76.12 329 ALA A CA 1
ATOM 2538 C C . ALA A 1 329 ? -5.529 10.312 -6.218 1.00 76.12 329 ALA A C 1
ATOM 2540 O O . ALA A 1 329 ? -6.421 10.223 -5.375 1.00 76.12 329 ALA A O 1
ATOM 2541 N N . LEU A 1 330 ? -5.606 9.691 -7.398 1.00 79.44 330 LEU A N 1
ATOM 2542 C CA . LEU A 1 330 ? -6.741 8.850 -7.780 1.00 79.44 330 LEU A CA 1
ATOM 2543 C C . LEU A 1 330 ? -6.863 7.607 -6.883 1.00 79.44 330 LEU A C 1
ATOM 2545 O O . LEU A 1 330 ? -7.954 7.276 -6.421 1.00 79.44 330 LEU A O 1
ATOM 2549 N N . VAL A 1 331 ? -5.740 6.963 -6.552 1.00 79.88 331 VAL A N 1
ATOM 2550 C CA . VAL A 1 331 ? -5.680 5.857 -5.580 1.00 79.88 331 VAL A CA 1
ATOM 2551 C C . VAL A 1 331 ? -6.180 6.310 -4.210 1.00 79.88 331 VAL A C 1
ATOM 2553 O O . VAL A 1 331 ? -6.935 5.586 -3.567 1.00 79.88 331 VAL A O 1
ATOM 2556 N N . TYR A 1 332 ? -5.810 7.513 -3.760 1.00 72.88 332 TYR A N 1
ATOM 2557 C CA . TYR A 1 332 ? -6.292 8.065 -2.493 1.00 72.88 332 TYR A CA 1
ATOM 2558 C C . TYR A 1 332 ? -7.818 8.223 -2.474 1.00 72.88 332 TYR A C 1
ATOM 2560 O O . TYR A 1 332 ? -8.459 7.788 -1.517 1.00 72.88 332 TYR A O 1
ATOM 2568 N N . LEU A 1 333 ? -8.403 8.793 -3.533 1.00 70.12 333 LEU A N 1
ATOM 2569 C CA . LEU A 1 333 ? -9.858 8.924 -3.675 1.00 70.12 333 LEU A CA 1
ATOM 2570 C C . LEU A 1 333 ? -10.547 7.552 -3.718 1.00 70.12 333 LEU A C 1
ATOM 2572 O O . LEU A 1 333 ? -11.549 7.334 -3.033 1.00 70.12 333 LEU A O 1
ATOM 2576 N N . SER A 1 334 ? -9.934 6.592 -4.414 1.00 76.62 334 SER A N 1
ATOM 2577 C CA . SER A 1 334 ? -10.399 5.202 -4.533 1.00 76.62 334 SER A CA 1
ATOM 2578 C C . SER A 1 334 ? -10.356 4.407 -3.214 1.00 76.62 334 SER A C 1
ATOM 2580 O O . SER A 1 334 ? -10.744 3.242 -3.165 1.00 76.62 334 SER A O 1
ATOM 2582 N N . ARG A 1 335 ? -9.877 5.002 -2.110 1.00 71.12 335 ARG A N 1
ATOM 2583 C CA . ARG A 1 335 ? -10.014 4.412 -0.764 1.00 71.12 335 ARG A CA 1
ATOM 2584 C C . ARG A 1 335 ? -11.413 4.602 -0.185 1.00 71.12 335 ARG A C 1
ATOM 2586 O O . ARG A 1 335 ? -11.836 3.789 0.642 1.00 71.12 335 ARG A O 1
ATOM 2593 N N . PHE A 1 336 ? -12.070 5.693 -0.573 1.00 66.94 336 PHE A N 1
ATOM 2594 C CA . PHE A 1 336 ? -13.373 6.123 -0.067 1.00 66.94 336 PHE A CA 1
ATOM 2595 C C . PHE A 1 336 ? -14.499 5.788 -1.044 1.00 66.94 336 PHE A C 1
ATOM 2597 O O . PHE A 1 336 ? -15.613 5.497 -0.620 1.00 66.94 336 PHE A O 1
ATOM 2604 N N . LEU A 1 337 ? -14.190 5.783 -2.339 1.00 68.31 337 LEU A N 1
ATOM 2605 C CA . LEU A 1 337 ? -15.074 5.348 -3.413 1.00 68.31 337 LEU A CA 1
ATOM 2606 C C . LEU A 1 337 ? -14.542 4.026 -3.962 1.00 68.31 337 LEU A C 1
ATOM 2608 O O . LEU A 1 337 ? -13.334 3.877 -4.104 1.00 68.31 337 LEU A O 1
ATOM 2612 N N . SER A 1 338 ? -15.408 3.054 -4.255 1.00 64.62 338 SER A N 1
ATOM 2613 C CA . SER A 1 338 ? -14.934 1.812 -4.880 1.00 64.62 338 SER A CA 1
ATOM 2614 C C . SER A 1 338 ? -14.254 2.147 -6.213 1.00 64.62 338 SER A C 1
ATOM 2616 O O . SER A 1 338 ? -14.878 2.838 -7.021 1.00 64.62 338 SER A O 1
ATOM 2618 N N . PRO A 1 339 ? -13.042 1.633 -6.492 1.00 56.97 339 PRO A N 1
ATOM 2619 C CA . PRO A 1 339 ? -12.403 1.814 -7.796 1.00 56.97 339 PRO A CA 1
ATOM 2620 C C . PRO A 1 339 ? -13.250 1.234 -8.943 1.00 56.97 339 PRO A C 1
ATOM 2622 O O . PRO A 1 339 ? -13.153 1.718 -10.062 1.00 56.97 339 PRO A O 1
ATOM 2625 N N . LEU A 1 340 ? -14.131 0.263 -8.653 1.00 60.25 340 LEU A N 1
ATOM 2626 C CA . LEU A 1 340 ? -15.090 -0.311 -9.609 1.00 60.25 340 LEU A CA 1
ATOM 2627 C C . LEU A 1 340 ? -16.304 0.588 -9.899 1.00 60.25 340 LEU A C 1
ATOM 2629 O O . LEU A 1 340 ? -17.055 0.302 -10.818 1.00 60.25 340 LEU A O 1
ATOM 2633 N N . HIS A 1 341 ? -16.539 1.639 -9.107 1.00 56.88 341 HIS A N 1
ATOM 2634 C CA . HIS A 1 341 ? -17.657 2.574 -9.306 1.00 56.88 341 HIS A CA 1
ATOM 2635 C C . HIS A 1 341 ? -17.208 3.882 -9.978 1.00 56.88 341 HIS A C 1
ATOM 2637 O O . HIS A 1 341 ? -17.953 4.858 -10.001 1.00 56.88 341 HIS A O 1
ATOM 2643 N N . LEU A 1 342 ? -15.995 3.911 -10.541 1.00 55.81 342 LEU A N 1
ATOM 2644 C CA . LEU A 1 342 ? -15.475 5.023 -11.343 1.00 55.81 342 LEU A CA 1
ATOM 2645 C C . LEU A 1 342 ? -15.869 4.885 -12.827 1.00 55.81 342 LEU A C 1
ATOM 2647 O O . LEU A 1 342 ? -15.152 5.336 -13.715 1.00 55.81 342 LEU A O 1
ATOM 2651 N N . GLU A 1 343 ? -17.024 4.275 -13.105 1.00 51.12 343 GLU A N 1
ATOM 2652 C CA . GLU A 1 343 ? -17.534 4.023 -14.463 1.00 51.12 343 GLU A CA 1
ATOM 2653 C C . GLU A 1 343 ? -17.685 5.320 -15.283 1.00 51.12 343 GLU A C 1
ATOM 2655 O O . GLU A 1 343 ? -17.559 5.309 -16.505 1.00 51.12 343 GLU A O 1
ATOM 2660 N N . ASN A 1 344 ? -17.864 6.460 -14.604 1.00 52.50 344 ASN A N 1
ATOM 2661 C CA . ASN A 1 344 ? -17.983 7.785 -15.218 1.00 52.50 344 ASN A CA 1
ATOM 2662 C C . ASN A 1 344 ? -16.633 8.459 -15.555 1.00 52.50 344 ASN A C 1
ATOM 2664 O O . ASN A 1 344 ? -16.630 9.522 -16.169 1.00 52.50 344 ASN A O 1
ATOM 2668 N N . GLU A 1 345 ? -15.491 7.878 -15.169 1.00 62.31 345 GLU A N 1
ATOM 2669 C CA . GLU A 1 345 ? -14.150 8.483 -15.315 1.00 62.31 345 GLU A CA 1
ATOM 2670 C C . GLU A 1 345 ? -13.346 7.928 -16.515 1.00 62.31 345 GLU A C 1
ATOM 2672 O O . GLU A 1 345 ? -12.160 8.219 -16.649 1.00 62.31 345 GLU A O 1
ATOM 2677 N N . ASN A 1 346 ? -13.961 7.151 -17.422 1.00 69.06 346 ASN A N 1
ATOM 2678 C CA . ASN A 1 346 ? -13.278 6.507 -18.564 1.00 69.06 346 ASN A CA 1
ATOM 2679 C C . ASN A 1 346 ? -12.055 5.650 -18.158 1.00 69.06 346 ASN A C 1
ATOM 2681 O O . ASN A 1 346 ? -11.057 5.583 -18.879 1.00 69.06 346 ASN A O 1
ATOM 2685 N N . ILE A 1 347 ? -12.118 4.995 -16.997 1.00 80.44 347 ILE A N 1
ATOM 2686 C CA . ILE A 1 347 ? -11.040 4.139 -16.490 1.00 80.44 347 ILE A CA 1
ATOM 2687 C C . ILE A 1 347 ? -11.105 2.779 -17.189 1.00 80.44 347 ILE A C 1
ATOM 2689 O O . ILE A 1 347 ? -12.144 2.123 -17.213 1.00 80.44 347 ILE A O 1
ATOM 2693 N N . THR A 1 348 ? -9.991 2.351 -17.782 1.00 87.62 348 THR A N 1
ATOM 2694 C CA . THR A 1 348 ? -9.900 1.045 -18.451 1.00 87.62 348 THR A CA 1
ATOM 2695 C C . THR A 1 348 ? -9.550 -0.075 -17.470 1.00 87.62 348 THR A C 1
ATOM 2697 O O . THR A 1 348 ? -9.060 0.178 -16.372 1.00 87.62 348 THR A O 1
ATOM 2700 N N . LEU A 1 349 ? -9.695 -1.338 -17.890 1.00 87.38 349 LEU A N 1
ATOM 2701 C CA . LEU A 1 349 ? -9.263 -2.490 -17.087 1.00 87.38 349 LEU A CA 1
ATOM 2702 C C . LEU A 1 349 ? -7.773 -2.409 -16.698 1.00 87.38 349 LEU A C 1
ATOM 2704 O O . LEU A 1 349 ? -7.409 -2.759 -15.580 1.00 87.38 349 LEU A O 1
ATOM 2708 N N . ASP A 1 350 ? -6.903 -1.928 -17.588 1.00 89.94 350 ASP A N 1
ATOM 2709 C CA . ASP A 1 350 ? -5.477 -1.770 -17.280 1.00 89.94 350 ASP A CA 1
ATOM 2710 C C . ASP A 1 350 ? -5.241 -0.689 -16.214 1.00 89.94 350 ASP A C 1
ATOM 2712 O O . ASP A 1 350 ? -4.392 -0.850 -15.334 1.00 89.94 350 ASP A O 1
ATOM 2716 N N . ASP A 1 351 ? -6.026 0.389 -16.249 1.00 90.44 351 ASP A N 1
ATOM 2717 C CA . ASP A 1 351 ? -5.988 1.448 -15.239 1.00 90.44 351 ASP A CA 1
ATOM 2718 C C . ASP A 1 351 ? -6.491 0.945 -13.880 1.00 90.44 351 ASP A C 1
ATOM 2720 O O . ASP A 1 351 ? -5.844 1.178 -12.856 1.00 90.44 351 ASP A O 1
ATOM 2724 N N . GLU A 1 352 ? -7.591 0.183 -13.868 1.00 88.88 352 GLU A N 1
ATOM 2725 C CA . GLU A 1 352 ? -8.110 -0.477 -12.665 1.00 88.88 352 GLU A CA 1
ATOM 2726 C C . GLU A 1 352 ? -7.047 -1.372 -12.026 1.00 88.88 352 GLU A C 1
ATOM 2728 O O . GLU A 1 352 ? -6.883 -1.366 -10.807 1.00 88.88 352 GLU A O 1
ATOM 2733 N N . ARG A 1 353 ? -6.279 -2.116 -12.830 1.00 89.06 353 ARG A N 1
ATOM 2734 C CA . ARG A 1 353 ? -5.212 -2.995 -12.329 1.00 89.06 353 ARG A CA 1
ATOM 2735 C C . ARG A 1 353 ? -4.095 -2.212 -11.649 1.00 89.06 353 ARG A C 1
ATOM 2737 O O . ARG A 1 353 ? -3.639 -2.634 -10.587 1.00 89.06 353 ARG A O 1
ATOM 2744 N N . ILE A 1 354 ? -3.690 -1.068 -12.206 1.00 90.12 354 ILE A N 1
ATOM 2745 C CA . ILE A 1 354 ? -2.721 -0.172 -11.556 1.00 90.12 354 ILE A CA 1
ATOM 2746 C C . ILE A 1 354 ? -3.280 0.321 -10.215 1.00 90.12 354 ILE A C 1
ATOM 2748 O O . ILE A 1 354 ? -2.613 0.201 -9.185 1.00 90.12 354 ILE A O 1
ATOM 2752 N N . ILE A 1 355 ? -4.509 0.847 -10.213 1.00 88.31 355 ILE A N 1
ATOM 2753 C CA . ILE A 1 355 ? -5.135 1.435 -9.021 1.00 88.31 355 ILE A CA 1
ATOM 2754 C C . ILE A 1 355 ? -5.313 0.380 -7.929 1.00 88.31 355 ILE A C 1
ATOM 2756 O O . ILE A 1 355 ? -4.911 0.601 -6.790 1.00 88.31 355 ILE A O 1
ATOM 2760 N N . VAL A 1 356 ? -5.884 -0.779 -8.262 1.00 87.94 356 VAL A N 1
ATOM 2761 C CA . VAL A 1 356 ? -6.133 -1.862 -7.306 1.00 87.94 356 VAL A CA 1
ATOM 2762 C C . VAL A 1 356 ? -4.829 -2.434 -6.777 1.00 87.94 356 VAL A C 1
ATOM 2764 O O . VAL A 1 356 ? -4.741 -2.671 -5.574 1.00 87.94 356 VAL A O 1
ATOM 2767 N N . ASN A 1 357 ? -3.799 -2.594 -7.613 1.00 87.12 357 ASN A N 1
ATOM 2768 C CA . ASN A 1 357 ? -2.489 -2.999 -7.118 1.00 87.12 357 ASN A CA 1
ATOM 2769 C C . ASN A 1 357 ? -1.958 -1.971 -6.104 1.00 87.12 357 ASN A C 1
ATOM 2771 O O . ASN A 1 357 ? -1.659 -2.336 -4.971 1.00 87.12 357 ASN A O 1
ATOM 2775 N N . MET A 1 358 ? -1.968 -0.676 -6.429 1.00 84.00 358 MET A N 1
ATOM 2776 C CA . MET A 1 358 ? -1.578 0.376 -5.478 1.00 84.00 358 MET A CA 1
ATOM 2777 C C . MET A 1 358 ? -2.480 0.463 -4.234 1.00 84.00 358 MET A C 1
ATOM 2779 O O . MET A 1 358 ? -2.020 0.883 -3.178 1.00 84.00 358 MET A O 1
ATOM 2783 N N . LEU A 1 359 ? -3.749 0.061 -4.304 1.00 79.75 359 LEU A N 1
ATOM 2784 C CA . LEU A 1 359 ? -4.616 -0.057 -3.129 1.00 79.75 359 LEU A CA 1
ATOM 2785 C C . LEU A 1 359 ? -4.233 -1.267 -2.265 1.00 79.75 359 LEU A C 1
ATOM 2787 O O . LEU A 1 359 ? -4.192 -1.131 -1.044 1.00 79.75 359 LEU A O 1
ATOM 2791 N N . THR A 1 360 ? -3.894 -2.418 -2.863 1.00 78.81 360 THR A N 1
ATOM 2792 C CA . THR A 1 360 ? -3.380 -3.582 -2.111 1.00 78.81 360 THR A CA 1
ATOM 2793 C C . THR A 1 360 ? -2.080 -3.277 -1.381 1.00 78.81 360 THR A C 1
ATOM 2795 O O . THR A 1 360 ? -1.861 -3.777 -0.282 1.00 78.81 360 THR A O 1
ATOM 2798 N N . GLU A 1 361 ? -1.258 -2.395 -1.946 1.00 74.44 361 GLU A N 1
ATOM 2799 C CA . GLU A 1 361 ? -0.059 -1.867 -1.299 1.00 74.44 361 GLU A CA 1
ATOM 2800 C C . GLU A 1 361 ? -0.373 -1.052 -0.028 1.00 74.44 361 GLU A C 1
ATOM 2802 O O . GLU A 1 361 ? 0.409 -1.059 0.922 1.00 74.44 361 GLU A O 1
ATOM 2807 N N . LEU A 1 362 ? -1.520 -0.362 0.014 1.00 71.75 362 LEU A N 1
ATOM 2808 C CA . LEU A 1 362 ? -1.965 0.417 1.176 1.00 71.75 362 LEU A CA 1
ATOM 2809 C C . LEU A 1 362 ? -2.655 -0.450 2.237 1.00 71.75 362 LEU A C 1
ATOM 2811 O O . LEU A 1 362 ? -2.451 -0.242 3.434 1.00 71.75 362 LEU A O 1
ATOM 2815 N N . ASP A 1 363 ? -3.502 -1.384 1.803 1.00 69.56 363 ASP A N 1
ATOM 2816 C CA . ASP A 1 363 ? -4.265 -2.278 2.674 1.00 69.56 363 ASP A CA 1
ATOM 2817 C C . ASP A 1 363 ? -4.510 -3.628 1.985 1.00 69.56 363 ASP A C 1
ATOM 2819 O O . ASP A 1 363 ? -5.508 -3.846 1.288 1.00 69.56 363 ASP A O 1
ATOM 2823 N N . LEU A 1 364 ? -3.569 -4.550 2.191 1.00 73.25 364 LEU A N 1
ATOM 2824 C CA . LEU A 1 364 ? -3.613 -5.884 1.603 1.00 73.25 364 LEU A CA 1
ATOM 2825 C C . LEU A 1 364 ? -4.910 -6.618 1.963 1.00 73.25 364 LEU A C 1
ATOM 2827 O O . LEU A 1 364 ? -5.553 -7.189 1.089 1.00 73.25 364 LEU A O 1
ATOM 2831 N N . VAL A 1 365 ? -5.319 -6.586 3.234 1.00 74.56 365 VAL A N 1
ATOM 2832 C CA . VAL A 1 365 ? -6.477 -7.354 3.717 1.00 74.56 365 VAL A CA 1
ATOM 2833 C C . VAL A 1 365 ? -7.756 -6.878 3.037 1.00 74.56 365 VAL A C 1
ATOM 2835 O O . VAL A 1 365 ? -8.561 -7.699 2.601 1.00 74.56 365 VAL A O 1
ATOM 2838 N N . LYS A 1 366 ? -7.922 -5.558 2.894 1.00 77.50 366 LYS A N 1
ATOM 2839 C CA . LYS A 1 366 ? -9.116 -4.976 2.278 1.00 77.50 366 LYS A CA 1
ATOM 2840 C C . LYS A 1 366 ? -9.190 -5.227 0.770 1.00 77.50 366 LYS A C 1
ATOM 2842 O O . LYS A 1 366 ? -10.270 -5.519 0.261 1.00 77.50 366 LYS A O 1
ATOM 2847 N N . TYR A 1 367 ? -8.077 -5.100 0.045 1.00 81.19 367 TYR A N 1
ATOM 2848 C CA . TYR A 1 367 ? -8.107 -5.046 -1.424 1.00 81.19 367 TYR A CA 1
ATOM 2849 C C . TYR A 1 367 ? -7.607 -6.316 -2.130 1.00 81.19 367 TYR A C 1
ATOM 2851 O O . TYR A 1 367 ? -7.797 -6.441 -3.341 1.00 81.19 367 TYR A O 1
ATOM 2859 N N . GLN A 1 368 ? -7.023 -7.291 -1.421 1.00 83.31 368 GLN A N 1
ATOM 2860 C CA . GLN A 1 368 ? -6.501 -8.518 -2.044 1.00 83.31 368 GLN A CA 1
ATOM 2861 C C . GLN A 1 368 ? -7.580 -9.301 -2.803 1.00 83.31 368 GLN A C 1
ATOM 2863 O O . GLN A 1 368 ? -7.324 -9.799 -3.898 1.00 83.31 368 GLN A O 1
ATOM 2868 N N . GLY A 1 369 ? -8.799 -9.384 -2.259 1.00 83.75 369 GLY A N 1
ATOM 2869 C CA . GLY A 1 369 ? -9.915 -10.054 -2.936 1.00 83.75 369 GLY A CA 1
ATOM 2870 C C . GLY A 1 369 ? -10.247 -9.414 -4.287 1.00 83.75 369 GLY A C 1
ATOM 2871 O O . GLY A 1 369 ? -10.469 -10.121 -5.271 1.00 83.75 369 GLY A O 1
ATOM 2872 N N . LEU A 1 370 ? -10.193 -8.081 -4.355 1.00 84.19 370 LEU A N 1
ATOM 2873 C CA . LEU A 1 370 ? -1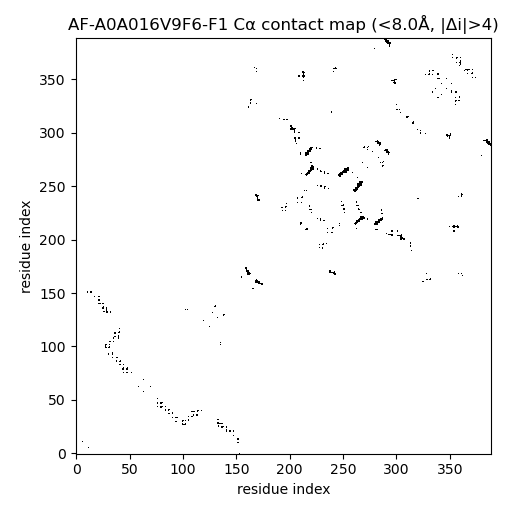0.418 -7.319 -5.581 1.00 84.19 370 LEU A CA 1
ATOM 2874 C C . LEU A 1 370 ? -9.286 -7.530 -6.596 1.00 84.19 370 LEU A C 1
ATOM 2876 O O . LEU A 1 370 ? -9.557 -7.758 -7.774 1.00 84.19 370 LEU A O 1
ATOM 2880 N N . LYS A 1 371 ? -8.028 -7.533 -6.139 1.00 86.25 371 LYS A N 1
ATOM 2881 C CA . LYS A 1 371 ? -6.866 -7.842 -6.986 1.00 86.25 371 LYS A CA 1
ATOM 2882 C C . LYS A 1 371 ? -6.978 -9.234 -7.609 1.00 86.25 371 LYS A C 1
ATOM 2884 O O . LYS A 1 371 ? -6.886 -9.364 -8.826 1.00 86.25 371 LYS A O 1
ATOM 2889 N N . CYS A 1 372 ? -7.288 -10.254 -6.808 1.00 85.75 372 CYS A N 1
ATOM 2890 C CA . CYS A 1 372 ? -7.501 -11.612 -7.311 1.00 85.75 372 CYS A CA 1
ATOM 2891 C C . CYS A 1 372 ? -8.689 -11.708 -8.283 1.00 85.75 372 CYS A C 1
ATOM 2893 O O . CYS A 1 372 ? -8.650 -12.503 -9.221 1.00 85.75 372 CYS A O 1
ATOM 2895 N N . ALA A 1 373 ? -9.754 -10.928 -8.077 1.00 85.38 373 ALA A N 1
ATOM 2896 C CA . ALA A 1 373 ? -10.883 -10.885 -9.003 1.00 85.38 373 ALA A CA 1
ATOM 2897 C C . ALA A 1 373 ? -10.482 -10.286 -10.361 1.00 85.38 373 ALA A C 1
ATOM 2899 O O . ALA A 1 373 ? -10.824 -10.857 -11.395 1.00 85.38 373 ALA A O 1
ATOM 2900 N N . LEU A 1 374 ? -9.711 -9.192 -10.375 1.00 84.44 374 LEU A N 1
ATOM 2901 C CA . LEU A 1 374 ? -9.193 -8.595 -11.611 1.00 84.44 374 LEU A CA 1
ATOM 2902 C C . LEU A 1 374 ? -8.203 -9.513 -12.337 1.00 84.44 374 LEU A C 1
ATOM 2904 O O . LEU A 1 374 ? -8.286 -9.656 -13.553 1.00 84.44 374 LEU A O 1
ATOM 2908 N N . GLU A 1 375 ? -7.317 -10.196 -11.608 1.00 81.94 375 GLU A N 1
ATOM 2909 C CA . GLU A 1 375 ? -6.400 -11.187 -12.189 1.00 81.94 375 GLU A CA 1
ATOM 2910 C C . GLU A 1 375 ? -7.153 -12.330 -12.888 1.00 81.94 375 GLU A C 1
ATOM 2912 O O . GLU A 1 375 ? -6.733 -12.778 -13.952 1.00 81.94 375 GLU A O 1
ATOM 2917 N N . LYS A 1 376 ? -8.303 -12.762 -12.347 1.00 81.88 376 LYS A N 1
ATOM 2918 C CA . LYS A 1 376 ? -9.172 -13.776 -12.975 1.00 81.88 376 LYS A CA 1
ATOM 2919 C C . LYS A 1 376 ? -9.909 -13.273 -14.217 1.00 81.88 376 LYS A C 1
ATOM 2921 O O . LYS A 1 376 ? -10.269 -14.086 -15.063 1.00 81.88 376 LYS A O 1
ATOM 2926 N N . ARG A 1 377 ? -10.158 -11.963 -14.331 1.00 78.31 377 ARG A N 1
ATOM 2927 C CA . ARG A 1 377 ? -10.769 -11.350 -15.528 1.00 78.31 377 ARG A CA 1
ATOM 2928 C C . ARG A 1 377 ? -9.785 -11.249 -16.693 1.00 78.31 377 ARG A C 1
ATOM 2930 O O . ARG A 1 377 ? -10.217 -11.028 -17.822 1.00 78.31 377 ARG A O 1
ATOM 2937 N N . ARG A 1 378 ? -8.483 -11.422 -16.442 1.00 71.38 378 ARG A N 1
ATOM 2938 C CA . ARG A 1 378 ? -7.462 -11.436 -17.488 1.00 71.38 378 ARG A CA 1
ATOM 2939 C C . ARG A 1 378 ? -7.676 -12.632 -18.411 1.00 71.38 378 ARG A C 1
ATOM 2941 O O . ARG A 1 378 ? -7.716 -13.780 -17.968 1.00 71.38 378 ARG A O 1
ATOM 2948 N N . SER A 1 379 ? -7.739 -12.371 -19.712 1.00 63.00 379 SER A N 1
ATOM 2949 C CA . SER A 1 379 ? -7.665 -13.446 -20.694 1.00 63.00 379 SER A CA 1
ATOM 2950 C C . SER A 1 379 ? -6.255 -14.035 -20.675 1.00 63.00 379 SER A C 1
ATOM 2952 O O . SER A 1 379 ? -5.281 -13.351 -20.982 1.00 63.00 379 SER A O 1
ATOM 2954 N N . MET A 1 380 ? -6.142 -15.327 -20.356 1.00 58.06 380 MET A N 1
ATOM 2955 C CA . MET A 1 380 ? -4.881 -16.089 -20.410 1.00 58.06 380 MET A CA 1
ATOM 2956 C C . MET A 1 380 ? -4.234 -16.102 -21.812 1.00 58.06 380 MET A C 1
ATOM 2958 O O . MET A 1 380 ? -3.094 -16.537 -21.953 1.00 58.06 380 MET A O 1
ATOM 2962 N N . ASN A 1 381 ? -4.949 -15.614 -22.833 1.00 58.88 381 ASN A N 1
ATOM 2963 C CA . ASN A 1 381 ? -4.542 -15.596 -24.235 1.00 58.88 381 ASN A CA 1
ATOM 2964 C C . ASN A 1 381 ? -4.336 -14.173 -24.786 1.00 58.88 381 ASN A C 1
ATOM 2966 O O . ASN A 1 381 ? -4.393 -13.977 -26.001 1.00 58.88 381 ASN A O 1
ATOM 2970 N N . GLU A 1 382 ? -4.147 -13.160 -23.934 1.00 72.69 382 GLU A N 1
ATOM 2971 C CA . GLU A 1 382 ? -3.800 -11.825 -24.430 1.00 72.69 382 GLU A CA 1
ATOM 2972 C C . GLU A 1 382 ? -2.497 -11.862 -25.245 1.00 72.69 382 GLU A C 1
ATOM 2974 O O . GLU A 1 382 ? -1.483 -12.378 -24.767 1.00 72.69 382 GLU A O 1
ATOM 2979 N N . PRO A 1 383 ? -2.499 -11.335 -26.484 1.00 77.62 383 PRO A N 1
ATOM 2980 C CA . PRO A 1 383 ? -1.346 -11.445 -27.358 1.00 77.62 383 PRO A CA 1
ATOM 2981 C C . PRO A 1 383 ? -0.220 -10.534 -26.867 1.00 77.62 383 PRO A C 1
ATOM 2983 O O . PRO A 1 383 ? -0.323 -9.304 -26.925 1.00 77.62 383 PRO A O 1
ATOM 2986 N N . THR A 1 384 ? 0.883 -11.145 -26.438 1.00 84.56 384 THR A N 1
ATOM 2987 C CA . THR A 1 384 ? 2.157 -10.454 -26.228 1.00 84.56 384 THR A CA 1
ATOM 2988 C C . THR A 1 384 ? 2.621 -9.853 -27.554 1.00 84.56 384 THR A C 1
ATOM 2990 O O . THR A 1 384 ? 2.680 -10.549 -28.570 1.00 84.56 384 THR A O 1
ATOM 2993 N N . LYS A 1 385 ? 2.972 -8.565 -27.558 1.00 88.56 385 LYS A N 1
ATOM 2994 C CA . LYS A 1 385 ? 3.595 -7.904 -28.709 1.00 88.56 385 LYS A CA 1
ATOM 2995 C C . LYS A 1 385 ? 5.081 -7.699 -28.472 1.00 88.56 385 LYS A C 1
ATOM 2997 O O . LYS A 1 385 ? 5.525 -7.521 -27.343 1.00 88.56 385 LYS A O 1
ATOM 3002 N N . VAL A 1 386 ? 5.818 -7.691 -29.574 1.00 90.38 386 VAL A N 1
ATOM 3003 C CA . VAL A 1 386 ? 7.233 -7.336 -29.640 1.00 90.38 386 VAL A CA 1
ATOM 3004 C C . VAL A 1 386 ? 7.317 -5.858 -30.024 1.00 90.38 386 VAL A C 1
ATOM 3006 O O . VAL A 1 386 ? 6.872 -5.479 -31.105 1.00 90.38 386 VAL A O 1
ATOM 3009 N N . ILE A 1 387 ? 7.830 -5.024 -29.124 1.00 90.00 387 ILE A N 1
ATOM 3010 C CA . ILE A 1 387 ? 7.987 -3.576 -29.295 1.00 90.00 387 ILE A CA 1
ATOM 3011 C C . ILE A 1 387 ? 9.479 -3.284 -29.455 1.00 90.00 387 ILE A C 1
ATOM 3013 O O . ILE A 1 387 ? 10.273 -3.655 -28.592 1.00 90.00 387 ILE A O 1
ATOM 3017 N N . GLN A 1 388 ? 9.855 -2.630 -30.552 1.00 89.19 388 GLN A N 1
ATOM 3018 C CA . GLN A 1 388 ? 11.227 -2.173 -30.772 1.00 89.19 388 GLN A CA 1
ATOM 3019 C C . GLN A 1 388 ? 11.460 -0.878 -29.987 1.00 89.19 388 GLN A C 1
ATOM 3021 O O . GLN A 1 388 ? 10.656 0.045 -30.102 1.00 89.19 388 GLN A O 1
ATOM 3026 N N . LEU A 1 389 ? 12.529 -0.827 -29.189 1.00 83.38 389 LEU A N 1
ATOM 3027 C CA . LEU A 1 389 ? 12.817 0.284 -28.275 1.00 83.38 389 LEU A CA 1
ATOM 3028 C C . LEU A 1 389 ? 13.662 1.375 -28.926 1.00 83.38 389 LEU A C 1
ATOM 3030 O O . LEU A 1 389 ? 14.700 1.031 -29.541 1.00 83.38 389 LEU A O 1
#

Sequence (389 aa):
MLTSERPTSSQLSRFSSGVRKLVAPLIKCNRRFFLRQLSDIIKISDAVESDTIQTYYTLDAEVLKQSGSNRKLSNVAEQARKLRPRMQAMYDVLSESRTYLDCTGHAGEDQAAAEEMFLSFLQNPSLDPISDVTPCAYDCFIANLHSFLVQCSENQLQKGVLYSANTPILRFPKRTSPMKAKSSNSSSSSTGGEETLHTITQHLDNVLFPVLAGEDMVVCGSEQRKQTVIDIVDKINFLKPKSHPNHSVVLWADGNESRPKGVVGVCHDRSESAALNLRSTAVLDANACVLRTVPYRGFLLSNLSTKRRFPSVAALLAFVAATLTNISALVYLSRFLSPLHLENENITLDDERIIVNMLTELDLVKYQGLKCALEKRRSMNEPTKVIQL

Solvent-accessible surface area (backbone atoms only — not comparable to full-atom values): 22582 Å² total; per-residue (Å²): 144,82,71,93,65,81,79,49,72,66,55,51,51,51,47,55,53,48,50,50,62,58,45,46,53,39,56,31,28,27,54,46,47,50,48,43,43,41,51,50,42,41,50,51,29,52,50,47,50,51,50,52,52,51,50,67,77,70,58,61,84,72,68,77,69,56,76,70,67,54,52,55,55,50,51,52,47,52,48,31,62,64,44,39,65,57,42,48,52,52,41,54,70,61,60,74,54,77,91,41,72,87,59,73,85,64,74,71,88,58,66,70,63,32,52,52,50,68,68,43,74,83,52,89,73,78,87,75,59,67,55,77,54,10,68,84,26,37,68,62,38,59,67,45,47,59,58,51,52,57,65,69,56,66,72,74,76,51,76,42,48,46,62,45,93,90,39,71,45,33,60,52,70,79,70,77,64,99,65,92,77,81,89,78,98,72,96,72,70,91,80,77,68,80,72,63,66,67,60,38,40,48,44,39,26,54,64,44,42,45,47,44,40,71,42,34,35,38,32,32,15,29,80,93,35,43,68,60,31,29,52,51,41,52,59,46,64,45,75,26,70,74,60,57,91,72,54,44,76,41,49,69,41,64,72,85,59,88,80,71,55,19,46,34,13,33,43,29,47,68,70,54,53,70,66,63,78,61,88,88,36,34,38,38,33,67,71,77,41,33,38,36,31,65,76,71,82,34,64,82,44,48,82,35,44,49,79,70,90,60,100,40,71,68,54,43,51,49,52,53,49,54,50,52,49,54,52,42,52,53,41,53,52,39,73,81,41,62,70,88,71,42,74,89,68,76,68,35,74,61,36,49,37,29,40,40,36,55,42,26,53,74,38,45,85,80,29,42,67,57,44,55,51,55,60,66,69,52,66,96,75,65,71,66,41,83,42,83,84

Organism: NCBI:txid53326

pLDDT: mean 73.17, std 16.1, range [25.25, 93.44]

Secondary structure (DSSP, 8-state):
---SSPPPHHHHHHHHHHHHHHHHHHHHHHHHHHHHHHHHHHHHHHHHHHHHHHHHHH--TTGGG-TTHHHHHHHHHHHHHHHHHHHHHHHHHHHT-GGGTT--TT-S--HHHHHHHHHHTTS-PPPPPHHHH-TTTHHHHHHHHHHHHHHHT-----TTEEEETTEEEEE------S-----------TTSS-SHHHHTGGGHHHHHHHHHTT-EEEEEE-GGGHHHHHHHHHHHHHHS----TT-EEEEEE-TTS-PPSEEEEEE--HHHHHH---TTEEEEETTTTEEEEPPP--STTGGGSS----SSHHHHHHHHHHHHHHHHHHHHHTTTS-GGG-GGGT--HHHHHHHHHHHHHH-HHHHHHHHHHHHHHS-TT---EEEE-

Foldseek 3Di:
DDDPDDDDPVLVVLLVVLVCVLCVLLVLQLLLLLLLLLVLLLVVLVVLLVVVVVCVVPDDPVVVPPPPPVVVSVVLNVLSVVCNVVSVVVSVVSVVDPPSPPQPPSPDHDNPVSVVVSVCPVPPDDDDDSCVSRVRNVVVSVVCVVVSVVVSLPCPVDVQFDDFPSHGFAHGDPPPDDDDDDDDDDPDPLQPADPLCLLCQLQVQQVQLCQLLQFAEEEEDAPVCLSVQLNVLVVSSRLHGDQDPQADRASEDEQPDDDGHHYHYYHDDPVRLVVDDDQRYWYQYPHQQKIWGQRDDWDLCPVRNHDDDDPGPVRSSVVSVVSVSVLSVVLNVCVVPPLVPVPVVRGDLSSSSSSLSSNCSVPVVVRVVVNVVSVVVDDSPRHTDMDRD

Mean predicted aligned error: 18.29 Å

InterPro domains:
  IPR037521 Folliculin/SMCR8, tripartite DENN domain [PS51834] (1-375)
  IPR060402 Guanine nucleotide exchange protein SMCR8, C-terminal [PF27109] (195-359)

Nearest PDB structures (foldseek):
  8to0-assembly1_Af  TM=4.399E-01  e=5.751E+00  Mus musculus
  9crw-assembly1_E  TM=2.359E-01  e=1.336E+00  Candida albicans
  9crw-assembly1_H  TM=3.031E-01  e=4.919E+00  Candida albicans
  7ung-assembly1_D3  TM=2.132E-01  e=3.415E+00  Homo sapiens

Radius of gyration: 34.54 Å; Cα contacts (8 Å, |Δi|>4): 435; chains: 1; bounding box: 86×46×94 Å